Protein AF-A0A316FI35-F1 (afdb_monomer)

Nearest PDB structures (foldseek):
  5krk-assembly1_B  TM=3.138E-01  e=3.220E+00  Homo sapiens
  3v3e-assembly1_B  TM=2.421E-01  e=4.111E+00  Homo sapiens
  5e1c-assembly1_A  TM=2.389E-01  e=3.728E+00  Homo sapiens
  1s9q-assembly1_A  TM=2.370E-01  e=9.425E+00  Mus musculus

Foldseek 3Di:
DKKKKKWAQQPWQFQVQLCVQLVDDQKDWQPVDDQDDPRTGDAAWTWIDGPLPKLATWIWHDDPRMIMTMDDQLIALVRLQVSLSSSLSSCVVRVTWMQIPPDGTHGSVRSPVVRDSVNSHVRNQVSLVVQLVVCVVVVAWDWDDTSQAIATRHDVQSVLLVVDVVCSSVLLSVLSSCRNPVVVDQAQEWDWDWDADPVRFWIATETEDEAQHWYKAFAQLYKYFYDPDLPPPVDPPPTFIGGPVVLCVLQDSQWHCSHPGIITHDHHHDPSSVSSRVVSSVVGDPDRRVSTDGPVPPPPCPDQNLCNLDDPVLLVLCLCLLVLLLCLQCCLVPDHDPVLLVVLLVDLSSPDDFPAPSLSVSSVVCNVCVVVSNCCVVVVVDDSLVSLVSNLCSLVPRDDPVNSLRSLVSSLVSNVVSQQVVPDPDPPDDSDRDPSSVVSSVVSCVSNVHDD

pLDDT: mean 88.66, std 13.03, range [34.53, 98.75]

Mean predicted aligned error: 11.44 Å

Organism: NCBI:txid523701

Radius of gyration: 26.23 Å; Cα contacts (8 Å, |Δi|>4): 709; chains: 1; bounding box: 66×59×65 Å

Sequence (452 aa):
MSFTFAINDVNSLSFKRLIEVLGINDLQFVDSHKKPENDLWPDGFTYVFRNKQSARPLEVDYENKRVGVRVFTGSSVEDHQLAIDLTKAIAKLNNSSITPEDNEKLSLTEFSSEYGSEWAKESAYRSVESIISFQQKKNQACMINGVYSEMEVGDRLVKQLMSDKESMHQEFFERLKKLNYLSDDDVFESNNLVLQNEDGTRNVRMAVYPKNIATLIFDKNTLVTVADDLQNENQESDSPVVTVEQLSELVGEQAKWLSERVLLLPEISGDDWERLISKAESVSIKDIFEYGYDCGNDQFASKERLSDKLTEEDIEVLIYAPVVSFCMVAMADGKVDNKEVKAFQTELAKGIVTDSELMMYIITNVISRFDSLIIDIFEAKVDLREILQQINHVVNQKLSKEDGNKFKVAMLEIGKNVAEASGGFLGFFGSKISKEEERALSALVIALGIEL

Solvent-accessible surface area (backbone atoms only — not comparable to full-atom values): 24624 Å² total; per-residue (Å²): 109,64,52,42,39,36,31,48,72,40,86,73,55,47,46,62,63,42,37,65,67,61,72,56,90,53,75,44,62,50,84,96,44,60,63,67,53,96,51,32,56,56,81,40,65,28,37,39,36,37,73,97,64,34,21,22,47,32,41,38,36,31,54,98,34,28,37,36,44,31,40,51,54,62,26,27,45,60,31,38,44,48,48,50,48,50,50,51,36,55,26,63,77,52,77,25,47,38,31,43,78,91,52,68,83,28,50,68,67,56,42,56,74,68,56,44,72,67,46,19,43,53,53,24,43,53,25,42,53,49,51,53,51,48,23,69,75,63,75,43,64,45,83,44,72,32,70,76,32,72,32,40,46,26,70,66,26,50,57,58,38,60,74,43,71,88,51,24,62,58,53,53,38,52,27,40,34,47,58,43,46,51,90,79,48,94,53,45,70,39,63,72,46,76,48,66,47,97,86,62,57,33,33,31,40,35,30,59,46,46,53,68,38,24,29,37,43,72,50,68,76,27,32,32,32,52,36,82,59,90,82,56,83,85,52,92,62,88,53,29,30,33,46,46,66,56,48,39,62,72,62,34,90,64,34,40,56,50,21,47,44,30,39,38,38,56,62,42,51,72,72,63,34,56,52,46,50,59,53,41,53,76,63,36,56,88,60,64,65,79,69,26,43,46,66,92,64,48,88,79,57,58,82,74,47,74,63,76,71,44,51,74,69,51,49,67,46,43,43,45,46,66,56,49,27,40,48,52,27,51,38,44,86,74,61,73,52,77,62,59,54,48,51,47,53,50,46,58,71,71,53,71,90,58,92,19,69,63,49,54,58,32,48,64,59,28,68,82,40,42,72,59,57,54,47,34,47,76,70,60,75,43,56,72,68,59,50,53,50,49,34,48,48,48,36,69,72,65,43,54,76,66,59,29,44,37,36,48,49,44,35,48,49,50,23,49,54,47,39,57,71,64,33,57,102,55,100,82,72,66,91,51,61,49,76,50,33,53,48,27,50,52,50,50,44,63,73,64,62,62,85,129

Secondary structure (DSSP, 8-state):
--EEEEE------BHHHHHHHHT-S-EEE-TTS---BTTBPPSEEEEEEETTT-SSPEEEEEETTEEEEEE-TT--HHHHHHHHHHHHHHHHHHT--EEETTS--B-HHHHHHHSSHHHHHHHHHHHHHHHHHHHHHHT--EEEE-SS-EEEE-HHHHHHHTT-TTTHHHHHHHHHHHHHTGGGS--EE---EEEE-TTSSEEEEEEEEETTS-EEEE-SSEEEEEES-TT-TT------EEEHHHHHHHHGGGSEEEETTEEEEPP--HHHHHHHHHHHHHT--S-GGGGPEEGGG-TTS-SS-GGGGS-HHHHHHHTHHHHHHHHHHHGGGS---HHHHHHHHHHHHH----S-HHHHHHHHHHHHHHHHHHHHHHTTSS-HHHHHHHHHHHHHHHS-HHHHHHHHHHHHHHHHHHHHHHS-SSTTS-----HHHHHHHHHHHHHHT---

Structure (mmCIF, N/CA/C/O backbone):
data_AF-A0A316FI35-F1
#
_entry.id   AF-A0A316FI35-F1
#
loop_
_atom_site.group_PDB
_atom_site.id
_atom_site.type_symbol
_atom_site.label_atom_id
_atom_site.label_alt_id
_atom_site.label_comp_id
_atom_site.label_asym_id
_atom_site.label_entity_id
_atom_site.label_seq_id
_atom_site.pdbx_PDB_ins_code
_atom_site.Cartn_x
_atom_site.Cartn_y
_atom_site.Cartn_z
_atom_site.occupancy
_atom_site.B_iso_or_equiv
_atom_site.auth_seq_id
_atom_site.auth_comp_id
_atom_site.auth_asym_id
_atom_site.auth_atom_id
_atom_site.pdbx_PDB_model_num
ATOM 1 N N . MET A 1 1 ? 8.442 14.750 -12.642 1.00 76.19 1 MET A N 1
ATOM 2 C CA . MET A 1 1 ? 8.715 14.397 -14.050 1.00 76.19 1 MET A CA 1
ATOM 3 C C . MET A 1 1 ? 9.161 12.945 -14.106 1.00 76.19 1 MET A C 1
ATOM 5 O O . MET A 1 1 ? 9.927 12.536 -13.240 1.00 76.19 1 MET A O 1
ATOM 9 N N . SER A 1 2 ? 8.585 12.141 -14.997 1.00 94.69 2 SER A N 1
ATOM 10 C CA . SER A 1 2 ? 9.128 10.817 -15.333 1.00 94.69 2 SER A CA 1
ATOM 11 C C . SER A 1 2 ? 10.373 10.977 -16.206 1.00 94.69 2 SER A C 1
ATOM 13 O O . SER A 1 2 ? 10.603 12.072 -16.712 1.00 94.69 2 SER A O 1
ATOM 15 N N . PHE A 1 3 ? 11.134 9.905 -16.399 1.00 98.25 3 PHE A N 1
ATOM 16 C CA . PHE A 1 3 ? 12.266 9.874 -17.322 1.00 98.25 3 PHE A CA 1
ATOM 17 C C . PHE A 1 3 ? 12.176 8.627 -18.203 1.00 98.25 3 PHE A C 1
ATOM 19 O O . PHE A 1 3 ? 11.916 7.539 -17.685 1.00 98.25 3 PHE A O 1
ATOM 26 N N . THR A 1 4 ? 12.373 8.767 -19.516 1.00 98.56 4 THR A N 1
ATOM 27 C CA . THR A 1 4 ? 12.281 7.642 -20.464 1.00 98.56 4 THR A CA 1
ATOM 28 C C . THR A 1 4 ? 13.598 7.377 -21.196 1.00 98.56 4 THR A C 1
ATOM 30 O O . THR A 1 4 ? 14.203 8.283 -21.761 1.00 98.56 4 THR A O 1
ATOM 33 N N . PHE A 1 5 ? 13.997 6.107 -21.271 1.00 98.69 5 PHE A N 1
ATOM 34 C CA . PHE A 1 5 ? 15.045 5.622 -22.169 1.00 98.69 5 PHE A CA 1
ATOM 35 C C . PHE A 1 5 ? 14.412 4.934 -23.380 1.00 98.69 5 PHE A C 1
ATOM 37 O O . PHE A 1 5 ? 13.683 3.955 -23.226 1.00 98.69 5 PHE A O 1
ATOM 44 N N . ALA A 1 6 ? 14.683 5.422 -24.590 1.00 98.56 6 ALA A N 1
ATOM 45 C CA . ALA A 1 6 ? 14.201 4.802 -25.822 1.00 98.56 6 ALA A CA 1
ATOM 46 C C . ALA A 1 6 ? 15.282 3.929 -26.472 1.00 98.56 6 ALA A C 1
ATOM 48 O O . ALA A 1 6 ? 16.427 4.343 -26.620 1.00 98.56 6 ALA A O 1
ATOM 49 N N . ILE A 1 7 ? 14.909 2.734 -26.917 1.00 98.50 7 ILE A N 1
ATOM 50 C CA . ILE A 1 7 ? 15.792 1.762 -27.563 1.00 98.50 7 ILE A CA 1
ATOM 51 C C . ILE A 1 7 ? 15.153 1.395 -28.895 1.00 98.50 7 ILE A C 1
ATOM 53 O O . ILE A 1 7 ? 14.040 0.876 -28.936 1.00 98.50 7 ILE A O 1
ATOM 57 N N . ASN A 1 8 ? 15.841 1.694 -29.992 1.00 94.69 8 ASN A N 1
ATOM 58 C CA . ASN A 1 8 ? 15.336 1.432 -31.340 1.00 94.69 8 ASN A CA 1
ATOM 59 C C . ASN A 1 8 ? 15.859 0.092 -31.874 1.00 94.69 8 ASN A C 1
ATOM 61 O O . ASN A 1 8 ? 16.801 -0.481 -31.328 1.00 94.69 8 ASN A O 1
ATOM 65 N N . ASP A 1 9 ? 15.266 -0.392 -32.964 1.00 95.75 9 ASP A N 1
ATOM 66 C CA . ASP A 1 9 ? 15.702 -1.595 -33.686 1.00 95.75 9 ASP A CA 1
ATOM 67 C C . ASP A 1 9 ? 15.606 -2.910 -32.873 1.00 95.75 9 ASP A C 1
ATOM 69 O O . ASP A 1 9 ? 16.307 -3.886 -33.144 1.00 95.75 9 ASP A O 1
ATOM 73 N N . VAL A 1 10 ? 14.687 -2.974 -31.903 1.00 96.38 10 VAL A N 1
ATOM 74 C CA . VAL A 1 10 ? 14.408 -4.159 -31.073 1.00 96.38 10 VAL A CA 1
ATOM 75 C C . VAL A 1 10 ? 13.433 -5.092 -31.798 1.00 96.38 10 VAL A C 1
ATOM 77 O O . VAL A 1 10 ? 12.216 -5.006 -31.646 1.00 96.38 10 VAL A O 1
ATOM 80 N N . ASN A 1 11 ? 13.960 -5.992 -32.631 1.00 89.19 11 ASN A N 1
ATOM 81 C CA . ASN A 1 11 ? 13.132 -6.880 -33.463 1.00 89.19 11 ASN A CA 1
ATOM 82 C C . ASN A 1 11 ? 12.313 -7.906 -32.665 1.00 89.19 11 ASN A C 1
ATOM 84 O O . ASN A 1 11 ? 11.257 -8.322 -33.131 1.00 89.19 11 ASN A O 1
ATOM 88 N N . SER A 1 12 ? 12.817 -8.336 -31.508 1.00 90.38 12 SER A N 1
ATOM 89 C CA . SER A 1 12 ? 12.135 -9.256 -30.596 1.00 90.38 12 SER A CA 1
ATOM 90 C C . SER A 1 12 ? 12.754 -9.147 -29.209 1.00 90.38 12 SER A C 1
ATOM 92 O O . SER A 1 12 ? 13.982 -9.092 -29.103 1.00 90.38 12 SER A O 1
ATOM 94 N N . LEU A 1 13 ? 11.944 -9.208 -28.156 1.00 94.31 13 LEU A N 1
ATOM 95 C CA . LEU A 1 13 ? 12.428 -9.179 -26.779 1.00 94.31 13 LEU A CA 1
ATOM 96 C C . LEU A 1 13 ? 12.127 -10.511 -26.076 1.00 94.31 13 LEU A C 1
ATOM 98 O O . LEU A 1 13 ? 11.001 -10.760 -25.657 1.00 94.31 13 LEU A O 1
ATOM 102 N N . SER A 1 14 ? 13.147 -11.376 -25.981 1.00 96.06 14 SER A N 1
ATOM 103 C CA . SER A 1 14 ? 13.055 -12.651 -25.251 1.00 96.06 14 SER A CA 1
ATOM 104 C C . SER A 1 14 ? 13.180 -12.411 -23.751 1.00 96.06 14 SER A C 1
ATOM 106 O O . SER A 1 14 ? 14.186 -11.862 -23.293 1.00 96.06 14 SER A O 1
ATOM 108 N N . PHE A 1 15 ? 12.181 -12.848 -22.987 1.00 96.31 15 PHE A N 1
ATOM 109 C CA . PHE A 1 15 ? 12.137 -12.632 -21.543 1.00 96.31 15 PHE A CA 1
ATOM 110 C C . PHE A 1 15 ? 13.236 -13.409 -20.806 1.00 96.31 15 PHE A C 1
ATOM 112 O O . PHE A 1 15 ? 13.965 -12.837 -20.002 1.00 96.31 15 PHE A O 1
ATOM 119 N N . LYS A 1 16 ? 13.440 -14.690 -21.123 1.00 96.12 16 LYS A N 1
ATOM 120 C CA . LYS A 1 16 ? 14.473 -15.542 -20.516 1.00 96.12 16 LYS A CA 1
ATOM 121 C C . LYS A 1 16 ? 15.870 -14.997 -20.762 1.00 96.12 16 LYS A C 1
ATOM 123 O O . LYS A 1 16 ? 16.653 -14.914 -19.822 1.00 96.12 16 LYS A O 1
ATOM 128 N N . ARG A 1 17 ? 16.179 -14.594 -22.001 1.00 97.00 17 ARG A N 1
ATOM 129 C CA . ARG A 1 17 ? 17.488 -13.999 -22.326 1.00 97.00 17 ARG A CA 1
ATOM 130 C C . ARG A 1 17 ? 17.690 -12.671 -21.607 1.00 97.00 17 ARG A C 1
ATOM 132 O O . ARG A 1 17 ? 18.806 -12.369 -21.198 1.00 97.00 17 ARG A O 1
ATOM 139 N N . LEU A 1 18 ? 16.627 -11.883 -21.458 1.00 97.00 18 LEU A N 1
ATOM 140 C CA . LEU A 1 18 ? 16.672 -10.632 -20.713 1.00 97.00 18 LEU A CA 1
ATOM 141 C C . LEU A 1 18 ? 16.986 -10.874 -19.235 1.00 97.00 18 LEU A C 1
ATOM 143 O O . LEU A 1 18 ? 17.922 -10.276 -18.715 1.00 97.00 18 LEU A O 1
ATOM 147 N N . ILE A 1 19 ? 16.267 -11.795 -18.594 1.00 96.69 19 ILE A N 1
ATOM 148 C CA . ILE A 1 19 ? 16.498 -12.200 -17.203 1.00 96.69 19 ILE A CA 1
ATOM 149 C C . ILE A 1 19 ? 17.916 -12.751 -17.000 1.00 96.69 19 ILE A C 1
ATOM 151 O O . ILE A 1 19 ? 18.588 -12.370 -16.045 1.00 96.69 19 ILE A O 1
ATOM 155 N N . GLU A 1 20 ? 18.406 -13.586 -17.920 1.00 96.75 20 GLU A N 1
ATOM 156 C CA . GLU A 1 20 ? 19.774 -14.118 -17.882 1.00 96.75 20 GLU A CA 1
ATOM 157 C C . GLU A 1 20 ? 20.828 -13.001 -17.929 1.00 96.75 20 GLU A C 1
ATOM 159 O O . GLU A 1 20 ? 21.799 -13.034 -17.175 1.00 96.75 20 GLU A O 1
ATOM 164 N N . VAL A 1 21 ? 20.632 -11.988 -18.781 1.00 97.44 21 VAL A N 1
ATOM 165 C CA . VAL A 1 21 ? 21.550 -10.843 -18.885 1.00 97.44 21 VAL A CA 1
ATOM 166 C C . VAL A 1 21 ? 21.452 -9.913 -17.675 1.00 97.44 21 VAL A C 1
ATOM 168 O O . VAL A 1 21 ? 22.477 -9.368 -17.268 1.00 97.44 21 VAL A O 1
ATOM 171 N N . LEU A 1 22 ? 20.255 -9.724 -17.114 1.00 96.31 22 LEU A N 1
ATOM 172 C CA . LEU A 1 22 ? 20.042 -8.900 -15.922 1.00 96.31 22 LEU A CA 1
ATOM 173 C C . LEU A 1 22 ? 20.602 -9.545 -14.653 1.00 96.31 22 LEU A C 1
ATOM 175 O O . LEU A 1 22 ? 21.025 -8.835 -13.747 1.00 96.31 22 LEU A O 1
ATOM 179 N N . GLY A 1 23 ? 20.588 -10.877 -14.569 1.00 96.12 23 GLY A N 1
ATOM 180 C CA . GLY A 1 23 ? 21.019 -11.599 -13.373 1.00 96.12 23 GLY A CA 1
ATOM 181 C C . GLY A 1 23 ? 20.093 -11.406 -12.166 1.00 96.12 23 GLY A C 1
ATOM 182 O O . GLY A 1 23 ? 20.530 -11.599 -11.034 1.00 96.12 23 GLY A O 1
ATOM 183 N N . ILE A 1 24 ? 18.828 -11.034 -12.392 1.00 93.56 24 ILE A N 1
ATOM 184 C CA . ILE A 1 24 ? 17.800 -10.865 -11.351 1.00 93.56 24 ILE A CA 1
ATOM 185 C C . ILE A 1 24 ? 16.727 -11.943 -11.500 1.00 93.56 24 ILE A C 1
ATOM 187 O O . ILE A 1 24 ? 16.303 -12.247 -12.609 1.00 93.56 24 ILE A O 1
ATOM 191 N N . ASN A 1 25 ? 16.281 -12.533 -10.394 1.00 91.81 25 ASN A N 1
ATOM 192 C CA . ASN A 1 25 ? 15.296 -13.624 -10.380 1.00 91.81 25 ASN A CA 1
ATOM 193 C C . ASN A 1 25 ? 13.962 -13.241 -9.716 1.00 91.81 25 ASN A C 1
ATOM 195 O O . ASN A 1 25 ? 13.070 -14.077 -9.613 1.00 91.81 25 ASN A O 1
ATOM 199 N N . ASP A 1 26 ? 13.832 -11.994 -9.276 1.00 94.25 26 ASP A N 1
ATOM 200 C CA . ASP A 1 26 ? 12.710 -11.446 -8.511 1.00 94.25 26 ASP A CA 1
ATOM 201 C C . ASP A 1 26 ? 11.931 -10.365 -9.281 1.00 94.25 26 ASP A C 1
ATOM 203 O O . ASP A 1 26 ? 11.191 -9.579 -8.687 1.00 94.25 26 ASP A O 1
ATOM 207 N N . LEU A 1 27 ? 12.105 -10.322 -10.606 1.00 96.62 27 LEU A N 1
ATOM 208 C CA . LEU A 1 27 ? 11.361 -9.436 -11.493 1.00 96.62 27 LEU A CA 1
ATOM 209 C C . LEU A 1 27 ? 9.909 -9.917 -11.618 1.00 96.62 27 LEU A C 1
ATOM 211 O O . LEU A 1 27 ? 9.658 -11.070 -11.974 1.00 96.62 27 LEU A O 1
ATOM 215 N N . GLN A 1 28 ? 8.965 -9.025 -11.347 1.00 96.88 28 GLN A N 1
ATOM 216 C CA . GLN A 1 28 ? 7.529 -9.277 -11.383 1.00 96.88 28 GLN A CA 1
ATOM 217 C C . GLN A 1 28 ? 6.807 -8.259 -12.270 1.00 96.88 28 GLN A C 1
ATOM 219 O O . GLN A 1 28 ? 7.389 -7.262 -12.704 1.00 96.88 28 GLN A O 1
ATOM 224 N N . PHE A 1 29 ? 5.536 -8.545 -12.551 1.00 97.25 29 PHE A N 1
ATOM 225 C CA . PHE A 1 29 ? 4.663 -7.741 -13.399 1.00 97.25 29 PHE A CA 1
ATOM 226 C C . PHE A 1 29 ? 3.388 -7.397 -12.639 1.00 97.25 29 PHE A C 1
ATOM 228 O O . PHE A 1 29 ? 2.899 -8.223 -11.875 1.00 97.25 29 PHE A O 1
ATOM 235 N N . VAL A 1 30 ? 2.849 -6.198 -12.854 1.00 91.06 30 VAL A N 1
ATOM 236 C CA . VAL A 1 30 ? 1.561 -5.804 -12.263 1.00 91.06 30 VAL A CA 1
ATOM 237 C C . VAL A 1 30 ? 0.444 -6.643 -12.893 1.00 91.06 30 VAL A C 1
ATOM 239 O O . VAL A 1 30 ? 0.295 -6.643 -14.115 1.00 91.06 30 VAL A O 1
ATOM 242 N N . ASP A 1 31 ? -0.352 -7.334 -12.073 1.00 82.94 31 ASP A N 1
ATOM 243 C CA . ASP A 1 31 ? -1.301 -8.364 -12.530 1.00 82.94 31 ASP A CA 1
ATOM 244 C C . ASP A 1 31 ? -2.389 -7.860 -13.487 1.00 82.94 31 ASP A C 1
ATOM 246 O O . ASP A 1 31 ? -2.839 -8.598 -14.363 1.00 82.94 31 ASP A O 1
ATOM 250 N N . SER A 1 32 ? -2.779 -6.589 -13.374 1.00 80.38 32 SER A N 1
ATOM 251 C CA . SER A 1 32 ? -3.776 -5.957 -14.247 1.00 80.38 32 SER A CA 1
ATOM 252 C C . SER A 1 32 ? -3.269 -5.639 -15.661 1.00 80.38 32 SER A C 1
ATOM 254 O O . SER A 1 32 ? -4.026 -5.117 -16.481 1.00 80.38 32 SER A O 1
ATOM 256 N N . HIS A 1 33 ? -2.003 -5.941 -15.968 1.00 90.00 33 HIS A N 1
ATOM 257 C CA . HIS A 1 33 ? -1.355 -5.586 -17.227 1.00 90.00 33 HIS A CA 1
ATOM 258 C C . HIS A 1 33 ? -0.819 -6.802 -17.979 1.00 90.00 33 HIS A C 1
ATOM 260 O O . HIS A 1 33 ? -0.656 -7.900 -17.446 1.00 90.00 33 HIS A O 1
ATOM 266 N N . LYS A 1 34 ? -0.527 -6.594 -19.269 1.00 93.69 34 LYS A N 1
ATOM 267 C CA . LYS A 1 34 ? 0.110 -7.623 -20.089 1.00 93.69 34 LYS A CA 1
ATOM 268 C C . LYS A 1 34 ? 1.460 -8.010 -19.480 1.00 93.69 34 LYS A C 1
ATOM 270 O O . LYS A 1 34 ? 2.182 -7.171 -18.940 1.00 93.69 34 LYS A O 1
ATOM 275 N N . LYS A 1 35 ? 1.822 -9.279 -19.640 1.00 96.19 35 LYS A N 1
ATOM 276 C CA . LYS A 1 35 ? 3.108 -9.839 -19.219 1.00 96.19 35 LYS A CA 1
ATOM 277 C C . LYS A 1 35 ? 3.676 -10.755 -20.304 1.00 96.19 35 LYS A C 1
ATOM 279 O O . LYS A 1 35 ? 2.930 -11.148 -21.202 1.00 96.19 35 LYS A O 1
ATOM 284 N N . PRO A 1 36 ? 4.980 -11.076 -20.266 1.00 96.31 36 PRO A N 1
ATOM 285 C CA . PRO A 1 36 ? 5.581 -11.985 -21.227 1.00 96.31 36 PRO A CA 1
ATOM 286 C C . PRO A 1 36 ? 4.910 -13.357 -21.252 1.00 96.31 36 PRO A C 1
ATOM 288 O O . PRO A 1 36 ? 4.713 -13.990 -20.215 1.00 96.31 36 PRO A O 1
ATOM 291 N N . GLU A 1 37 ? 4.629 -13.843 -22.457 1.00 96.00 37 GLU A N 1
ATOM 292 C CA . GLU A 1 37 ? 4.047 -15.159 -22.710 1.00 96.00 37 GLU A CA 1
ATOM 293 C C . GLU A 1 37 ? 4.908 -15.910 -23.721 1.00 96.00 37 GLU A C 1
ATOM 295 O O . GLU A 1 37 ? 5.410 -15.331 -24.682 1.00 96.00 37 GLU A O 1
ATOM 300 N N . ASN A 1 38 ? 5.097 -17.216 -23.513 1.00 95.25 38 ASN A N 1
ATOM 301 C CA . ASN A 1 38 ? 5.911 -18.058 -24.400 1.00 95.25 38 ASN A CA 1
ATOM 302 C C . ASN A 1 38 ? 7.310 -17.476 -24.690 1.00 95.25 38 ASN A C 1
ATOM 304 O O . ASN A 1 38 ? 7.807 -17.576 -25.808 1.00 95.25 38 ASN A O 1
ATOM 308 N N . ASP A 1 39 ? 7.944 -16.892 -23.665 1.00 96.44 39 ASP A N 1
ATOM 309 C CA . ASP A 1 39 ? 9.254 -16.228 -23.739 1.00 96.44 39 ASP A CA 1
ATOM 310 C C . ASP A 1 39 ? 9.295 -14.912 -24.539 1.00 96.44 39 ASP A C 1
ATOM 312 O O . ASP A 1 39 ? 10.373 -14.370 -24.759 1.00 96.44 39 ASP A O 1
ATOM 316 N N . LEU A 1 40 ? 8.159 -14.353 -24.952 1.00 96.31 40 LEU A N 1
ATOM 317 C CA . LEU A 1 40 ? 8.108 -13.113 -25.725 1.00 96.31 40 LEU A CA 1
ATOM 318 C C . LEU A 1 40 ? 7.495 -11.979 -24.909 1.00 96.31 40 LEU A C 1
ATOM 320 O O . LEU A 1 40 ? 6.446 -12.148 -24.290 1.00 96.31 40 LEU A O 1
ATOM 324 N N . TRP A 1 41 ? 8.145 -10.815 -24.929 1.00 96.44 41 TRP A N 1
ATOM 325 C CA . TRP A 1 41 ? 7.565 -9.584 -24.395 1.00 96.44 41 TRP A CA 1
ATOM 326 C C . TRP A 1 41 ? 6.366 -9.146 -25.251 1.00 96.44 41 TRP A C 1
ATOM 328 O O . TRP A 1 41 ? 6.477 -9.173 -26.480 1.00 96.44 41 TRP A O 1
ATOM 338 N N . PRO A 1 42 ? 5.231 -8.759 -24.644 1.00 96.12 42 PRO A N 1
ATOM 339 C CA . PRO A 1 42 ? 4.030 -8.398 -25.389 1.00 96.12 42 PRO A CA 1
ATOM 340 C C . PRO A 1 42 ? 4.138 -6.999 -26.010 1.00 96.12 42 PRO A C 1
ATOM 342 O O . PRO A 1 42 ? 4.846 -6.140 -25.489 1.00 96.12 42 PRO A O 1
ATOM 345 N N . ASP A 1 43 ? 3.372 -6.755 -27.075 1.00 95.81 43 ASP A N 1
ATOM 346 C CA . ASP A 1 43 ? 3.211 -5.409 -27.636 1.00 95.81 43 ASP A CA 1
ATOM 347 C C . ASP A 1 43 ? 2.396 -4.498 -26.693 1.00 95.81 43 ASP A C 1
ATOM 349 O O . ASP A 1 43 ? 1.373 -4.912 -26.115 1.00 95.81 43 ASP A O 1
ATOM 353 N N . GLY A 1 44 ? 2.804 -3.231 -26.616 1.00 96.31 44 GLY A N 1
ATOM 354 C CA . GLY A 1 44 ? 2.221 -2.172 -25.794 1.00 96.31 44 GLY A CA 1
ATOM 355 C C . GLY A 1 44 ? 2.855 -2.066 -24.405 1.00 96.31 44 GLY A C 1
ATOM 356 O O . GLY A 1 44 ? 4.020 -2.410 -24.201 1.00 96.31 44 GLY A O 1
ATOM 357 N N . PHE A 1 45 ? 2.068 -1.587 -23.439 1.00 96.94 45 PHE A N 1
ATOM 358 C CA . PHE A 1 45 ? 2.539 -1.314 -22.082 1.00 96.94 45 PHE A CA 1
ATOM 359 C C . PHE A 1 45 ? 2.564 -2.554 -21.189 1.00 96.94 45 PHE A C 1
ATOM 361 O O . PHE A 1 45 ? 1.608 -3.331 -21.114 1.00 96.94 45 PHE A O 1
ATOM 368 N N . THR A 1 46 ? 3.648 -2.661 -20.433 1.00 98.12 46 THR A N 1
ATOM 369 C CA . THR A 1 46 ? 3.815 -3.579 -19.308 1.00 98.12 46 THR A CA 1
ATOM 370 C C . THR A 1 46 ? 4.373 -2.805 -18.120 1.00 98.12 46 THR A C 1
ATOM 372 O O . THR A 1 46 ? 5.090 -1.821 -18.307 1.00 98.12 46 THR A O 1
ATOM 375 N N . TYR A 1 47 ? 4.056 -3.248 -16.906 1.00 98.06 47 TYR A N 1
ATOM 376 C CA . TYR A 1 47 ? 4.542 -2.621 -15.679 1.00 98.06 47 TYR A CA 1
ATOM 377 C C . TYR A 1 47 ? 5.348 -3.629 -14.881 1.00 98.06 47 TYR A C 1
ATOM 379 O O . TYR A 1 47 ? 4.841 -4.700 -14.555 1.00 98.06 47 TYR A O 1
ATOM 387 N N . VAL A 1 48 ? 6.605 -3.291 -14.610 1.00 98.12 48 VAL A N 1
ATOM 388 C CA . VAL A 1 48 ? 7.628 -4.229 -14.145 1.00 98.12 48 VAL A CA 1
ATOM 389 C C . VAL A 1 48 ? 8.266 -3.704 -12.870 1.00 98.12 48 VAL A C 1
ATOM 391 O O . VAL A 1 48 ? 8.606 -2.528 -12.790 1.00 98.12 48 VAL A O 1
ATOM 394 N N . PHE A 1 49 ? 8.469 -4.561 -11.880 1.00 98.38 49 PHE A N 1
ATOM 395 C CA . PHE A 1 49 ? 9.058 -4.172 -10.599 1.00 98.38 49 PHE A CA 1
ATOM 396 C C . PHE A 1 49 ? 9.841 -5.331 -9.982 1.00 98.38 49 PHE A C 1
ATOM 398 O O . PHE A 1 49 ? 9.743 -6.470 -10.438 1.00 98.38 49 PHE A O 1
ATOM 405 N N . ARG A 1 50 ? 10.630 -5.055 -8.942 1.00 97.56 50 ARG A N 1
ATOM 406 C CA . ARG A 1 50 ? 11.277 -6.092 -8.126 1.00 97.56 50 ARG A CA 1
ATOM 407 C C . ARG A 1 50 ? 10.550 -6.237 -6.799 1.00 97.56 50 ARG A C 1
ATOM 409 O O . ARG A 1 50 ? 10.409 -5.260 -6.061 1.00 97.56 50 ARG A O 1
ATOM 416 N N . ASN A 1 51 ? 10.099 -7.451 -6.492 1.00 94.19 51 ASN A N 1
ATOM 417 C CA . ASN A 1 51 ? 9.316 -7.711 -5.286 1.00 94.19 51 ASN A CA 1
ATOM 418 C C . ASN A 1 51 ? 10.078 -7.293 -4.018 1.00 94.19 51 ASN A C 1
ATOM 420 O O . ASN A 1 51 ? 11.259 -7.612 -3.876 1.00 94.19 51 ASN A O 1
ATOM 424 N N . LYS A 1 52 ? 9.411 -6.573 -3.111 1.00 92.81 52 LYS A N 1
ATOM 425 C CA . LYS A 1 52 ? 9.963 -6.013 -1.858 1.00 92.81 52 LYS A CA 1
ATOM 426 C C . LYS A 1 52 ? 11.134 -5.031 -2.010 1.00 92.81 52 LYS A C 1
ATOM 428 O O . LYS A 1 52 ? 11.633 -4.527 -1.010 1.00 92.81 52 LYS A O 1
ATOM 433 N N . GLN A 1 53 ? 11.572 -4.731 -3.232 1.00 96.19 53 GLN A N 1
ATOM 434 C CA . GLN A 1 53 ? 12.654 -3.774 -3.493 1.00 96.19 53 GLN A CA 1
ATOM 435 C C . GLN A 1 53 ? 12.139 -2.496 -4.136 1.00 96.19 53 GLN A C 1
ATOM 437 O O . GLN A 1 53 ? 12.573 -1.408 -3.763 1.00 96.19 53 GLN A O 1
ATOM 442 N N . SER A 1 54 ? 11.213 -2.632 -5.082 1.00 97.94 54 SER A N 1
ATOM 443 C CA . SER A 1 54 ? 10.651 -1.507 -5.811 1.00 97.94 54 SER A CA 1
ATOM 444 C C . SER A 1 54 ? 9.633 -0.736 -4.986 1.00 97.94 54 SER A C 1
ATOM 446 O O . SER A 1 54 ? 8.765 -1.326 -4.336 1.00 97.94 54 SER A O 1
ATOM 448 N N . ALA A 1 55 ? 9.718 0.592 -5.054 1.00 97.69 55 ALA A N 1
ATOM 449 C CA . ALA A 1 55 ? 8.696 1.474 -4.499 1.00 97.69 55 ALA A CA 1
ATOM 450 C C . ALA A 1 55 ? 7.592 1.744 -5.531 1.00 97.69 55 ALA A C 1
ATOM 452 O O . ALA A 1 55 ? 6.424 1.878 -5.164 1.00 97.69 55 ALA A O 1
ATOM 453 N N . ARG A 1 56 ? 7.955 1.786 -6.820 1.00 97.88 56 ARG A N 1
ATOM 454 C CA . ARG A 1 56 ? 7.044 1.970 -7.956 1.00 97.88 56 ARG A CA 1
ATOM 455 C C . ARG A 1 56 ? 7.400 1.014 -9.101 1.00 97.88 56 ARG A C 1
ATOM 457 O O . ARG A 1 56 ? 8.571 0.681 -9.263 1.00 97.88 56 ARG A O 1
ATOM 464 N N . PRO A 1 57 ? 6.433 0.603 -9.937 1.00 98.19 57 PRO A N 1
ATOM 465 C CA . PRO A 1 57 ? 6.753 -0.132 -11.149 1.00 98.19 57 PRO A CA 1
ATOM 466 C C . PRO A 1 57 ? 7.383 0.784 -12.202 1.00 98.19 57 PRO A C 1
ATOM 468 O O . PRO A 1 57 ? 7.077 1.974 -12.286 1.00 98.19 57 PRO A O 1
ATOM 471 N N . LEU A 1 58 ? 8.228 0.208 -13.048 1.00 98.56 58 LEU A N 1
ATOM 472 C CA . LEU A 1 58 ? 8.664 0.794 -14.308 1.00 98.56 58 LEU A CA 1
ATOM 473 C C . LEU A 1 58 ? 7.629 0.512 -15.385 1.00 98.56 58 LEU A C 1
ATOM 475 O O . LEU A 1 58 ? 7.067 -0.578 -15.429 1.00 98.56 58 LEU A O 1
ATOM 479 N N . GLU A 1 59 ? 7.432 1.456 -16.293 1.00 98.56 59 GLU A N 1
ATOM 480 C CA . GLU A 1 59 ? 6.647 1.221 -17.500 1.00 98.56 59 GLU A CA 1
ATOM 481 C C . GLU A 1 59 ? 7.588 0.827 -18.637 1.00 98.56 59 GLU A C 1
ATOM 483 O O . GLU A 1 59 ? 8.569 1.518 -18.921 1.00 98.56 59 GLU A O 1
ATOM 488 N N . VAL A 1 60 ? 7.291 -0.296 -19.281 1.00 98.62 60 VAL A N 1
ATOM 489 C CA . VAL A 1 60 ? 7.989 -0.751 -20.479 1.00 98.62 60 VAL A CA 1
ATOM 490 C C . VAL A 1 60 ? 6.983 -0.796 -21.614 1.00 98.62 60 VAL A C 1
ATOM 492 O O . VAL A 1 60 ? 6.071 -1.626 -21.609 1.00 98.62 60 VAL A O 1
ATOM 495 N N . ASP A 1 61 ? 7.161 0.114 -22.562 1.00 98.12 61 ASP A N 1
ATOM 496 C CA . ASP A 1 61 ? 6.379 0.232 -23.788 1.00 98.12 61 ASP A CA 1
ATOM 497 C C . ASP A 1 61 ? 7.134 -0.446 -24.932 1.00 98.12 61 ASP A C 1
ATOM 499 O O . ASP A 1 61 ? 8.246 -0.025 -25.257 1.00 98.12 61 ASP A O 1
ATOM 503 N N . TYR A 1 62 ? 6.574 -1.506 -25.517 1.00 98.00 62 TYR A N 1
ATOM 504 C CA . TYR A 1 62 ? 7.165 -2.184 -26.669 1.00 98.00 62 TYR A CA 1
ATOM 505 C C . TYR A 1 62 ? 6.241 -2.110 -27.881 1.00 98.00 62 TYR A C 1
ATOM 507 O O . TYR A 1 62 ? 5.261 -2.842 -27.976 1.00 98.00 62 TYR A O 1
ATOM 515 N N . GLU A 1 63 ? 6.577 -1.256 -28.846 1.00 95.94 63 GLU A N 1
ATOM 516 C CA . GLU A 1 63 ? 5.802 -1.100 -30.076 1.00 95.94 63 GLU A CA 1
ATOM 517 C C . GLU A 1 63 ? 6.709 -0.791 -31.266 1.00 95.94 63 GLU A C 1
ATOM 519 O O . GLU A 1 63 ? 7.692 -0.060 -31.159 1.00 95.94 63 GLU A O 1
ATOM 524 N N . ASN A 1 64 ? 6.373 -1.317 -32.448 1.00 93.31 64 ASN A N 1
ATOM 525 C CA . ASN A 1 64 ? 7.057 -0.987 -33.707 1.00 93.31 64 ASN A CA 1
ATOM 526 C C . ASN A 1 64 ? 8.590 -1.147 -33.650 1.00 93.31 64 ASN A C 1
ATOM 528 O O . ASN A 1 64 ? 9.329 -0.354 -34.236 1.00 93.31 64 ASN A O 1
ATOM 532 N N . LYS A 1 65 ? 9.071 -2.187 -32.955 1.00 95.38 65 LYS A N 1
ATOM 533 C CA . LYS A 1 65 ? 10.505 -2.453 -32.721 1.00 95.38 65 LYS A CA 1
ATOM 534 C C . LYS A 1 65 ? 11.226 -1.366 -31.920 1.00 95.38 65 LYS A C 1
ATOM 536 O O . LYS A 1 65 ? 12.449 -1.239 -31.998 1.00 95.38 65 LYS A O 1
ATOM 541 N N . ARG A 1 66 ? 10.482 -0.582 -31.153 1.00 97.38 66 ARG A N 1
ATOM 542 C CA . ARG A 1 66 ? 11.000 0.396 -30.210 1.00 97.38 66 ARG A CA 1
ATOM 543 C C . ARG A 1 66 ? 10.576 -0.015 -28.811 1.00 97.38 66 ARG A C 1
ATOM 545 O O . ARG A 1 66 ? 9.418 -0.349 -28.595 1.00 97.38 66 ARG A O 1
ATOM 552 N N . VAL A 1 67 ? 11.521 0.022 -27.879 1.00 98.62 67 VAL A N 1
ATOM 553 C CA . VAL A 1 67 ? 11.242 -0.132 -26.452 1.00 98.62 67 VAL A CA 1
ATOM 554 C C . VAL A 1 67 ? 11.433 1.213 -25.763 1.00 98.62 67 VAL A C 1
ATOM 556 O O . VAL A 1 67 ? 12.472 1.846 -25.939 1.00 98.62 67 VAL A O 1
ATOM 559 N N . GLY A 1 68 ? 10.452 1.658 -24.988 1.00 98.56 68 GLY A N 1
ATOM 560 C CA . GLY A 1 68 ? 10.590 2.737 -24.017 1.00 98.56 68 GLY A CA 1
ATOM 561 C C . GLY A 1 68 ? 10.633 2.161 -22.608 1.00 98.56 68 GLY A C 1
ATOM 562 O O . GLY A 1 68 ? 9.687 1.497 -22.208 1.00 98.56 68 GLY A O 1
ATOM 563 N N . VAL A 1 69 ? 11.702 2.416 -21.854 1.00 98.75 69 VAL A N 1
ATOM 564 C CA . VAL A 1 69 ? 11.780 2.106 -20.418 1.00 98.75 69 VAL A CA 1
ATOM 565 C C . VAL A 1 69 ? 11.611 3.409 -19.651 1.00 98.75 69 VAL A C 1
ATOM 567 O O . VAL A 1 69 ? 12.479 4.281 -19.712 1.00 98.75 69 VAL A O 1
ATOM 570 N N . ARG A 1 70 ? 10.489 3.564 -18.952 1.00 98.75 70 ARG A N 1
ATOM 571 C CA . ARG A 1 70 ? 10.133 4.778 -18.220 1.00 98.75 70 ARG A CA 1
ATOM 572 C C . ARG A 1 70 ? 10.158 4.540 -16.714 1.00 98.75 70 ARG A C 1
ATOM 574 O O . ARG A 1 70 ? 9.521 3.621 -16.206 1.00 98.75 70 ARG A O 1
ATOM 581 N N . VAL A 1 71 ? 10.843 5.434 -16.004 1.00 98.50 71 VAL A N 1
ATOM 582 C CA . VAL A 1 71 ? 10.819 5.540 -14.541 1.00 98.50 71 VAL A CA 1
ATOM 583 C C . VAL A 1 71 ? 9.962 6.738 -14.126 1.00 98.50 71 VAL A C 1
ATOM 585 O O . VAL A 1 71 ? 10.096 7.840 -14.664 1.00 98.50 71 VAL A O 1
ATOM 588 N N . PHE A 1 72 ? 9.029 6.533 -13.195 1.00 98.12 72 PHE A N 1
ATOM 589 C CA . PHE A 1 72 ? 8.098 7.576 -12.756 1.00 98.12 72 PHE A CA 1
ATOM 590 C C . PHE A 1 72 ? 8.709 8.491 -11.686 1.00 98.12 72 PHE A C 1
ATOM 592 O O . PHE A 1 72 ? 9.669 8.145 -10.999 1.00 98.12 72 PHE A O 1
ATOM 599 N N . THR A 1 73 ? 8.120 9.673 -11.499 1.00 97.00 73 THR A N 1
ATOM 600 C CA . THR A 1 73 ? 8.485 10.573 -10.387 1.00 97.00 73 THR A CA 1
ATOM 601 C C . THR A 1 73 ? 8.235 9.897 -9.043 1.00 97.00 73 THR A C 1
ATOM 603 O O . THR A 1 73 ? 7.178 9.308 -8.864 1.00 97.00 73 THR A O 1
ATOM 606 N N . GLY A 1 74 ? 9.151 10.002 -8.082 1.00 96.69 74 GLY A N 1
ATOM 607 C CA . GLY A 1 74 ? 8.997 9.346 -6.781 1.00 96.69 74 GLY A CA 1
ATOM 608 C C . GLY A 1 74 ? 9.278 7.841 -6.807 1.00 96.69 74 GLY A C 1
ATOM 609 O O . GLY A 1 74 ? 8.922 7.157 -5.856 1.00 96.69 74 GLY A O 1
ATOM 610 N N . SER A 1 75 ? 9.891 7.320 -7.876 1.00 98.38 75 SER A N 1
ATOM 611 C CA . SER A 1 75 ? 10.450 5.958 -7.875 1.00 98.38 75 SER A CA 1
ATOM 612 C C . SER A 1 75 ? 11.761 5.935 -7.085 1.00 98.38 75 SER A C 1
ATOM 614 O O . SER A 1 75 ? 12.484 6.938 -7.074 1.00 98.38 75 SER A O 1
ATOM 616 N N . SER A 1 76 ? 12.078 4.812 -6.438 1.00 98.44 76 SER A N 1
ATOM 617 C CA . SER A 1 76 ? 13.254 4.716 -5.567 1.00 98.44 76 SER A CA 1
ATOM 618 C C . SER A 1 76 ? 14.573 4.703 -6.342 1.00 98.44 76 SER A C 1
ATOM 620 O O . SER A 1 76 ? 14.604 4.653 -7.577 1.00 98.44 76 SER A O 1
ATOM 622 N N . VAL A 1 77 ? 15.692 4.741 -5.613 1.00 98.44 77 VAL A N 1
ATOM 623 C CA . VAL A 1 77 ? 17.033 4.556 -6.193 1.00 98.44 77 VAL A CA 1
ATOM 624 C C . VAL A 1 77 ? 17.130 3.194 -6.888 1.00 98.44 77 VAL A C 1
ATOM 626 O O . VAL A 1 77 ? 17.663 3.103 -7.993 1.00 98.44 77 VAL A O 1
ATOM 629 N N . GLU A 1 78 ? 16.561 2.149 -6.280 1.00 98.44 78 GLU A N 1
ATOM 630 C CA . GLU A 1 78 ? 16.531 0.798 -6.848 1.00 98.44 78 GLU A CA 1
ATOM 631 C C . GLU A 1 78 ? 15.706 0.736 -8.138 1.00 98.44 78 GLU A C 1
ATOM 633 O O . GLU A 1 78 ? 16.114 0.065 -9.082 1.00 98.44 78 GLU A O 1
ATOM 638 N N . ASP A 1 79 ? 14.594 1.473 -8.217 1.00 98.62 79 ASP A N 1
ATOM 639 C CA . ASP A 1 79 ? 13.765 1.542 -9.426 1.00 98.62 79 ASP A CA 1
ATOM 640 C C . ASP A 1 79 ? 14.506 2.238 -10.578 1.00 98.62 79 ASP A C 1
ATOM 642 O O . ASP A 1 79 ? 14.497 1.766 -11.716 1.00 98.62 79 ASP A O 1
ATOM 646 N N . HIS A 1 80 ? 15.219 3.332 -10.289 1.00 98.69 80 HIS A N 1
ATOM 647 C CA . HIS A 1 80 ? 16.064 3.998 -11.286 1.00 98.69 80 HIS A CA 1
ATOM 648 C C . HIS A 1 80 ? 17.204 3.089 -11.754 1.00 98.69 80 HIS A C 1
ATOM 650 O O . HIS A 1 80 ? 17.494 3.027 -12.950 1.00 98.69 80 HIS A O 1
ATOM 656 N N . GLN A 1 81 ? 17.829 2.354 -10.831 1.00 98.56 81 GLN A N 1
ATOM 657 C CA . GLN A 1 81 ? 18.876 1.394 -11.166 1.00 98.56 81 GLN A CA 1
ATOM 658 C C . GLN A 1 81 ? 18.327 0.251 -12.031 1.00 98.56 81 GLN A C 1
ATOM 660 O O . GLN A 1 81 ? 18.923 -0.080 -13.055 1.00 98.56 81 GLN A O 1
ATOM 665 N N . LEU A 1 82 ? 17.144 -0.277 -11.701 1.00 98.62 82 LEU A N 1
ATOM 666 C CA . LEU A 1 82 ? 16.452 -1.271 -12.518 1.00 98.62 82 LEU A CA 1
ATOM 667 C C . LEU A 1 82 ? 16.172 -0.745 -13.932 1.00 98.62 82 LEU A C 1
ATOM 669 O O . LEU A 1 82 ? 16.379 -1.475 -14.897 1.00 98.62 82 LEU A O 1
ATOM 673 N N . ALA A 1 83 ? 15.754 0.516 -14.081 1.00 98.75 83 ALA A N 1
ATOM 674 C CA . ALA A 1 83 ? 15.502 1.115 -15.392 1.00 98.75 83 ALA A CA 1
ATOM 675 C C . ALA A 1 83 ? 16.779 1.191 -16.245 1.00 98.75 83 ALA A C 1
ATOM 677 O O . ALA A 1 83 ? 16.754 0.867 -17.436 1.00 98.75 83 ALA A O 1
ATOM 678 N N . ILE A 1 84 ? 17.906 1.567 -15.633 1.00 98.75 84 ILE A N 1
ATOM 679 C CA . ILE A 1 84 ? 19.226 1.591 -16.278 1.00 98.75 84 ILE A CA 1
ATOM 680 C C . ILE A 1 84 ? 19.643 0.179 -16.698 1.00 98.75 84 ILE A C 1
ATOM 682 O O . ILE A 1 84 ? 20.064 -0.024 -17.840 1.00 98.75 84 ILE A O 1
ATOM 686 N N . ASP A 1 85 ? 19.521 -0.797 -15.800 1.00 98.62 85 ASP A N 1
ATOM 687 C CA . ASP A 1 85 ? 19.963 -2.172 -16.040 1.00 98.62 85 ASP A CA 1
ATOM 688 C C . ASP A 1 85 ? 19.106 -2.858 -17.107 1.00 98.62 85 ASP A C 1
ATOM 690 O O . ASP A 1 85 ? 19.643 -3.483 -18.025 1.00 98.62 85 ASP A O 1
ATOM 694 N N . LEU A 1 86 ? 17.786 -2.651 -17.064 1.00 98.56 86 LEU A N 1
ATOM 695 C CA . LEU A 1 86 ? 16.847 -3.102 -18.088 1.00 98.56 86 LEU A CA 1
ATOM 696 C C . LEU A 1 86 ? 17.189 -2.499 -19.453 1.00 98.56 86 LEU A C 1
ATOM 698 O O . LEU A 1 86 ? 17.306 -3.225 -20.441 1.00 98.56 86 LEU A O 1
ATOM 702 N N . THR A 1 87 ? 17.452 -1.193 -19.498 1.00 98.75 87 THR A N 1
ATOM 703 C CA . THR A 1 87 ? 17.845 -0.492 -20.727 1.00 98.75 87 THR A CA 1
ATOM 704 C C . THR A 1 87 ? 19.145 -1.057 -21.306 1.00 98.75 87 THR A C 1
ATOM 706 O O . THR A 1 87 ? 19.208 -1.389 -22.494 1.00 98.75 87 THR A O 1
ATOM 709 N N . LYS A 1 88 ? 20.174 -1.240 -20.466 1.00 98.56 88 LYS A N 1
ATOM 710 C CA . LYS A 1 88 ? 21.465 -1.829 -20.861 1.00 98.56 88 LYS A CA 1
ATOM 711 C C . LYS A 1 88 ? 21.296 -3.250 -21.389 1.00 98.56 88 LYS A C 1
ATOM 713 O O . LYS A 1 88 ? 21.876 -3.588 -22.422 1.00 98.56 88 LYS A O 1
ATOM 718 N N . ALA A 1 89 ? 20.506 -4.077 -20.708 1.00 98.25 89 ALA A N 1
ATOM 719 C CA . ALA A 1 89 ? 20.286 -5.466 -21.087 1.00 98.25 89 ALA A CA 1
ATOM 720 C C . ALA A 1 89 ? 19.567 -5.583 -22.442 1.00 98.25 89 ALA A C 1
ATOM 722 O O . ALA A 1 89 ? 20.023 -6.328 -23.314 1.00 98.25 89 ALA A O 1
ATOM 723 N N . ILE A 1 90 ? 18.508 -4.797 -22.661 1.00 98.38 90 ILE A N 1
ATOM 724 C CA . ILE A 1 90 ? 17.759 -4.779 -23.927 1.00 98.38 90 ILE A CA 1
ATOM 725 C C . ILE A 1 90 ? 18.646 -4.288 -25.076 1.00 98.38 90 ILE A C 1
ATOM 727 O O . ILE A 1 90 ? 18.710 -4.940 -26.124 1.00 98.38 90 ILE A O 1
ATOM 731 N N . ALA A 1 91 ? 19.371 -3.183 -24.878 1.00 98.00 91 ALA A N 1
ATOM 732 C CA . ALA A 1 91 ? 20.279 -2.637 -25.883 1.00 98.00 91 ALA A CA 1
ATOM 733 C C . ALA A 1 91 ? 21.396 -3.629 -26.245 1.00 98.00 91 ALA A C 1
ATOM 735 O O . ALA A 1 91 ? 21.662 -3.863 -27.425 1.00 98.00 91 ALA A O 1
ATOM 736 N N . LYS A 1 92 ? 21.996 -4.288 -25.243 1.00 97.31 92 LYS A N 1
ATOM 737 C CA . LYS A 1 92 ? 23.031 -5.316 -25.435 1.00 97.31 92 LYS A CA 1
ATOM 738 C C . LYS A 1 92 ? 22.519 -6.516 -26.232 1.00 97.31 92 LYS A C 1
ATOM 740 O O . LYS A 1 92 ? 23.217 -6.987 -27.125 1.00 97.31 92 LYS A O 1
ATOM 745 N N . LEU A 1 93 ? 21.318 -7.012 -25.927 1.00 97.31 93 LEU A N 1
ATOM 746 C CA . LEU A 1 93 ? 20.731 -8.172 -26.608 1.00 97.31 93 LEU A CA 1
ATOM 747 C C . LEU A 1 93 ? 20.412 -7.913 -28.084 1.00 97.31 93 LEU A C 1
ATOM 749 O O . LEU A 1 93 ? 20.435 -8.856 -28.876 1.00 97.31 93 LEU A O 1
ATOM 753 N N . ASN A 1 94 ? 20.135 -6.659 -28.442 1.00 96.44 94 ASN A N 1
ATOM 754 C CA . ASN A 1 94 ? 19.729 -6.262 -29.791 1.00 96.44 94 ASN A CA 1
ATOM 755 C C . ASN A 1 94 ? 20.829 -5.527 -30.574 1.00 96.44 94 ASN A C 1
ATOM 757 O O . ASN A 1 94 ? 20.636 -5.230 -31.749 1.00 96.44 94 ASN A O 1
ATOM 761 N N . ASN A 1 95 ? 21.988 -5.266 -29.953 1.00 96.19 95 ASN A N 1
ATOM 762 C CA . ASN A 1 95 ? 23.033 -4.394 -30.499 1.00 96.19 95 ASN A CA 1
ATOM 763 C C . ASN A 1 95 ? 22.475 -3.017 -30.918 1.00 96.19 95 ASN A C 1
ATOM 765 O O . ASN A 1 95 ? 22.825 -2.466 -31.963 1.00 96.19 95 ASN A O 1
ATOM 769 N N . SER A 1 96 ? 21.572 -2.494 -30.091 1.00 96.38 96 SER A N 1
ATOM 770 C CA . SER A 1 96 ? 20.845 -1.250 -30.321 1.00 96.38 96 SER A CA 1
ATOM 771 C C . SER A 1 96 ? 21.495 -0.082 -29.588 1.00 96.38 96 SER A C 1
ATOM 773 O O . SER A 1 96 ? 22.120 -0.233 -28.540 1.00 96.38 96 SER A O 1
ATOM 775 N N . SER A 1 97 ? 21.298 1.114 -30.126 1.00 96.56 97 SER A N 1
ATOM 776 C CA . SER A 1 97 ? 21.576 2.380 -29.441 1.00 96.56 97 SER A CA 1
ATOM 777 C C . SER A 1 97 ? 20.461 2.767 -28.472 1.00 96.56 97 SER A C 1
ATOM 779 O O . SER A 1 97 ? 19.308 2.379 -28.683 1.00 96.56 97 SER A O 1
ATOM 781 N N . ILE A 1 98 ? 20.781 3.641 -27.524 1.00 98.56 98 ILE A N 1
ATOM 782 C CA . ILE A 1 98 ? 19.849 4.174 -26.529 1.00 98.56 98 ILE A CA 1
ATOM 783 C C . ILE A 1 98 ? 19.685 5.680 -26.764 1.00 98.56 98 ILE A C 1
ATOM 785 O O . ILE A 1 98 ? 20.657 6.371 -27.040 1.00 98.56 98 ILE A O 1
ATOM 789 N N . THR A 1 99 ? 18.469 6.203 -26.666 1.00 98.56 99 THR A N 1
ATOM 790 C CA . THR A 1 99 ? 18.166 7.639 -26.705 1.00 98.56 99 THR A CA 1
ATOM 791 C C . THR A 1 99 ? 17.483 8.010 -25.388 1.00 98.56 99 THR A C 1
ATOM 793 O O . THR A 1 99 ? 16.287 7.739 -25.237 1.00 98.56 99 THR A O 1
ATOM 796 N N . PRO A 1 100 ? 18.231 8.547 -24.409 1.00 98.06 100 PRO A N 1
ATOM 797 C CA . PRO A 1 100 ? 17.661 9.126 -23.196 1.00 98.06 100 PRO A CA 1
ATOM 798 C C . PRO A 1 100 ? 16.782 10.343 -23.510 1.00 98.06 100 PRO A C 1
ATOM 800 O O . PRO A 1 100 ? 16.896 10.945 -24.573 1.00 98.06 100 PRO A O 1
ATOM 803 N N . GLU A 1 101 ? 15.905 10.723 -22.584 1.00 97.19 101 GLU A N 1
ATOM 804 C CA . GLU A 1 101 ? 15.014 11.880 -22.753 1.00 97.19 101 GLU A CA 1
ATOM 805 C C . GLU A 1 101 ? 15.762 13.224 -22.820 1.00 97.19 101 GLU A C 1
ATOM 807 O O . GLU A 1 101 ? 15.307 14.151 -23.490 1.00 97.19 101 GLU A O 1
ATOM 812 N N . ASP A 1 102 ? 16.910 13.327 -22.150 1.00 96.69 102 ASP A N 1
ATOM 813 C CA . ASP A 1 102 ? 17.706 14.550 -22.001 1.00 96.69 102 ASP A CA 1
ATOM 814 C C . ASP A 1 102 ? 18.981 14.583 -22.858 1.00 96.69 102 ASP A C 1
ATOM 816 O O . ASP A 1 102 ? 19.753 15.539 -22.764 1.00 96.69 102 ASP A O 1
ATOM 820 N N . ASN A 1 103 ? 19.205 13.572 -23.702 1.00 96.12 103 ASN A N 1
ATOM 821 C CA . ASN A 1 103 ? 20.412 13.466 -24.514 1.00 96.12 103 ASN A CA 1
ATOM 822 C C . ASN A 1 103 ? 20.115 12.953 -25.933 1.00 96.12 103 ASN A C 1
ATOM 824 O O . ASN A 1 103 ? 19.027 12.468 -26.250 1.00 96.12 103 ASN A O 1
ATOM 828 N N . GLU A 1 104 ? 21.098 13.078 -26.820 1.00 96.56 104 GLU A N 1
ATOM 829 C CA . GLU A 1 104 ? 21.062 12.479 -28.146 1.00 96.56 104 GLU A CA 1
ATOM 830 C C . GLU A 1 104 ? 21.252 10.950 -28.084 1.00 96.56 104 GLU A C 1
ATOM 832 O O . GLU A 1 104 ? 21.275 10.308 -27.035 1.00 96.56 104 GLU A O 1
ATOM 837 N N . LYS A 1 105 ? 21.341 10.323 -29.257 1.00 97.75 105 LYS A N 1
ATOM 838 C CA . LYS A 1 105 ? 21.537 8.882 -29.406 1.00 97.75 105 LYS A CA 1
ATOM 839 C C . LYS A 1 105 ? 22.929 8.470 -28.905 1.00 97.75 105 LYS A 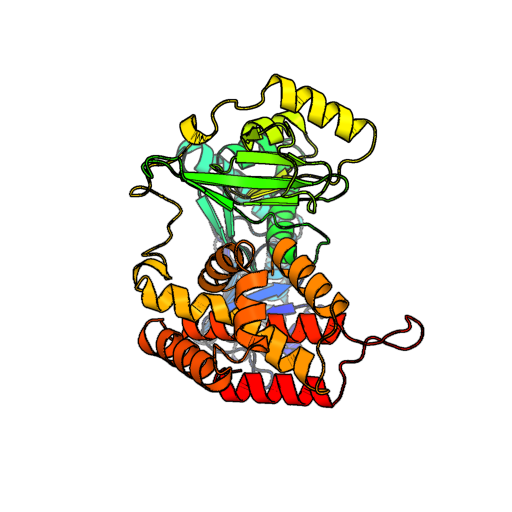C 1
ATOM 841 O O . LYS A 1 105 ? 23.929 8.867 -29.492 1.00 97.75 105 LYS A O 1
ATOM 846 N N . LEU A 1 106 ? 22.970 7.594 -27.906 1.00 98.12 106 LEU A N 1
ATOM 847 C CA . LEU A 1 106 ? 24.176 7.055 -27.280 1.00 98.12 106 LEU A CA 1
ATOM 848 C C . LEU A 1 106 ? 24.408 5.583 -27.652 1.00 98.12 106 LEU A C 1
ATOM 850 O O . LEU A 1 106 ? 23.473 4.789 -27.828 1.00 98.12 106 LEU A O 1
ATOM 854 N N . SER A 1 107 ? 25.677 5.189 -27.725 1.00 97.62 107 SER A N 1
ATOM 855 C CA . SER A 1 107 ? 26.090 3.785 -27.662 1.00 97.62 107 SER A CA 1
ATOM 856 C C . SER A 1 107 ? 25.931 3.223 -26.243 1.00 97.62 107 SER A C 1
ATOM 858 O O . SER A 1 107 ? 25.813 3.960 -25.265 1.00 97.62 107 SER A O 1
ATOM 860 N N . LEU A 1 108 ? 25.983 1.894 -26.100 1.00 97.44 108 LEU A N 1
ATOM 861 C CA . LEU A 1 108 ? 25.915 1.243 -24.786 1.00 97.44 108 LEU A CA 1
ATOM 862 C C . LEU A 1 108 ? 27.055 1.682 -23.845 1.00 97.44 108 LEU A C 1
ATOM 864 O O . LEU A 1 108 ? 26.855 1.774 -22.633 1.00 97.44 108 LEU A O 1
ATOM 868 N N . THR A 1 109 ? 28.247 1.945 -24.389 1.00 97.81 109 THR A N 1
ATOM 869 C CA . THR A 1 109 ? 29.409 2.394 -23.609 1.00 97.81 109 THR A CA 1
ATOM 870 C C . THR A 1 109 ? 29.223 3.822 -23.109 1.00 97.81 109 THR A C 1
ATOM 872 O O . THR A 1 109 ? 29.410 4.054 -21.919 1.00 97.81 109 THR A O 1
ATOM 875 N N . GLU A 1 110 ? 28.796 4.742 -23.978 1.00 98.25 110 GLU A N 1
ATOM 876 C CA . GLU A 1 110 ? 28.506 6.139 -23.610 1.00 98.25 110 GLU A CA 1
ATOM 877 C C . GLU A 1 110 ? 27.368 6.209 -22.584 1.00 98.25 110 GLU A C 1
ATOM 879 O O . GLU A 1 110 ? 27.517 6.819 -21.526 1.00 98.25 110 GLU A O 1
ATOM 884 N N . PHE A 1 111 ? 26.281 5.465 -22.817 1.00 98.44 111 PHE A N 1
ATOM 885 C CA . PHE A 1 111 ? 25.182 5.352 -21.860 1.00 98.44 111 PHE A CA 1
ATOM 886 C C . PHE A 1 111 ? 25.660 4.855 -20.491 1.00 98.44 111 PHE A C 1
ATOM 888 O O . PHE A 1 111 ? 25.252 5.372 -19.459 1.00 98.44 111 PHE A O 1
ATOM 895 N N . SER A 1 112 ? 26.554 3.864 -20.459 1.00 97.44 112 SER A N 1
ATOM 896 C CA . SER A 1 112 ? 27.072 3.323 -19.198 1.00 97.44 112 SER A CA 1
ATOM 897 C C . SER A 1 112 ? 27.999 4.284 -18.455 1.00 97.44 112 SER A C 1
ATOM 899 O O . SER A 1 112 ? 28.122 4.151 -17.239 1.00 97.44 112 SER A O 1
ATOM 901 N N . SER A 1 113 ? 28.652 5.217 -19.157 1.00 97.31 113 SER A N 1
ATOM 902 C CA . SER A 1 113 ? 29.458 6.265 -18.523 1.00 97.31 113 SER A CA 1
ATOM 903 C C . SER A 1 113 ? 28.627 7.426 -17.984 1.00 97.31 113 SER A C 1
ATOM 905 O O . SER A 1 113 ? 29.034 8.039 -17.003 1.00 97.31 113 SER A O 1
ATOM 907 N N . GLU A 1 114 ? 27.480 7.716 -18.599 1.00 97.69 114 GLU A N 1
ATOM 908 C CA . GLU A 1 114 ? 26.612 8.829 -18.196 1.00 97.69 114 GLU A CA 1
ATOM 909 C C . GLU A 1 114 ? 25.552 8.414 -17.166 1.00 97.69 114 GLU A C 1
ATOM 911 O O . GLU A 1 114 ? 25.308 9.133 -16.199 1.00 97.69 114 GLU A O 1
ATOM 916 N N . TYR A 1 115 ? 24.961 7.227 -17.327 1.00 98.31 115 TYR A N 1
ATOM 917 C CA . TYR A 1 115 ? 23.857 6.732 -16.504 1.00 98.31 115 TYR A CA 1
ATOM 918 C C . TYR A 1 115 ? 24.319 5.536 -15.656 1.00 98.31 115 TYR A C 1
ATOM 920 O O . TYR A 1 115 ? 24.444 4.385 -16.111 1.00 98.31 115 TYR A O 1
ATOM 928 N N . GLY A 1 116 ? 24.578 5.829 -14.382 1.00 96.94 116 GLY A N 1
ATOM 929 C CA . GLY A 1 116 ? 25.007 4.876 -13.358 1.00 96.94 116 GLY A CA 1
ATOM 930 C C . GLY A 1 116 ? 24.354 5.142 -12.001 1.00 96.94 116 GLY A C 1
ATOM 931 O O . GLY A 1 116 ? 23.347 5.842 -11.915 1.00 96.94 116 GLY A O 1
ATOM 932 N N . SER A 1 117 ? 24.947 4.605 -10.934 1.00 97.69 117 SER A N 1
ATOM 933 C CA . SER A 1 117 ? 24.403 4.690 -9.570 1.00 97.69 117 SER A CA 1
ATOM 934 C C . SER A 1 117 ? 24.242 6.126 -9.064 1.00 97.69 117 SER A C 1
ATOM 936 O O . SER A 1 117 ? 23.255 6.436 -8.402 1.00 97.69 117 SER A O 1
ATOM 938 N N . GLU A 1 118 ? 25.181 7.015 -9.402 1.00 98.25 118 GLU A N 1
ATOM 939 C CA . GLU A 1 118 ? 25.104 8.428 -9.011 1.00 98.25 118 GLU A CA 1
ATOM 940 C C . GLU A 1 118 ? 23.916 9.129 -9.675 1.00 98.25 118 GLU A C 1
ATOM 942 O O . GLU A 1 118 ? 23.142 9.793 -8.990 1.00 98.25 118 GLU A O 1
ATOM 947 N N . TRP A 1 119 ? 23.702 8.902 -10.978 1.00 98.06 119 TRP A N 1
ATOM 948 C CA . TRP A 1 119 ? 22.526 9.425 -11.677 1.00 98.06 119 TRP A CA 1
ATOM 949 C C . TRP A 1 119 ? 21.232 8.850 -11.095 1.00 98.06 119 TRP A C 1
ATOM 951 O O . TRP A 1 119 ? 20.288 9.598 -10.856 1.00 98.06 119 TRP A O 1
ATOM 961 N N . ALA A 1 120 ? 21.190 7.540 -10.816 1.00 98.44 120 ALA A N 1
ATOM 962 C CA . ALA A 1 120 ? 20.014 6.894 -10.236 1.00 98.44 120 ALA A CA 1
ATOM 963 C C . ALA A 1 120 ? 19.630 7.540 -8.898 1.00 98.44 120 ALA A C 1
ATOM 965 O O . ALA A 1 120 ? 18.467 7.880 -8.677 1.00 98.44 120 ALA A O 1
ATOM 966 N N . LYS A 1 121 ? 20.625 7.778 -8.036 1.00 98.25 121 LYS A N 1
ATOM 967 C CA . LYS A 1 121 ? 20.444 8.445 -6.747 1.00 98.25 121 LYS A CA 1
ATOM 968 C C . LYS A 1 121 ? 20.001 9.897 -6.910 1.00 98.25 121 LYS A C 1
ATOM 970 O O . LYS A 1 121 ? 19.005 10.298 -6.314 1.00 98.25 121 LYS A O 1
ATOM 975 N N . GLU A 1 122 ? 20.709 10.681 -7.720 1.00 97.88 122 GLU A N 1
ATOM 976 C CA . GLU A 1 122 ? 20.411 12.101 -7.929 1.00 97.88 122 GLU A CA 1
ATOM 977 C C . GLU A 1 122 ? 19.021 12.307 -8.548 1.00 97.88 122 GLU A C 1
ATOM 979 O O . GLU A 1 122 ? 18.254 13.150 -8.078 1.00 97.88 122 GLU A O 1
ATOM 984 N N . SER A 1 123 ? 18.664 11.507 -9.556 1.00 97.88 123 SER A N 1
ATOM 985 C CA . SER A 1 123 ? 17.347 11.539 -10.199 1.00 97.88 123 SER A CA 1
ATOM 986 C C . SER A 1 123 ? 16.234 11.177 -9.215 1.00 97.88 123 SER A C 1
ATOM 988 O O . SER A 1 123 ? 15.264 11.931 -9.077 1.00 97.88 123 SER A O 1
ATOM 990 N N . ALA A 1 124 ? 16.394 10.080 -8.465 1.00 98.31 124 ALA A N 1
ATOM 991 C CA . ALA A 1 124 ? 15.432 9.673 -7.445 1.00 98.31 124 ALA A CA 1
ATOM 992 C C . ALA A 1 124 ? 15.226 10.786 -6.406 1.00 98.31 124 ALA A C 1
ATOM 994 O O . ALA A 1 124 ? 14.087 11.160 -6.114 1.00 98.31 124 ALA A O 1
ATOM 995 N N . TYR A 1 125 ? 16.312 11.384 -5.912 1.00 98.19 125 TYR A N 1
ATOM 996 C CA . TYR A 1 125 ? 16.259 12.394 -4.856 1.00 98.19 125 TYR A CA 1
ATOM 997 C C . TYR A 1 125 ? 15.612 13.696 -5.342 1.00 98.19 125 TYR A C 1
ATOM 999 O O . TYR A 1 125 ? 14.684 14.204 -4.707 1.00 98.19 125 TYR A O 1
ATOM 1007 N N . ARG A 1 126 ? 16.004 14.184 -6.526 1.00 97.88 126 ARG A N 1
ATOM 1008 C CA . ARG A 1 126 ? 15.365 15.344 -7.171 1.00 97.88 126 ARG A CA 1
ATOM 1009 C C . ARG A 1 126 ? 13.874 15.127 -7.410 1.00 97.88 126 ARG A C 1
ATOM 1011 O O . ARG A 1 126 ? 13.089 16.079 -7.360 1.00 97.88 126 ARG A O 1
ATOM 1018 N N . SER A 1 127 ? 13.464 13.887 -7.679 1.00 97.50 127 SER A N 1
ATOM 1019 C CA . SER A 1 127 ? 12.055 13.556 -7.880 1.00 97.50 127 SER A CA 1
ATOM 1020 C C . SER A 1 127 ? 11.235 13.725 -6.592 1.00 97.50 127 SER A C 1
ATOM 1022 O O . SER A 1 127 ? 10.159 14.322 -6.647 1.00 97.50 127 SER A O 1
ATOM 1024 N N . VAL A 1 128 ? 11.770 13.313 -5.435 1.00 98.06 128 VAL A N 1
ATOM 1025 C CA . VAL A 1 128 ? 11.139 13.507 -4.115 1.00 98.06 128 VAL A CA 1
ATOM 1026 C C . VAL A 1 128 ? 11.101 14.989 -3.744 1.00 98.06 128 VAL A C 1
ATOM 1028 O O . VAL A 1 128 ? 10.054 15.501 -3.352 1.00 98.06 128 VAL A O 1
ATOM 1031 N N . GLU A 1 129 ? 12.196 15.721 -3.953 1.00 97.75 129 GLU A N 1
ATOM 1032 C CA . GLU A 1 129 ? 12.238 17.172 -3.719 1.00 97.75 129 GLU A CA 1
ATOM 1033 C C . GLU A 1 129 ? 11.202 17.923 -4.558 1.00 97.75 129 GLU A C 1
ATOM 1035 O O . GLU A 1 129 ? 10.577 18.874 -4.083 1.00 97.75 129 GLU A O 1
ATOM 1040 N N . SER A 1 130 ? 10.990 17.483 -5.801 1.00 97.31 130 SER A N 1
ATOM 1041 C CA . SER A 1 130 ? 9.975 18.047 -6.689 1.00 97.31 130 SER A CA 1
ATOM 1042 C C . SER A 1 130 ? 8.558 17.783 -6.179 1.00 97.31 130 SER A C 1
ATOM 1044 O O . SER A 1 130 ? 7.724 18.685 -6.247 1.00 97.31 130 SER A O 1
ATOM 1046 N N . ILE A 1 131 ? 8.291 16.584 -5.649 1.00 97.38 131 ILE A N 1
ATOM 1047 C CA . ILE A 1 131 ? 7.007 16.212 -5.034 1.00 97.38 131 ILE A CA 1
ATOM 1048 C C . ILE A 1 131 ? 6.736 17.087 -3.803 1.00 97.38 131 ILE A C 1
ATOM 1050 O O . ILE A 1 131 ? 5.700 17.747 -3.736 1.00 97.38 131 ILE A O 1
ATOM 1054 N N . ILE A 1 132 ? 7.694 17.172 -2.876 1.00 97.38 132 ILE A N 1
ATOM 1055 C CA . ILE A 1 132 ? 7.575 17.983 -1.654 1.00 97.38 132 ILE A CA 1
ATOM 1056 C C . ILE A 1 132 ? 7.401 19.464 -2.003 1.00 97.38 132 ILE A C 1
ATOM 1058 O O . ILE A 1 132 ? 6.503 20.133 -1.496 1.00 97.38 132 ILE A O 1
ATOM 1062 N N . SER A 1 133 ? 8.211 19.978 -2.931 1.00 96.50 133 SER A N 1
ATOM 1063 C CA . SER A 1 133 ? 8.105 21.365 -3.392 1.00 96.50 133 SER A CA 1
ATOM 1064 C C . SER A 1 133 ? 6.761 21.656 -4.058 1.00 96.50 133 SER A C 1
ATOM 1066 O O . SER A 1 133 ? 6.241 22.764 -3.927 1.00 96.50 133 SER A O 1
ATOM 1068 N N . PHE A 1 134 ? 6.209 20.701 -4.812 1.00 95.56 134 PHE A N 1
ATOM 1069 C CA . PHE A 1 134 ? 4.889 20.833 -5.423 1.00 95.56 134 PHE A CA 1
ATOM 1070 C C . PHE A 1 134 ? 3.803 20.919 -4.350 1.00 95.56 134 PHE A C 1
ATOM 1072 O O . PHE A 1 134 ? 3.017 21.869 -4.374 1.00 95.56 134 PHE A O 1
ATOM 1079 N N . GLN A 1 135 ? 3.821 19.991 -3.390 1.00 96.12 135 GLN A N 1
ATOM 1080 C CA . GLN A 1 135 ? 2.892 19.944 -2.263 1.00 96.12 135 GLN A CA 1
ATOM 1081 C C . GLN A 1 135 ? 2.917 21.271 -1.482 1.00 96.12 135 GLN A C 1
ATOM 1083 O O . GLN A 1 135 ? 1.883 21.927 -1.370 1.00 96.12 135 GLN A O 1
ATOM 1088 N N . GLN A 1 136 ? 4.100 21.752 -1.083 1.00 95.81 136 GLN A N 1
ATOM 1089 C CA . GLN A 1 136 ? 4.260 22.997 -0.316 1.00 95.81 136 GLN A CA 1
ATOM 1090 C C . GLN A 1 136 ? 3.823 24.252 -1.086 1.00 95.81 136 GLN A C 1
ATOM 1092 O O . GLN A 1 136 ? 3.245 25.172 -0.512 1.00 95.81 136 GLN A O 1
ATOM 1097 N N . LYS A 1 137 ? 4.096 24.325 -2.397 1.00 96.06 137 LYS A N 1
ATOM 1098 C CA . LYS A 1 137 ? 3.724 25.492 -3.222 1.00 96.06 137 LYS A CA 1
ATOM 1099 C C . LYS A 1 137 ? 2.234 25.550 -3.533 1.00 96.06 137 LYS A C 1
ATOM 1101 O O . LYS A 1 137 ? 1.707 26.639 -3.755 1.00 96.06 137 LYS A O 1
ATOM 1106 N N . LYS A 1 138 ? 1.585 24.393 -3.660 1.00 93.31 138 LYS A N 1
ATOM 1107 C CA . LYS A 1 138 ? 0.164 24.296 -4.010 1.00 93.31 138 LYS A CA 1
ATOM 1108 C C . LYS A 1 138 ? -0.737 24.162 -2.791 1.00 93.31 138 LYS A C 1
ATOM 1110 O O . LYS A 1 138 ? -1.931 24.396 -2.937 1.00 93.31 138 LYS A O 1
ATOM 1115 N N . ASN A 1 139 ? -0.173 23.823 -1.630 1.00 91.38 139 ASN A N 1
ATOM 1116 C CA . ASN A 1 139 ? -0.911 23.464 -0.422 1.00 91.38 139 ASN A CA 1
ATOM 1117 C C . ASN A 1 139 ? -1.998 22.418 -0.728 1.00 91.38 139 ASN A C 1
ATOM 1119 O O . ASN A 1 139 ? -3.142 22.519 -0.285 1.00 91.38 139 ASN A O 1
ATOM 1123 N N . GLN A 1 140 ? -1.647 21.467 -1.593 1.00 89.44 140 GLN A N 1
ATOM 1124 C CA . GLN A 1 140 ? -2.538 20.437 -2.100 1.00 89.44 140 GLN A CA 1
ATOM 1125 C C . GLN A 1 140 ? -1.789 19.114 -2.059 1.00 89.44 140 GLN A C 1
ATOM 1127 O O . GLN A 1 140 ? -0.651 19.029 -2.529 1.00 89.44 140 GLN A O 1
ATOM 1132 N N . ALA A 1 141 ? -2.437 18.093 -1.504 1.00 91.38 141 ALA A N 1
ATOM 1133 C CA . ALA A 1 141 ? -1.890 16.752 -1.511 1.00 91.38 141 ALA A CA 1
ATOM 1134 C C . ALA A 1 141 ? -1.757 16.222 -2.946 1.00 91.38 141 ALA A C 1
ATOM 1136 O O . ALA A 1 141 ? -2.548 16.565 -3.830 1.00 91.38 141 ALA A O 1
ATOM 1137 N N . CYS A 1 142 ? -0.748 15.389 -3.186 1.00 93.62 142 CYS A N 1
ATOM 1138 C CA . CYS A 1 142 ? -0.561 14.731 -4.475 1.00 93.62 142 CYS A CA 1
ATOM 1139 C C . CYS A 1 142 ? -0.486 13.215 -4.310 1.00 93.62 142 CYS A C 1
ATOM 1141 O O . CYS A 1 142 ? 0.074 12.724 -3.335 1.00 93.62 142 CYS A O 1
ATOM 1143 N N . MET A 1 143 ? -1.064 12.489 -5.265 1.00 95.12 143 MET A N 1
ATOM 1144 C CA . MET A 1 143 ? -1.093 11.029 -5.245 1.00 95.12 143 MET A CA 1
ATOM 1145 C C . MET A 1 143 ? 0.124 10.451 -5.960 1.00 95.12 143 MET A C 1
ATOM 1147 O O . MET A 1 143 ? 0.456 10.848 -7.081 1.00 95.12 143 MET A O 1
ATOM 1151 N N . ILE A 1 144 ? 0.775 9.501 -5.300 1.00 97.00 144 ILE A N 1
ATOM 1152 C CA . ILE A 1 144 ? 1.927 8.757 -5.793 1.00 97.00 144 ILE A CA 1
ATOM 1153 C C . ILE A 1 144 ? 1.574 7.271 -5.805 1.00 97.00 144 ILE A C 1
ATOM 1155 O O . ILE A 1 144 ? 1.440 6.652 -4.757 1.00 97.00 144 ILE A O 1
ATOM 1159 N N . ASN A 1 145 ? 1.443 6.698 -6.999 1.00 94.19 145 ASN A N 1
ATOM 1160 C CA . ASN A 1 145 ? 1.094 5.287 -7.153 1.00 94.19 145 ASN A CA 1
ATOM 1161 C C . ASN A 1 145 ? 2.335 4.420 -6.935 1.00 94.19 145 ASN A C 1
ATOM 1163 O O . ASN A 1 145 ? 3.307 4.537 -7.690 1.00 94.19 145 ASN A O 1
ATOM 1167 N N . GLY A 1 146 ? 2.294 3.575 -5.914 1.00 95.38 146 GLY A N 1
ATOM 1168 C CA . GLY A 1 146 ? 3.269 2.529 -5.654 1.00 95.38 146 GLY A CA 1
ATOM 1169 C C . GLY A 1 146 ? 3.060 1.309 -6.550 1.00 95.38 146 GLY A C 1
ATOM 1170 O O . GLY A 1 146 ? 2.522 1.412 -7.653 1.00 95.38 146 GLY A O 1
ATOM 1171 N N . VAL A 1 147 ? 3.528 0.151 -6.087 1.00 93.50 147 VAL A N 1
ATOM 1172 C CA . VAL A 1 147 ? 3.323 -1.141 -6.762 1.00 93.50 147 VAL A CA 1
ATOM 1173 C C . VAL A 1 147 ? 1.916 -1.670 -6.489 1.00 93.50 147 VAL A C 1
ATOM 1175 O O . VAL A 1 147 ? 1.220 -2.039 -7.431 1.00 93.50 147 VAL A O 1
ATOM 1178 N N . TYR A 1 148 ? 1.507 -1.666 -5.218 1.00 88.06 148 TYR A N 1
ATOM 1179 C CA . TYR A 1 148 ? 0.223 -2.213 -4.762 1.00 88.06 148 TYR A CA 1
ATOM 1180 C C . TYR A 1 148 ? -0.661 -1.176 -4.068 1.00 88.06 148 TYR A C 1
ATOM 1182 O O . TYR A 1 148 ? -1.867 -1.371 -3.973 1.00 88.06 148 TYR A O 1
ATOM 1190 N N . SER A 1 149 ? -0.075 -0.056 -3.641 1.00 88.88 149 SER A N 1
ATOM 1191 C CA . SER A 1 149 ? -0.760 0.961 -2.842 1.00 88.88 149 SER A CA 1
ATOM 1192 C C . SER A 1 149 ? -0.516 2.360 -3.393 1.00 88.88 149 SER A C 1
ATOM 1194 O O . SER A 1 149 ? 0.418 2.594 -4.161 1.00 88.88 149 SER A O 1
ATOM 1196 N N . GLU A 1 150 ? -1.329 3.324 -2.974 1.00 91.12 150 GLU A N 1
ATOM 1197 C CA . GLU A 1 150 ? -1.126 4.739 -3.280 1.00 91.12 150 GLU A CA 1
ATOM 1198 C C . GLU A 1 150 ? -0.687 5.507 -2.026 1.00 91.12 150 GLU A C 1
ATOM 1200 O O . GLU A 1 150 ? -1.186 5.285 -0.924 1.00 91.12 150 GLU A O 1
ATOM 1205 N N . MET A 1 151 ? 0.241 6.447 -2.195 1.00 96.31 151 MET A N 1
ATOM 1206 C CA . MET A 1 151 ? 0.654 7.385 -1.155 1.00 96.31 151 MET A CA 1
ATOM 1207 C C . MET A 1 151 ? 0.110 8.774 -1.480 1.00 96.31 151 MET A C 1
ATOM 1209 O O . MET A 1 151 ? 0.464 9.375 -2.495 1.00 96.31 151 MET A O 1
ATOM 1213 N N . GLU A 1 152 ? -0.717 9.311 -0.590 1.00 96.69 152 GLU A N 1
ATOM 1214 C CA . GLU A 1 152 ? -1.119 10.711 -0.611 1.00 96.69 152 GLU A CA 1
ATOM 1215 C C . GLU A 1 152 ? -0.037 11.523 0.105 1.00 96.69 152 GLU A C 1
ATOM 1217 O O . GLU A 1 152 ? 0.174 11.396 1.308 1.00 96.69 152 GLU A O 1
ATOM 1222 N N . VAL A 1 153 ? 0.685 12.357 -0.635 1.00 97.56 153 VAL A N 1
ATOM 1223 C CA . VAL A 1 153 ? 1.721 13.227 -0.080 1.00 97.56 153 VAL A CA 1
ATOM 1224 C C . VAL A 1 153 ? 1.092 14.561 0.284 1.00 97.56 153 VAL A C 1
ATOM 1226 O O . VAL A 1 153 ? 0.932 15.426 -0.579 1.00 97.56 153 VAL A O 1
ATOM 1229 N N . GLY A 1 154 ? 0.704 14.698 1.552 1.00 96.62 154 GLY A N 1
ATOM 1230 C CA . GLY A 1 154 ? 0.107 15.900 2.135 1.00 96.62 154 GLY A CA 1
ATOM 1231 C C . GLY A 1 154 ? 0.958 16.536 3.241 1.00 96.62 154 GLY A C 1
ATOM 1232 O O . GLY A 1 154 ? 2.135 16.209 3.412 1.00 96.62 154 GLY A O 1
ATOM 1233 N N . ASP A 1 155 ? 0.362 17.483 3.968 1.00 95.75 155 ASP A N 1
ATOM 1234 C CA . ASP A 1 155 ? 1.060 18.331 4.938 1.00 95.75 155 ASP A CA 1
ATOM 1235 C C . ASP A 1 155 ? 1.670 17.544 6.102 1.00 95.75 155 ASP A C 1
ATOM 1237 O O . ASP A 1 155 ? 2.785 17.856 6.524 1.00 95.75 155 ASP A O 1
ATOM 1241 N N . ARG A 1 156 ? 0.980 16.523 6.629 1.00 95.12 156 ARG A N 1
ATOM 1242 C CA . ARG A 1 156 ? 1.459 15.765 7.798 1.00 95.12 156 ARG A CA 1
ATOM 1243 C C . ARG A 1 156 ? 2.655 14.901 7.434 1.00 95.12 156 ARG A C 1
ATOM 1245 O O . ARG A 1 156 ? 3.679 14.958 8.119 1.00 95.12 156 ARG A O 1
ATOM 1252 N N . LEU A 1 157 ? 2.563 14.194 6.305 1.00 96.69 157 LEU A N 1
ATOM 1253 C CA . LEU A 1 157 ? 3.681 13.419 5.772 1.00 96.69 157 LEU A CA 1
ATOM 1254 C C . LEU A 1 157 ? 4.884 14.325 5.482 1.00 96.69 157 LEU A C 1
ATOM 1256 O O . LEU A 1 157 ? 5.989 14.040 5.937 1.00 96.69 157 LEU A O 1
ATOM 1260 N N . VAL A 1 158 ? 4.677 15.438 4.769 1.00 97.69 158 VAL A N 1
ATOM 1261 C CA . VAL A 1 158 ? 5.760 16.368 4.417 1.00 97.69 158 VAL A CA 1
ATOM 1262 C C . VAL A 1 158 ? 6.391 16.986 5.661 1.00 97.69 158 VAL A C 1
ATOM 1264 O O . VAL A 1 158 ? 7.615 17.021 5.758 1.00 97.69 158 VAL A O 1
ATOM 1267 N N . LYS A 1 159 ? 5.592 17.442 6.633 1.00 96.12 159 LYS A N 1
ATOM 1268 C CA . LYS A 1 159 ? 6.100 17.998 7.895 1.00 96.12 159 LYS A CA 1
ATOM 1269 C C . LYS A 1 159 ? 7.006 16.999 8.612 1.00 96.12 159 LYS A C 1
ATOM 1271 O O . LYS A 1 159 ? 8.059 17.400 9.102 1.00 96.12 159 LYS A O 1
ATOM 1276 N N . GLN A 1 160 ? 6.621 15.723 8.644 1.00 96.00 160 GLN A N 1
ATOM 1277 C CA . GLN A 1 160 ? 7.417 14.685 9.288 1.00 96.00 160 GLN A CA 1
ATOM 1278 C C . GLN A 1 160 ? 8.663 14.304 8.480 1.00 96.00 160 GLN A C 1
ATOM 1280 O O . GLN A 1 160 ? 9.735 14.196 9.052 1.00 96.00 160 GLN A O 1
ATOM 1285 N N . LEU A 1 161 ? 8.573 14.153 7.157 1.00 96.94 161 LEU A N 1
ATOM 1286 C CA . LEU A 1 161 ? 9.753 13.890 6.320 1.00 96.94 161 LEU A CA 1
ATOM 1287 C C . LEU A 1 161 ? 10.787 15.020 6.414 1.00 96.94 161 LEU A C 1
ATOM 1289 O O . LEU A 1 161 ? 11.988 14.780 6.381 1.00 96.94 161 LEU A O 1
ATOM 1293 N N . MET A 1 162 ? 10.323 16.262 6.550 1.00 96.69 162 MET A N 1
ATOM 1294 C CA . MET A 1 162 ? 11.178 17.444 6.632 1.00 96.69 162 MET A CA 1
ATOM 1295 C C . MET A 1 162 ? 11.775 17.684 8.026 1.00 96.69 162 MET A C 1
ATOM 1297 O O . MET A 1 162 ? 12.590 18.603 8.157 1.00 96.69 162 MET A O 1
ATOM 1301 N N . SER A 1 163 ? 11.393 16.910 9.054 1.00 95.31 163 SER A N 1
ATOM 1302 C CA . SER A 1 163 ? 12.000 17.031 10.387 1.00 95.31 163 SER A CA 1
ATOM 1303 C C . SER A 1 163 ? 13.460 16.581 10.388 1.00 95.31 163 SER A C 1
ATOM 1305 O O . SER A 1 163 ? 14.258 17.134 11.140 1.00 95.31 163 SER A O 1
ATOM 1307 N N . ASP A 1 164 ? 13.816 15.652 9.497 1.00 94.38 164 ASP A N 1
ATOM 1308 C CA . ASP A 1 164 ? 15.190 15.254 9.212 1.00 94.38 164 ASP A CA 1
ATOM 1309 C C . ASP A 1 164 ? 15.458 15.276 7.699 1.00 94.38 164 ASP A C 1
ATOM 1311 O O . ASP A 1 164 ? 15.156 14.343 6.954 1.00 94.38 164 ASP A O 1
ATOM 1315 N N . LYS A 1 165 ? 16.064 16.371 7.233 1.00 93.31 165 LYS A N 1
ATOM 1316 C CA . LYS A 1 165 ? 16.379 16.562 5.811 1.00 93.31 165 LYS A CA 1
ATOM 1317 C C . LYS A 1 165 ? 17.434 15.591 5.283 1.00 93.31 165 LYS A C 1
ATOM 1319 O O . LYS A 1 165 ? 17.499 15.420 4.069 1.00 93.31 165 LYS A O 1
ATOM 1324 N N . GLU A 1 166 ? 18.273 15.013 6.143 1.00 94.69 166 GLU A N 1
ATOM 1325 C CA . GLU A 1 166 ? 19.345 14.114 5.701 1.00 94.69 166 GLU A CA 1
ATOM 1326 C C . GLU A 1 166 ? 18.793 12.741 5.308 1.00 94.69 166 GLU A C 1
ATOM 1328 O O . GLU A 1 166 ? 19.249 12.157 4.322 1.00 94.69 166 GLU A O 1
ATOM 1333 N N . SER A 1 167 ? 17.780 12.253 6.031 1.00 96.00 167 SER A N 1
ATOM 1334 C CA . SER A 1 167 ? 17.122 10.968 5.760 1.00 96.00 167 SER A CA 1
ATOM 1335 C C . SER A 1 167 ? 15.839 11.080 4.928 1.00 96.00 167 SER A C 1
ATOM 1337 O O . SER A 1 167 ? 15.353 10.063 4.435 1.00 96.00 167 SER A O 1
ATOM 1339 N N . MET A 1 168 ? 15.323 12.295 4.703 1.00 97.62 168 MET A N 1
ATOM 1340 C CA . MET A 1 168 ? 14.059 12.588 4.010 1.00 97.62 168 MET A CA 1
ATOM 1341 C C . MET A 1 168 ? 13.802 11.736 2.757 1.00 97.62 168 MET A C 1
ATOM 1343 O O . MET A 1 168 ? 12.720 11.167 2.612 1.00 97.62 168 MET A O 1
ATOM 1347 N N . HIS A 1 169 ? 14.764 11.645 1.830 1.00 98.12 169 HIS A N 1
ATOM 1348 C CA . HIS A 1 169 ? 14.573 10.890 0.584 1.00 98.12 169 HIS A CA 1
ATOM 1349 C C . HIS A 1 169 ? 14.448 9.389 0.843 1.00 98.12 169 HIS A C 1
ATOM 1351 O O . HIS A 1 169 ? 13.591 8.736 0.256 1.00 98.12 169 HIS A O 1
ATOM 1357 N N . GLN A 1 170 ? 15.284 8.849 1.732 1.00 97.75 170 GLN A N 1
ATOM 1358 C CA . GLN A 1 170 ? 15.244 7.436 2.092 1.00 97.75 170 GLN A CA 1
ATOM 1359 C C . GLN A 1 170 ? 13.943 7.106 2.828 1.00 97.75 170 GLN A C 1
ATOM 1361 O O . GLN A 1 170 ? 13.252 6.170 2.439 1.00 97.75 170 GLN A O 1
ATOM 1366 N N . GLU A 1 171 ? 13.558 7.911 3.819 1.00 97.94 171 GLU A N 1
ATOM 1367 C CA . GLU A 1 171 ? 12.303 7.744 4.559 1.00 97.94 171 GLU A CA 1
ATOM 1368 C C . GLU A 1 171 ? 11.075 7.828 3.644 1.00 97.94 171 GLU A C 1
ATOM 1370 O O . GLU A 1 171 ? 10.136 7.057 3.822 1.00 97.94 171 GLU A O 1
ATOM 1375 N N . PHE A 1 172 ? 11.079 8.698 2.627 1.00 98.56 172 PHE A N 1
ATOM 1376 C CA . PHE A 1 172 ? 10.007 8.739 1.629 1.00 98.56 172 PHE A CA 1
ATOM 1377 C C . PHE A 1 172 ? 9.848 7.386 0.916 1.00 98.56 172 PHE A C 1
ATOM 1379 O O . PHE A 1 172 ? 8.741 6.851 0.835 1.00 98.56 172 PHE A O 1
ATOM 1386 N N . PHE A 1 173 ? 10.950 6.809 0.423 1.00 98.38 173 PHE A N 1
ATOM 1387 C CA . PHE A 1 173 ? 10.902 5.527 -0.282 1.00 98.38 173 PHE A CA 1
ATOM 1388 C C . PHE A 1 173 ? 10.554 4.367 0.646 1.00 98.38 173 PHE A C 1
ATOM 1390 O O . PHE A 1 173 ? 9.750 3.522 0.263 1.00 98.38 173 PHE A O 1
ATOM 1397 N N . GLU A 1 174 ? 11.107 4.332 1.857 1.00 97.44 174 GLU A N 1
ATOM 1398 C CA . GLU A 1 174 ? 10.806 3.283 2.834 1.00 97.44 174 GLU A CA 1
ATOM 1399 C C . GLU A 1 174 ? 9.333 3.303 3.250 1.00 97.44 174 GLU A C 1
ATOM 1401 O O . GLU A 1 174 ? 8.715 2.248 3.354 1.00 97.44 174 GLU A O 1
ATOM 1406 N N . ARG A 1 175 ? 8.716 4.482 3.388 1.00 97.69 175 ARG A N 1
ATOM 1407 C CA . ARG A 1 175 ? 7.273 4.594 3.654 1.00 97.69 175 ARG A CA 1
ATOM 1408 C C . ARG A 1 175 ? 6.428 4.110 2.482 1.00 97.69 175 ARG A C 1
ATOM 1410 O O . ARG A 1 175 ? 5.453 3.399 2.703 1.00 97.69 175 ARG A O 1
ATOM 1417 N N . LEU A 1 176 ? 6.809 4.437 1.244 1.00 97.88 176 LEU A N 1
ATOM 1418 C CA . LEU A 1 176 ? 6.092 3.959 0.055 1.00 97.88 176 LEU A CA 1
ATOM 1419 C C . LEU A 1 176 ? 6.211 2.441 -0.096 1.00 97.88 176 LEU A C 1
ATOM 1421 O O . LEU A 1 176 ? 5.224 1.772 -0.389 1.00 97.88 176 LEU A O 1
ATOM 1425 N N . LYS A 1 177 ? 7.402 1.887 0.152 1.00 97.19 177 LYS A N 1
ATOM 1426 C CA . LYS A 1 177 ? 7.607 0.437 0.194 1.00 97.19 177 LYS A CA 1
ATOM 1427 C C . LYS A 1 177 ? 6.766 -0.187 1.304 1.00 97.19 177 LYS A C 1
ATOM 1429 O O . LYS A 1 177 ? 6.044 -1.128 1.019 1.00 97.19 177 LYS A O 1
ATOM 1434 N N . LYS A 1 178 ? 6.776 0.367 2.519 1.00 95.50 178 LYS A N 1
ATOM 1435 C CA . LYS A 1 178 ? 5.950 -0.125 3.631 1.00 95.50 178 LYS A CA 1
ATOM 1436 C C . LYS A 1 178 ? 4.468 -0.177 3.249 1.00 95.50 178 LYS A C 1
ATOM 1438 O O . LYS A 1 178 ? 3.855 -1.218 3.417 1.00 95.50 178 LYS A O 1
ATOM 1443 N N . LEU A 1 179 ? 3.929 0.887 2.643 1.00 93.38 179 LEU A N 1
ATOM 1444 C CA . LEU A 1 179 ? 2.546 0.910 2.143 1.00 93.38 179 LEU A CA 1
ATOM 1445 C C . LEU A 1 179 ? 2.242 -0.199 1.132 1.00 93.38 179 LEU A C 1
ATOM 1447 O O . LEU A 1 179 ? 1.141 -0.736 1.146 1.00 93.38 179 LEU A O 1
ATOM 1451 N N . ASN A 1 180 ? 3.181 -0.527 0.240 1.00 91.19 180 ASN A N 1
ATOM 1452 C CA . ASN A 1 180 ? 2.977 -1.573 -0.766 1.00 91.19 180 ASN A CA 1
ATOM 1453 C C . ASN A 1 180 ? 2.874 -2.980 -0.156 1.00 91.19 180 ASN A C 1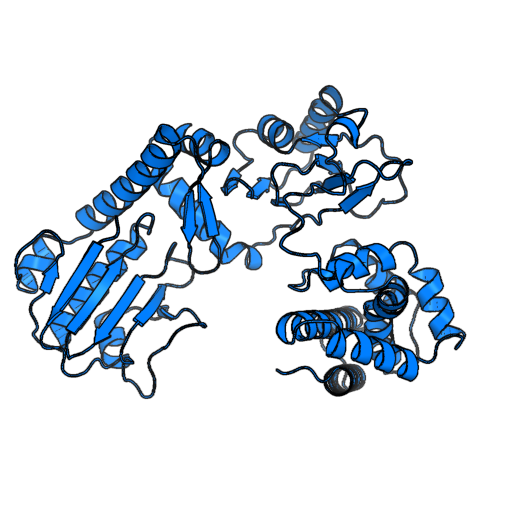
ATOM 1455 O O . ASN A 1 180 ? 2.331 -3.862 -0.807 1.00 91.19 180 ASN A O 1
ATOM 1459 N N . TYR A 1 181 ? 3.425 -3.206 1.038 1.00 87.38 181 TYR A N 1
ATOM 1460 C CA . TYR A 1 181 ? 3.568 -4.544 1.623 1.00 87.38 181 TYR A CA 1
ATOM 1461 C C . TYR A 1 181 ? 3.026 -4.612 3.058 1.00 87.38 181 TYR A C 1
ATOM 1463 O O . TYR A 1 181 ? 3.528 -5.398 3.854 1.00 87.38 181 TYR A O 1
ATOM 1471 N N . LEU A 1 182 ? 2.013 -3.803 3.394 1.00 84.25 182 LEU A N 1
ATOM 1472 C CA . LEU A 1 182 ? 1.414 -3.797 4.738 1.00 84.25 182 LEU A CA 1
ATOM 1473 C C . LEU A 1 182 ? 0.875 -5.173 5.142 1.00 84.25 182 LEU A C 1
ATOM 1475 O O . LEU A 1 182 ? 1.032 -5.567 6.291 1.00 84.25 182 LEU A O 1
ATOM 1479 N N . SER A 1 183 ? 0.334 -5.930 4.183 1.00 75.31 183 SER A N 1
ATOM 1480 C CA . SER A 1 183 ? -0.169 -7.294 4.389 1.00 75.31 183 SER A CA 1
ATOM 1481 C C . SER A 1 183 ? 0.894 -8.296 4.851 1.00 75.31 183 SER A C 1
ATOM 1483 O O . SER A 1 183 ? 0.548 -9.374 5.323 1.00 75.31 183 SER A O 1
ATOM 1485 N N . ASP A 1 184 ? 2.179 -7.983 4.662 1.00 76.56 184 ASP A N 1
ATOM 1486 C CA . ASP A 1 184 ? 3.290 -8.863 5.030 1.00 76.56 184 ASP A CA 1
ATOM 1487 C C . ASP A 1 184 ? 3.800 -8.602 6.456 1.00 76.56 184 ASP A C 1
ATOM 1489 O O . ASP A 1 184 ? 4.675 -9.331 6.932 1.00 76.56 184 ASP A O 1
ATOM 1493 N N . ASP A 1 185 ? 3.315 -7.549 7.114 1.00 77.50 185 ASP A N 1
ATOM 1494 C CA . ASP A 1 185 ? 3.747 -7.155 8.445 1.00 77.50 185 ASP A CA 1
ATOM 1495 C C . ASP A 1 185 ? 2.740 -7.593 9.515 1.00 77.50 185 ASP A C 1
ATOM 1497 O O . ASP A 1 185 ? 1.531 -7.528 9.314 1.00 77.50 185 ASP A O 1
ATOM 1501 N N . ASP A 1 186 ? 3.242 -7.957 10.698 1.00 80.12 186 ASP A N 1
ATOM 1502 C CA . ASP A 1 186 ? 2.420 -8.205 11.890 1.00 80.12 186 ASP A CA 1
ATOM 1503 C C . ASP A 1 186 ? 1.920 -6.868 12.477 1.00 80.12 186 ASP A C 1
ATOM 1505 O O . ASP A 1 186 ? 2.342 -6.430 13.551 1.00 80.12 186 ASP A O 1
ATOM 1509 N N . VAL A 1 187 ? 1.071 -6.163 11.729 1.00 84.56 187 VAL A N 1
ATOM 1510 C CA . VAL A 1 187 ? 0.501 -4.866 12.104 1.00 84.56 187 VAL A CA 1
ATOM 1511 C C . VAL A 1 187 ? -1.016 -4.978 12.110 1.00 84.56 187 VAL A C 1
ATOM 1513 O O . VAL A 1 187 ? -1.628 -5.463 11.165 1.00 84.56 187 VAL A O 1
ATOM 1516 N N . PHE A 1 188 ? -1.632 -4.519 13.193 1.00 81.88 188 PHE A N 1
ATOM 1517 C CA . PHE A 1 188 ? -3.079 -4.499 13.329 1.00 81.88 188 PHE A CA 1
ATOM 1518 C C . PHE A 1 188 ? -3.670 -3.344 12.526 1.00 81.88 188 PHE A C 1
ATOM 1520 O O . PHE A 1 188 ? -3.355 -2.178 12.762 1.00 81.88 188 PHE A O 1
ATOM 1527 N N . GLU A 1 189 ? -4.547 -3.652 11.582 1.00 84.38 189 GLU A N 1
ATOM 1528 C CA . GLU A 1 189 ? -5.353 -2.643 10.904 1.00 84.38 189 GLU A CA 1
ATOM 1529 C C . GLU A 1 189 ? -6.581 -2.340 11.758 1.00 84.38 189 GLU A C 1
ATOM 1531 O O . GLU A 1 189 ? -7.447 -3.195 11.944 1.00 84.38 189 GLU A O 1
ATOM 1536 N N . SER A 1 190 ? -6.659 -1.128 12.316 1.00 80.25 190 SER A N 1
ATOM 1537 C CA . SER A 1 190 ? -7.811 -0.786 13.142 1.00 80.25 190 SER A CA 1
ATOM 1538 C C . SER A 1 190 ? -9.059 -0.643 12.281 1.00 80.25 190 SER A C 1
ATOM 1540 O O . SER A 1 190 ? -9.125 0.210 11.394 1.00 80.25 190 SER A O 1
ATOM 1542 N N . ASN A 1 191 ? -10.103 -1.386 12.641 1.00 71.38 191 ASN A N 1
ATOM 1543 C CA . ASN A 1 191 ? -11.436 -1.154 12.105 1.00 71.38 191 ASN A CA 1
ATOM 1544 C C . ASN A 1 191 ? -11.933 0.238 12.512 1.00 71.38 191 ASN A C 1
ATOM 1546 O O . ASN A 1 191 ? -11.724 0.679 13.645 1.00 71.38 191 ASN A O 1
ATOM 1550 N N . ASN A 1 192 ? -12.606 0.915 11.584 1.00 76.31 192 ASN A N 1
ATOM 1551 C CA . ASN A 1 192 ? -13.279 2.179 11.850 1.00 76.31 192 ASN A CA 1
ATOM 1552 C C . ASN A 1 192 ? -14.731 1.897 12.255 1.00 76.31 192 ASN A C 1
ATOM 1554 O O . ASN A 1 192 ? -15.571 1.585 11.411 1.00 76.31 192 ASN A O 1
ATOM 1558 N N . LEU A 1 193 ? -15.037 2.037 13.541 1.00 77.75 193 LEU A N 1
ATOM 1559 C CA . LEU A 1 193 ? -16.400 2.039 14.062 1.00 77.75 193 LEU A CA 1
ATOM 1560 C C . LEU A 1 193 ? -17.058 3.380 13.738 1.00 77.75 193 LEU A C 1
ATOM 1562 O O . LEU A 1 193 ? -16.475 4.434 13.982 1.00 77.75 193 LEU A O 1
ATOM 1566 N N . VAL A 1 194 ? -18.275 3.366 13.197 1.00 79.56 194 VAL A N 1
ATOM 1567 C CA . VAL A 1 194 ? -19.059 4.594 13.014 1.00 79.56 194 VAL A CA 1
ATOM 1568 C C . VAL A 1 194 ? -20.080 4.684 14.136 1.00 79.56 194 VAL A C 1
ATOM 1570 O O . VAL A 1 194 ? -21.023 3.898 14.179 1.00 79.56 194 VAL A O 1
ATOM 1573 N N . LEU A 1 195 ? -19.890 5.644 15.036 1.00 79.81 195 LEU A N 1
ATOM 1574 C CA . LEU A 1 195 ? -20.848 5.957 16.089 1.00 79.81 195 LEU A CA 1
ATOM 1575 C C . LEU A 1 195 ? -21.760 7.084 15.628 1.00 79.81 195 LEU A C 1
ATOM 1577 O O . LEU A 1 195 ? -21.291 8.055 15.038 1.00 79.81 195 LEU A O 1
ATOM 1581 N N . GLN A 1 196 ? -23.047 6.973 15.932 1.00 82.94 196 GLN A N 1
ATOM 1582 C CA . GLN A 1 196 ? -24.044 7.996 15.645 1.00 82.94 196 GLN A CA 1
ATOM 1583 C C . GLN A 1 196 ? -24.557 8.590 16.958 1.00 82.94 196 GLN A C 1
ATOM 1585 O O . GLN A 1 196 ? -24.709 7.873 17.948 1.00 82.94 196 GLN A O 1
ATOM 1590 N N . ASN A 1 197 ? -24.796 9.900 16.986 1.00 85.44 197 ASN A N 1
ATOM 1591 C CA . ASN A 1 197 ? -25.378 10.549 18.157 1.00 85.44 197 ASN A CA 1
ATOM 1592 C C . ASN A 1 197 ? -26.881 10.241 18.287 1.00 85.44 197 ASN A C 1
ATOM 1594 O O . ASN A 1 197 ? -27.525 9.794 17.342 1.00 85.44 197 ASN A O 1
ATOM 1598 N N . GLU A 1 198 ? -27.460 10.512 19.460 1.00 84.94 198 GLU A N 1
ATOM 1599 C CA . GLU A 1 198 ? -28.848 10.132 19.782 1.00 84.94 198 GLU A CA 1
ATOM 1600 C C . GLU A 1 198 ? -29.901 10.683 18.806 1.00 84.94 198 GLU A C 1
ATOM 1602 O O . GLU A 1 198 ? -30.921 10.038 18.568 1.00 84.94 198 GLU A O 1
ATOM 1607 N N . ASP A 1 199 ? -29.675 11.874 18.245 1.00 85.62 199 ASP A N 1
ATOM 1608 C CA . ASP A 1 199 ? -30.604 12.510 17.304 1.00 85.62 199 ASP A CA 1
ATOM 1609 C C . ASP A 1 199 ? -30.357 12.128 15.834 1.00 85.62 199 ASP A C 1
ATOM 1611 O O . ASP A 1 199 ? -31.101 12.560 14.949 1.00 85.62 199 ASP A O 1
ATOM 1615 N N . GLY A 1 200 ? -29.330 11.318 15.565 1.00 81.81 200 GLY A N 1
ATOM 1616 C CA . GLY A 1 200 ? -28.990 10.836 14.234 1.00 81.81 200 GLY A CA 1
ATOM 1617 C C . GLY A 1 200 ? -28.386 11.883 13.298 1.00 81.81 200 GLY A C 1
ATOM 1618 O O . GLY A 1 200 ? -28.244 11.618 12.105 1.00 81.81 200 GLY A O 1
ATOM 1619 N N . THR A 1 201 ? -28.052 13.080 13.782 1.00 84.25 201 THR A N 1
ATOM 1620 C CA . THR A 1 201 ? -27.550 14.165 12.927 1.00 84.25 201 THR A CA 1
ATOM 1621 C C . THR A 1 201 ? -26.054 14.063 12.653 1.00 84.25 201 THR A C 1
ATOM 1623 O O . THR A 1 201 ? -25.605 14.480 11.580 1.00 84.25 201 THR A O 1
ATOM 1626 N N . ARG A 1 202 ? -25.288 13.460 13.569 1.00 83.62 202 ARG A N 1
ATOM 1627 C CA . ARG A 1 202 ? -23.826 13.392 13.512 1.00 83.62 202 ARG A CA 1
ATOM 1628 C C . ARG A 1 202 ? -23.297 11.977 13.644 1.00 83.62 202 ARG A C 1
ATOM 1630 O O . ARG A 1 202 ? -23.717 11.223 14.517 1.00 83.62 202 ARG A O 1
ATOM 1637 N N . ASN A 1 203 ? -22.283 11.693 12.836 1.00 83.94 203 ASN A N 1
ATOM 1638 C CA . ASN A 1 203 ? -21.505 10.467 12.892 1.00 83.94 203 ASN A CA 1
ATOM 1639 C C . ASN A 1 203 ? -20.054 10.762 13.267 1.00 83.94 203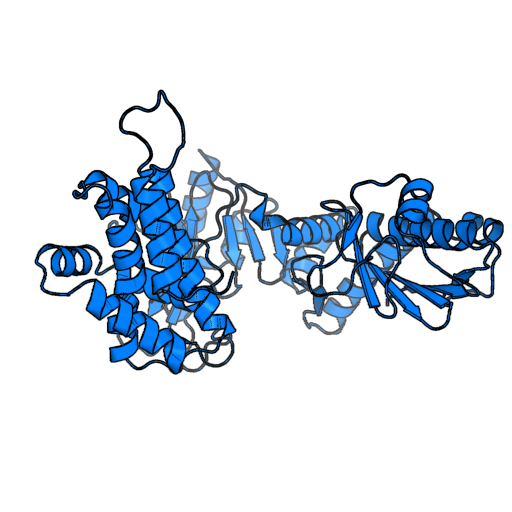 ASN A C 1
ATOM 1641 O O . ASN A 1 203 ? -19.497 11.777 12.861 1.00 83.94 203 ASN A O 1
ATOM 1645 N N . VAL A 1 204 ? -19.418 9.850 13.990 1.00 85.31 204 VAL A N 1
ATOM 1646 C CA . VAL A 1 204 ? -17.996 9.892 14.346 1.00 85.31 204 VAL A CA 1
ATOM 1647 C C . VAL A 1 204 ? -17.363 8.582 13.910 1.00 85.31 204 VAL A C 1
ATOM 1649 O O . VAL A 1 204 ? -17.928 7.519 14.146 1.00 85.31 204 VAL A O 1
ATOM 1652 N N . ARG A 1 205 ? -16.191 8.648 13.274 1.00 85.88 205 ARG A N 1
ATOM 1653 C CA . ARG A 1 205 ? -15.359 7.466 13.015 1.00 85.88 205 ARG A CA 1
ATOM 1654 C C . ARG A 1 205 ? -14.423 7.271 14.198 1.00 85.88 205 ARG A C 1
ATOM 1656 O O . ARG A 1 205 ? -13.747 8.217 14.594 1.00 85.88 205 ARG A O 1
ATOM 1663 N N . MET A 1 206 ? -14.398 6.068 14.750 1.00 87.12 206 MET A N 1
ATOM 1664 C CA . MET A 1 206 ? -13.534 5.679 15.852 1.00 87.12 206 MET A CA 1
ATOM 1665 C C . MET A 1 206 ? -12.665 4.489 15.467 1.00 87.12 206 MET A C 1
ATOM 1667 O O . MET A 1 206 ? -13.169 3.494 14.959 1.00 87.12 206 MET A O 1
ATOM 1671 N N . ALA A 1 207 ? -11.377 4.584 15.758 1.00 89.69 207 ALA A N 1
ATOM 1672 C CA . ALA A 1 207 ? -10.415 3.496 15.690 1.00 89.69 207 ALA A CA 1
ATOM 1673 C C . ALA A 1 207 ? -9.882 3.179 17.090 1.00 89.69 207 ALA A C 1
ATOM 1675 O O . ALA A 1 207 ? -10.004 3.983 18.018 1.00 89.69 207 ALA A O 1
ATOM 1676 N N . VAL A 1 208 ? -9.264 2.014 17.235 1.00 90.19 208 VAL A N 1
ATOM 1677 C CA . VAL A 1 208 ? -8.659 1.548 18.480 1.00 90.19 208 VAL A CA 1
ATOM 1678 C C . VAL A 1 208 ? -7.155 1.442 18.279 1.00 90.19 208 VAL A C 1
ATOM 1680 O O . VAL A 1 208 ? -6.694 0.828 17.320 1.00 90.19 208 VAL A O 1
ATOM 1683 N N . TYR A 1 209 ? -6.387 2.008 19.206 1.00 94.25 209 TYR A N 1
ATOM 1684 C CA . TYR A 1 209 ? -4.966 1.722 19.345 1.00 94.25 209 TYR A CA 1
ATOM 1685 C C . TYR A 1 209 ? -4.763 0.821 20.570 1.00 94.25 209 TYR A C 1
ATOM 1687 O O . TYR A 1 209 ? -4.870 1.313 21.697 1.00 94.25 209 TYR A O 1
ATOM 1695 N N . PRO A 1 210 ? -4.541 -0.490 20.369 1.00 91.50 210 PRO A N 1
ATOM 1696 C CA . PRO A 1 210 ? -4.327 -1.440 21.455 1.00 91.50 210 PRO A CA 1
ATOM 1697 C C . PRO A 1 210 ? -2.884 -1.481 21.982 1.00 91.50 210 PRO A C 1
ATOM 1699 O O . PRO A 1 210 ? -1.911 -1.275 21.253 1.00 91.50 210 PRO A O 1
ATOM 1702 N N . LYS A 1 211 ? -2.747 -1.831 23.265 1.00 92.25 211 LYS A N 1
ATOM 1703 C CA . LYS A 1 211 ? -1.461 -2.105 23.925 1.00 92.25 211 LYS A CA 1
ATOM 1704 C C . LYS A 1 211 ? -0.727 -3.286 23.282 1.00 92.25 211 LYS A C 1
ATOM 1706 O O . LYS A 1 211 ? -1.339 -4.295 22.945 1.00 92.25 211 LYS A O 1
ATOM 1711 N N . ASN A 1 212 ? 0.604 -3.213 23.222 1.00 91.88 212 ASN A N 1
ATOM 1712 C CA . ASN A 1 212 ? 1.499 -4.262 22.705 1.00 91.88 212 ASN A CA 1
ATOM 1713 C C . ASN A 1 212 ? 1.258 -4.657 21.238 1.00 91.88 212 ASN A C 1
ATOM 1715 O O . ASN A 1 212 ? 1.632 -5.756 20.834 1.00 91.88 212 ASN A O 1
ATOM 1719 N N . ILE A 1 213 ? 0.644 -3.790 20.433 1.00 90.00 213 ILE A N 1
ATOM 1720 C CA . ILE A 1 213 ? 0.358 -4.101 19.035 1.00 90.00 213 ILE A CA 1
ATOM 1721 C C . ILE A 1 213 ? 0.636 -2.863 18.176 1.00 90.00 213 ILE A C 1
ATOM 1723 O O . ILE A 1 213 ? 0.062 -1.793 18.387 1.00 90.00 213 ILE A O 1
ATOM 1727 N N . ALA A 1 214 ? 1.522 -2.998 17.188 1.00 94.06 214 ALA A N 1
ATOM 1728 C CA . ALA A 1 214 ? 1.695 -1.970 16.165 1.00 94.06 214 ALA A CA 1
ATOM 1729 C C . ALA A 1 214 ? 0.399 -1.835 15.361 1.00 94.06 214 ALA A C 1
ATOM 1731 O O . ALA A 1 214 ? -0.191 -2.842 14.980 1.00 94.06 214 ALA A O 1
ATOM 1732 N N . THR A 1 215 ? -0.048 -0.606 15.115 1.00 92.75 215 THR A N 1
ATOM 1733 C CA . THR A 1 215 ? -1.401 -0.357 14.601 1.00 92.75 215 THR A CA 1
ATOM 1734 C C . THR A 1 215 ? -1.402 0.630 13.444 1.00 92.75 215 THR A C 1
ATOM 1736 O O . THR A 1 215 ? -0.746 1.669 13.507 1.00 92.75 215 THR A O 1
ATOM 1739 N N . LEU A 1 216 ? -2.168 0.332 12.399 1.00 93.00 216 LEU A N 1
ATOM 1740 C CA . LEU A 1 216 ? -2.472 1.253 11.310 1.00 93.00 216 LEU A CA 1
ATOM 1741 C C . LEU A 1 216 ? -3.805 1.940 11.571 1.00 93.00 216 LEU A C 1
ATOM 1743 O O . LEU A 1 216 ? -4.830 1.290 11.773 1.00 93.00 216 LEU A O 1
ATOM 1747 N N . ILE A 1 217 ? -3.777 3.268 11.515 1.00 91.81 217 ILE A N 1
ATOM 1748 C CA . ILE A 1 217 ? -4.970 4.105 11.523 1.00 91.81 217 ILE A CA 1
ATOM 1749 C C . ILE A 1 217 ? -5.130 4.694 10.129 1.00 91.81 217 ILE A C 1
ATOM 1751 O O . ILE A 1 217 ? -4.287 5.466 9.656 1.00 91.81 217 ILE A O 1
ATOM 1755 N N . PHE A 1 218 ? -6.224 4.313 9.481 1.00 83.75 218 PHE A N 1
ATOM 1756 C CA . PHE A 1 218 ? -6.645 4.856 8.202 1.00 83.75 218 PHE A CA 1
ATOM 1757 C C . PHE A 1 218 ? -7.666 5.960 8.454 1.00 83.75 218 PHE A C 1
ATOM 1759 O O . PHE A 1 218 ? -8.633 5.738 9.179 1.00 83.75 218 PHE A O 1
ATOM 1766 N N . ASP A 1 219 ? -7.467 7.098 7.791 1.00 78.94 219 ASP A N 1
ATOM 1767 C CA . ASP A 1 219 ? -8.249 8.336 7.881 1.00 78.94 219 ASP A CA 1
ATOM 1768 C C . ASP A 1 219 ? -7.762 9.333 8.951 1.00 78.94 219 ASP A C 1
ATOM 1770 O O . ASP A 1 219 ? -7.346 9.011 10.057 1.00 78.94 219 ASP A O 1
ATOM 1774 N N . LYS A 1 220 ? -7.784 10.602 8.550 1.00 72.44 220 LYS A N 1
ATOM 1775 C CA . LYS A 1 220 ? -7.409 11.783 9.318 1.00 72.44 220 LYS A CA 1
ATOM 1776 C C . LYS A 1 220 ? -8.511 12.291 10.235 1.00 72.44 220 LYS A C 1
ATOM 1778 O O . LYS A 1 220 ? -8.215 12.982 11.195 1.00 72.44 220 LYS A O 1
ATOM 1783 N N . ASN A 1 221 ? -9.763 11.975 9.918 1.00 78.19 221 ASN A N 1
ATOM 1784 C CA . ASN A 1 221 ? -10.919 12.415 10.695 1.00 78.19 221 ASN A CA 1
ATOM 1785 C C . ASN A 1 221 ? -11.396 11.344 11.688 1.00 78.19 221 ASN A C 1
ATOM 1787 O O . ASN A 1 221 ? -12.462 11.484 12.285 1.00 78.19 221 ASN A O 1
ATOM 1791 N N . THR A 1 222 ? -10.614 10.281 11.865 1.00 86.25 222 THR A N 1
ATOM 1792 C CA . THR A 1 222 ? -10.880 9.237 12.846 1.00 86.25 222 THR A CA 1
ATOM 1793 C C . THR A 1 222 ? -10.457 9.701 14.239 1.00 86.25 222 THR A C 1
ATOM 1795 O O . THR A 1 222 ? -9.345 10.181 14.452 1.00 86.25 222 THR A O 1
ATOM 1798 N N . LEU A 1 223 ? -11.341 9.559 15.218 1.00 92.38 223 LEU A N 1
ATOM 1799 C CA . LEU A 1 223 ? -10.941 9.605 16.618 1.00 92.38 223 LEU A CA 1
ATOM 1800 C C . LEU A 1 223 ? -10.348 8.257 17.008 1.00 92.38 223 LEU A C 1
ATOM 1802 O O . LEU A 1 223 ? -10.787 7.218 16.532 1.00 92.38 223 LEU A O 1
ATOM 1806 N N . VAL A 1 224 ? -9.364 8.253 17.889 1.00 93.75 224 VAL A N 1
ATOM 1807 C CA . VAL A 1 224 ? -8.688 7.038 18.326 1.00 93.75 224 VAL A CA 1
ATOM 1808 C C . VAL A 1 224 ? -8.880 6.883 19.821 1.00 93.75 224 VAL A C 1
ATOM 1810 O O . VAL A 1 224 ? -8.559 7.792 20.585 1.00 93.75 224 VAL A O 1
ATOM 1813 N N . THR A 1 225 ? -9.397 5.731 20.234 1.00 93.25 225 THR A N 1
ATOM 1814 C CA . THR A 1 225 ? -9.375 5.322 21.638 1.00 93.25 225 THR A CA 1
ATOM 1815 C C . THR A 1 225 ? -8.101 4.532 21.926 1.00 93.25 225 THR A C 1
ATOM 1817 O O . THR A 1 225 ? -7.701 3.673 21.137 1.00 93.25 225 THR A O 1
ATOM 1820 N N . VAL A 1 226 ? -7.432 4.850 23.034 1.00 92.44 226 VAL A N 1
ATOM 1821 C CA . VAL A 1 226 ? -6.220 4.150 23.488 1.00 92.44 226 VAL A CA 1
ATOM 1822 C C . VAL A 1 226 ? -6.643 3.121 24.536 1.00 92.44 226 VAL A C 1
ATOM 1824 O O . VAL A 1 226 ? -7.075 3.494 25.628 1.00 92.44 226 VAL A O 1
ATOM 1827 N N . ALA A 1 227 ? -6.565 1.832 24.196 1.00 87.00 227 ALA A N 1
ATOM 1828 C CA . ALA A 1 227 ? -7.190 0.758 24.972 1.00 87.00 227 ALA A CA 1
ATOM 1829 C C . ALA A 1 227 ? -6.200 -0.350 25.364 1.00 87.00 227 ALA A C 1
ATOM 1831 O O . ALA A 1 227 ? -5.343 -0.753 24.580 1.00 87.00 227 ALA A O 1
ATOM 1832 N N . ASP A 1 228 ? -6.335 -0.873 26.585 1.00 82.69 228 ASP A N 1
ATOM 1833 C CA . ASP A 1 228 ? -5.485 -1.964 27.082 1.00 82.69 228 ASP A CA 1
ATOM 1834 C C . ASP A 1 228 ? -5.788 -3.316 26.424 1.00 82.69 228 ASP A C 1
ATOM 1836 O O . ASP A 1 228 ? -4.889 -4.146 26.295 1.00 82.69 228 ASP A O 1
ATOM 1840 N N . ASP A 1 229 ? -7.040 -3.548 26.025 1.00 72.75 229 ASP A N 1
ATOM 1841 C CA . ASP A 1 229 ? -7.492 -4.812 25.446 1.00 72.75 229 ASP A CA 1
ATOM 1842 C C . ASP A 1 229 ? -8.555 -4.559 24.368 1.00 72.75 229 ASP A C 1
ATOM 1844 O O . ASP A 1 229 ? -9.454 -3.740 24.550 1.00 72.75 229 ASP A O 1
ATOM 1848 N N . LEU A 1 230 ? -8.462 -5.300 23.262 1.00 65.06 230 LEU A N 1
ATOM 1849 C CA . LEU A 1 230 ? -9.461 -5.325 22.191 1.00 65.06 230 LEU A CA 1
ATOM 1850 C C . LEU A 1 230 ? -10.752 -6.053 22.617 1.00 65.06 230 LEU A C 1
ATOM 1852 O O . LEU A 1 230 ? -11.774 -5.902 21.961 1.00 65.06 230 LEU A O 1
ATOM 1856 N N . GLN A 1 231 ? -10.722 -6.862 23.686 1.00 56.19 231 GLN A N 1
ATOM 1857 C CA . GLN A 1 231 ? -11.803 -7.803 24.028 1.00 56.19 231 GLN A CA 1
ATOM 1858 C C . GLN A 1 231 ? -12.855 -7.282 25.022 1.00 56.19 231 GLN A C 1
ATOM 1860 O O . GLN A 1 231 ? -13.851 -7.965 25.263 1.00 56.19 231 GLN A O 1
ATOM 1865 N N . ASN A 1 232 ? -12.673 -6.101 25.619 1.00 51.31 232 ASN A N 1
ATOM 1866 C CA . ASN A 1 232 ? -13.583 -5.578 26.646 1.00 51.31 232 ASN A CA 1
ATOM 1867 C C . ASN A 1 232 ? -14.545 -4.509 26.100 1.00 51.31 232 ASN A C 1
ATOM 1869 O O . ASN A 1 232 ? -14.593 -3.394 26.605 1.00 51.31 232 ASN A O 1
ATOM 1873 N N . GLU A 1 233 ? -15.386 -4.872 25.128 1.00 46.94 233 GLU A N 1
ATOM 1874 C CA . GLU A 1 233 ? -16.472 -4.002 24.626 1.00 46.94 233 GLU A CA 1
ATOM 1875 C C . GLU A 1 233 ? -17.537 -3.672 25.696 1.00 46.94 233 GLU A C 1
ATOM 1877 O O . GLU A 1 233 ? -18.294 -2.717 25.557 1.00 46.94 233 GLU A O 1
ATOM 1882 N N . ASN A 1 234 ? -17.591 -4.444 26.790 1.00 41.94 234 ASN A N 1
ATOM 1883 C CA . ASN A 1 234 ? -18.543 -4.256 27.893 1.00 41.94 234 ASN A CA 1
ATOM 1884 C C . ASN A 1 234 ? -18.008 -3.413 29.057 1.00 41.94 234 ASN A C 1
ATOM 1886 O O . ASN A 1 234 ? -18.696 -3.276 30.073 1.00 41.94 234 ASN A O 1
ATOM 1890 N N . GLN A 1 235 ? -16.793 -2.874 28.960 1.00 44.38 235 GLN A N 1
ATOM 1891 C CA . GLN A 1 235 ? -16.410 -1.799 29.859 1.00 44.38 235 GLN A CA 1
ATOM 1892 C C . GLN A 1 235 ? -16.771 -0.482 29.182 1.00 44.38 235 GLN A C 1
ATOM 1894 O O . GLN A 1 235 ? -16.210 -0.134 28.149 1.00 44.38 235 GLN A O 1
ATOM 1899 N N . GLU A 1 236 ? -17.650 0.288 29.824 1.00 47.56 236 GLU A N 1
ATOM 1900 C CA . GLU A 1 236 ? -17.572 1.753 29.815 1.00 47.56 236 GLU A CA 1
ATOM 1901 C C . GLU A 1 236 ? -16.199 2.159 30.393 1.00 47.56 236 GLU A C 1
ATOM 1903 O O . GLU A 1 236 ? -16.115 2.745 31.471 1.00 47.56 236 GLU A O 1
ATOM 1908 N N . SER A 1 237 ? -15.088 1.729 29.785 1.00 52.38 237 SER A N 1
ATOM 1909 C CA . SER A 1 237 ? -13.780 2.164 30.232 1.00 52.38 237 SER A CA 1
ATOM 1910 C C . SER A 1 237 ? -13.671 3.626 29.839 1.00 52.38 237 SER A C 1
ATOM 1912 O O . SER A 1 237 ? -13.922 3.995 28.691 1.00 52.38 237 SER A O 1
ATOM 1914 N N . ASP A 1 238 ? -13.274 4.455 30.802 1.00 77.38 238 ASP A N 1
ATOM 1915 C CA . ASP A 1 238 ? -12.859 5.853 30.633 1.00 77.38 238 ASP A CA 1
ATOM 1916 C C . ASP A 1 238 ? -11.587 5.965 29.752 1.00 77.38 238 ASP A C 1
ATOM 1918 O O . ASP A 1 238 ? -10.709 6.796 29.990 1.00 77.38 238 ASP A O 1
ATOM 1922 N N . SER A 1 239 ? -11.435 5.092 28.750 1.00 89.25 239 SER A N 1
ATOM 1923 C CA . SER A 1 239 ? -10.308 5.083 27.835 1.00 89.25 239 SER A CA 1
ATOM 1924 C C . SER A 1 239 ? -10.250 6.423 27.113 1.00 89.25 239 SER A C 1
ATOM 1926 O O . SER A 1 239 ? -11.264 6.891 26.581 1.00 89.25 239 SER A O 1
ATOM 1928 N N . PRO A 1 240 ? -9.077 7.072 27.092 1.00 94.75 240 PRO A N 1
ATOM 1929 C CA . PRO A 1 240 ? -8.965 8.387 26.505 1.00 94.75 240 PRO A CA 1
ATOM 1930 C C . PRO A 1 240 ? -9.197 8.317 24.997 1.00 94.75 240 PRO A C 1
ATOM 1932 O O . PRO A 1 240 ? -8.630 7.470 24.302 1.00 94.75 240 PRO A O 1
ATOM 1935 N N . VAL A 1 241 ? -10.006 9.251 24.502 1.00 94.81 241 VAL A N 1
ATOM 1936 C CA . VAL A 1 241 ? -10.299 9.415 23.079 1.00 94.81 241 VAL A CA 1
ATOM 1937 C C . VAL A 1 241 ? -9.586 10.663 22.588 1.00 94.81 241 VAL A C 1
ATOM 1939 O O . VAL A 1 241 ? -9.751 11.745 23.146 1.00 94.81 241 VAL A O 1
ATOM 1942 N N . VAL A 1 242 ? -8.786 10.529 21.539 1.00 96.00 242 VAL A N 1
ATOM 1943 C CA . VAL A 1 242 ? -7.980 11.620 20.977 1.00 96.00 242 VAL A CA 1
ATOM 1944 C C . VAL A 1 242 ? -8.134 11.674 19.461 1.00 96.00 242 VAL A C 1
ATOM 1946 O O . VAL A 1 242 ? -8.562 10.712 18.835 1.00 96.00 242 VAL A O 1
ATOM 1949 N N . THR A 1 243 ? -7.783 12.793 18.836 1.00 94.88 243 THR A N 1
ATOM 1950 C CA . THR A 1 243 ? -7.627 12.846 17.368 1.00 94.88 243 THR A CA 1
ATOM 1951 C C . THR A 1 243 ? -6.373 12.089 16.916 1.00 94.88 243 THR A C 1
ATOM 1953 O O . THR A 1 243 ? -5.430 11.922 17.698 1.00 94.88 243 THR A O 1
ATOM 1956 N N . VAL A 1 244 ? -6.313 11.682 15.641 1.00 94.12 244 VAL A N 1
ATOM 1957 C CA . VAL A 1 244 ? -5.101 11.068 15.062 1.00 94.12 244 VAL A CA 1
ATOM 1958 C C . VAL A 1 244 ? -3.886 11.997 15.186 1.00 94.12 244 VAL A C 1
ATOM 1960 O O . VAL A 1 244 ? -2.783 11.543 15.489 1.00 94.12 244 VAL A O 1
ATOM 1963 N N . GLU A 1 245 ? -4.070 13.307 14.999 1.00 93.62 245 GLU A N 1
ATOM 1964 C CA . GLU A 1 245 ? -3.010 14.307 15.149 1.00 93.62 245 GLU A CA 1
ATOM 1965 C C . GLU A 1 245 ? -2.474 14.353 16.577 1.00 93.62 245 GLU A C 1
ATOM 1967 O O . GLU A 1 245 ? -1.263 14.259 16.777 1.00 93.62 245 GLU A O 1
ATOM 1972 N N . GLN A 1 246 ? -3.365 14.455 17.569 1.00 95.69 246 GLN A N 1
ATOM 1973 C CA . GLN A 1 246 ? -2.967 14.442 18.977 1.00 95.69 246 GLN A CA 1
ATOM 1974 C C . GLN A 1 246 ? -2.241 13.143 19.318 1.00 95.69 246 GLN A C 1
ATOM 1976 O O . GLN A 1 246 ? -1.194 13.185 19.957 1.00 95.69 246 GLN A O 1
ATOM 1981 N N . LEU A 1 247 ? -2.745 11.995 18.859 1.00 97.00 247 LEU A N 1
ATOM 1982 C CA . LEU A 1 247 ? -2.093 10.715 19.108 1.00 97.00 247 LEU A CA 1
ATOM 1983 C C . LEU A 1 247 ? -0.690 10.655 18.491 1.00 97.00 247 LEU A C 1
ATOM 1985 O O . LEU A 1 247 ? 0.258 10.247 19.162 1.00 97.00 247 LEU A O 1
ATOM 1989 N N . SER A 1 248 ? -0.533 11.123 17.249 1.00 96.62 248 SER A N 1
ATOM 1990 C CA . SER A 1 248 ? 0.775 11.226 16.594 1.00 96.62 248 SER A CA 1
ATOM 1991 C C . SER A 1 248 ? 1.741 12.113 17.386 1.00 96.62 248 SER A C 1
ATOM 1993 O O . SER A 1 248 ? 2.919 11.777 17.484 1.00 96.62 248 SER A O 1
ATOM 1995 N N . GLU A 1 249 ? 1.273 13.222 17.962 1.00 96.38 249 GLU A N 1
ATOM 1996 C CA . GLU A 1 249 ? 2.094 14.107 18.800 1.00 96.38 249 GLU A CA 1
ATOM 1997 C C . GLU A 1 249 ? 2.458 13.470 20.149 1.00 96.38 249 GLU A C 1
ATOM 1999 O O . GLU A 1 249 ? 3.588 13.619 20.618 1.00 96.38 249 GLU A O 1
ATOM 2004 N N . LEU A 1 250 ? 1.526 12.733 20.760 1.00 97.62 250 LEU A N 1
ATOM 2005 C CA . LEU A 1 250 ? 1.732 12.038 22.031 1.00 97.62 250 LEU A CA 1
ATOM 2006 C C . LEU A 1 250 ? 2.761 10.906 21.920 1.00 97.62 250 LEU A C 1
ATOM 2008 O O . LEU A 1 250 ? 3.596 10.753 22.818 1.00 97.62 250 LEU A O 1
ATOM 2012 N N . VAL A 1 251 ? 2.705 10.141 20.826 1.00 97.69 251 VAL A N 1
ATOM 2013 C CA . VAL A 1 251 ? 3.647 9.053 20.516 1.00 97.69 251 VAL A CA 1
ATOM 2014 C C . VAL A 1 251 ? 4.991 9.596 20.009 1.00 97.69 251 VAL A C 1
ATOM 2016 O O . VAL A 1 251 ? 6.043 9.013 20.278 1.00 97.69 251 VAL A O 1
ATOM 2019 N N . GLY A 1 252 ? 4.986 10.742 19.326 1.00 96.00 252 GLY A N 1
ATOM 2020 C CA . GLY A 1 252 ? 6.192 11.429 18.868 1.00 96.00 252 GLY A CA 1
ATOM 2021 C C . GLY A 1 252 ? 6.823 10.780 17.634 1.00 96.00 252 GLY A C 1
ATOM 2022 O O . GLY A 1 252 ? 6.130 10.327 16.728 1.00 96.00 252 GLY A O 1
ATOM 2023 N N . GLU A 1 253 ? 8.157 10.744 17.577 1.00 93.69 253 GLU A N 1
ATOM 2024 C CA . GLU A 1 253 ? 8.918 10.313 16.387 1.00 93.69 253 GLU A CA 1
ATOM 2025 C C . GLU A 1 253 ? 8.693 8.847 15.986 1.00 93.69 253 GLU A C 1
ATOM 2027 O O . GLU A 1 253 ? 8.961 8.472 14.844 1.00 93.69 253 GLU A O 1
ATOM 2032 N N . GLN A 1 254 ? 8.192 8.016 16.905 1.00 95.62 254 GLN A N 1
ATOM 2033 C CA . GLN A 1 254 ? 7.896 6.612 16.621 1.00 95.62 254 GLN A CA 1
ATOM 2034 C C . GLN A 1 254 ? 6.602 6.428 15.815 1.00 95.62 254 GLN A C 1
ATOM 2036 O O . GLN A 1 254 ? 6.465 5.424 15.118 1.00 95.62 254 GLN A O 1
ATOM 2041 N N . ALA A 1 255 ? 5.668 7.383 15.876 1.00 97.12 255 ALA A N 1
ATOM 2042 C CA . ALA A 1 255 ? 4.488 7.376 15.021 1.00 97.12 255 ALA A CA 1
ATOM 2043 C C . ALA A 1 255 ? 4.899 7.821 13.618 1.00 97.12 255 ALA A C 1
ATOM 2045 O O . ALA A 1 255 ? 5.465 8.900 13.456 1.00 97.12 255 ALA A O 1
ATOM 2046 N N . LYS A 1 256 ? 4.625 7.020 12.589 1.00 97.19 256 LYS A N 1
ATOM 2047 C CA . LYS A 1 256 ? 5.041 7.301 11.211 1.00 97.19 256 LYS A CA 1
ATOM 2048 C C . LYS A 1 256 ? 3.836 7.520 10.311 1.00 97.19 256 LYS A C 1
ATOM 2050 O O . LYS A 1 256 ? 3.075 6.596 10.051 1.00 97.19 256 LYS A O 1
ATOM 2055 N N . TRP A 1 257 ? 3.707 8.718 9.753 1.00 97.25 257 TRP A N 1
ATOM 2056 C CA . TRP A 1 257 ? 2.793 8.955 8.638 1.00 97.25 257 TRP A CA 1
ATOM 2057 C C . TRP A 1 257 ? 3.327 8.214 7.417 1.00 97.25 257 TRP A C 1
ATOM 2059 O O . TRP A 1 257 ? 4.350 8.604 6.859 1.00 97.25 257 TRP A O 1
ATOM 2069 N N . LEU A 1 258 ? 2.686 7.121 7.018 1.00 97.12 258 LEU A N 1
ATOM 2070 C CA . LEU A 1 258 ? 3.050 6.403 5.797 1.00 97.12 258 LEU A CA 1
ATOM 2071 C C . LEU A 1 258 ? 2.464 7.104 4.568 1.00 97.12 258 LEU A C 1
ATOM 2073 O O . LEU A 1 258 ? 3.091 7.160 3.520 1.00 97.12 258 LEU A O 1
ATOM 2077 N N . SER A 1 259 ? 1.285 7.693 4.727 1.00 96.69 259 SER A N 1
ATOM 2078 C CA . SER A 1 259 ? 0.559 8.509 3.755 1.00 96.69 259 SER A CA 1
ATOM 2079 C C . SER A 1 259 ? -0.144 9.628 4.526 1.00 96.69 259 SER A C 1
ATOM 2081 O O . SER A 1 259 ? -0.259 9.551 5.748 1.00 96.69 259 SER A O 1
ATOM 2083 N N . GLU A 1 260 ? -0.665 10.652 3.854 1.00 94.19 260 GLU A N 1
ATOM 2084 C CA . GLU A 1 260 ? -1.451 11.709 4.501 1.00 94.19 260 GLU A CA 1
ATOM 2085 C C . GLU A 1 260 ? -2.629 11.135 5.302 1.00 94.19 260 GLU A C 1
ATOM 2087 O O . GLU A 1 260 ? -3.010 11.699 6.318 1.00 94.19 260 GLU A O 1
ATOM 2092 N N . ARG A 1 261 ? -3.200 9.997 4.897 1.00 91.31 261 ARG A N 1
ATOM 2093 C CA . ARG A 1 261 ? -4.325 9.350 5.599 1.00 91.31 261 ARG A CA 1
ATOM 2094 C C . ARG A 1 261 ? -3.967 8.043 6.291 1.00 91.31 261 ARG A C 1
ATOM 2096 O O . ARG A 1 261 ? -4.877 7.327 6.679 1.00 91.31 261 ARG A O 1
ATOM 2103 N N . VAL A 1 262 ? -2.685 7.705 6.406 1.00 94.06 262 VAL A N 1
ATOM 2104 C CA . VAL A 1 262 ? -2.263 6.429 6.996 1.00 94.06 262 VAL A CA 1
ATOM 2105 C C . VAL A 1 262 ? -1.190 6.699 8.034 1.00 94.06 262 VAL A C 1
ATOM 2107 O O . VAL A 1 262 ? -0.057 7.045 7.684 1.00 94.06 262 VAL A O 1
ATOM 2110 N N . LEU A 1 263 ? -1.554 6.545 9.305 1.00 96.50 263 LEU A N 1
ATOM 2111 C CA . LEU A 1 263 ? -0.635 6.626 10.433 1.00 96.50 263 LEU A CA 1
ATOM 2112 C C . LEU A 1 263 ? -0.278 5.215 10.896 1.00 96.50 263 LEU A C 1
ATOM 2114 O O . LEU A 1 263 ? -1.155 4.445 11.272 1.00 96.50 263 LEU A O 1
ATOM 2118 N N . LEU A 1 264 ? 1.013 4.899 10.906 1.00 96.94 264 LEU A N 1
ATOM 2119 C CA . LEU A 1 264 ? 1.553 3.716 11.561 1.00 96.94 264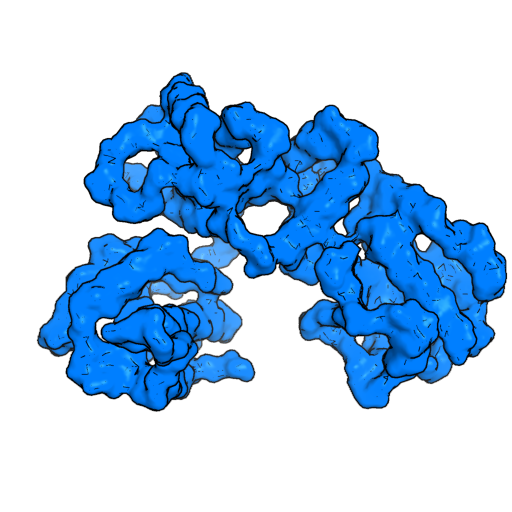 LEU A CA 1
ATOM 2120 C C . LEU A 1 264 ? 1.984 4.084 12.979 1.00 96.94 264 LEU A C 1
ATOM 2122 O O . LEU A 1 264 ?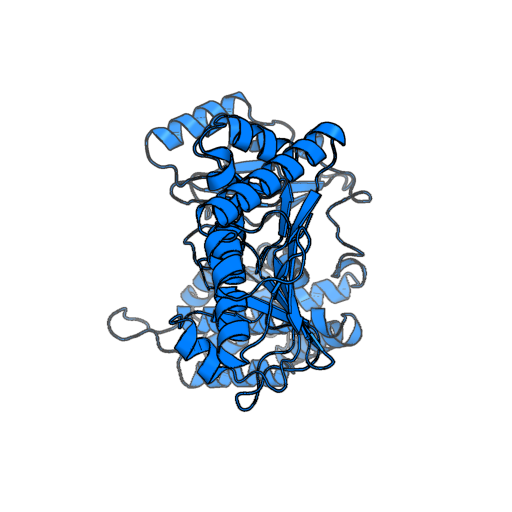 2.911 4.872 13.179 1.00 96.94 264 LEU A O 1
ATOM 2126 N N . LEU A 1 265 ? 1.320 3.486 13.955 1.00 96.94 265 LEU A N 1
ATOM 2127 C CA . LEU A 1 265 ? 1.662 3.561 15.363 1.00 96.94 265 LEU A CA 1
ATOM 2128 C C . LEU A 1 265 ? 2.536 2.356 15.742 1.00 96.94 265 LEU A C 1
ATOM 2130 O O . LEU A 1 265 ? 2.269 1.239 15.290 1.00 96.94 265 LEU A O 1
ATOM 2134 N N . PRO A 1 266 ? 3.585 2.558 16.552 1.00 97.19 266 PRO A N 1
ATOM 2135 C CA . PRO A 1 266 ? 4.480 1.485 16.967 1.00 97.19 266 PRO A CA 1
ATOM 2136 C C . PRO A 1 266 ? 3.790 0.529 17.944 1.00 97.19 266 PRO A C 1
ATOM 2138 O O . PRO A 1 266 ? 2.734 0.820 18.497 1.00 97.19 266 PRO A O 1
ATOM 2141 N N . GLU A 1 267 ? 4.419 -0.603 18.221 1.00 95.88 267 GLU A N 1
ATOM 2142 C CA . GLU A 1 267 ? 4.080 -1.389 19.402 1.00 95.88 267 GLU A CA 1
ATOM 2143 C C . GLU A 1 267 ? 4.570 -0.644 20.656 1.00 95.88 267 GLU A C 1
ATOM 2145 O O . GLU A 1 267 ? 5.764 -0.373 20.786 1.00 95.88 267 GLU A O 1
ATOM 2150 N N . ILE A 1 268 ? 3.665 -0.312 21.582 1.00 96.31 268 ILE A N 1
ATOM 2151 C CA . ILE A 1 268 ? 4.014 0.304 22.872 1.00 96.31 268 ILE A CA 1
ATOM 2152 C C . ILE A 1 268 ? 3.514 -0.589 24.005 1.00 96.31 268 ILE A C 1
ATOM 2154 O O . ILE A 1 268 ? 2.376 -1.058 23.998 1.00 96.31 268 ILE A O 1
ATOM 2158 N N . SER A 1 269 ? 4.380 -0.814 24.990 1.00 94.56 269 SER A N 1
ATOM 2159 C CA . SER A 1 269 ? 4.151 -1.724 26.109 1.00 94.56 269 SER A CA 1
ATOM 2160 C C . SER A 1 269 ? 4.671 -1.144 27.428 1.00 94.56 269 SER A C 1
ATOM 2162 O O . SER A 1 269 ? 5.367 -0.126 27.457 1.00 94.56 269 SER A O 1
ATOM 2164 N N . GLY A 1 270 ? 4.319 -1.793 28.543 1.00 94.62 270 GLY A N 1
ATOM 2165 C CA . GLY A 1 270 ? 4.865 -1.484 29.870 1.00 94.62 270 GLY A CA 1
ATOM 2166 C C . GLY A 1 270 ? 4.699 -0.019 30.296 1.00 94.62 270 GLY A C 1
ATOM 2167 O O . GLY A 1 270 ? 3.657 0.587 30.067 1.00 94.62 270 GLY A O 1
ATOM 2168 N N . ASP A 1 271 ? 5.737 0.549 30.915 1.00 97.12 271 ASP A N 1
ATOM 2169 C CA . ASP A 1 271 ? 5.719 1.916 31.458 1.00 97.12 271 ASP A CA 1
ATOM 2170 C C . ASP A 1 271 ? 5.487 2.998 30.392 1.00 97.12 271 ASP A C 1
ATOM 2172 O O . ASP A 1 271 ? 4.932 4.054 30.699 1.00 97.12 271 ASP A O 1
ATOM 2176 N N . ASP A 1 272 ? 5.919 2.769 29.149 1.00 96.94 272 ASP A N 1
ATOM 2177 C CA . ASP A 1 272 ? 5.718 3.732 28.063 1.00 96.94 272 ASP A CA 1
ATOM 2178 C C . ASP A 1 272 ? 4.245 3.795 27.645 1.00 96.94 272 ASP A C 1
ATOM 2180 O O . ASP A 1 272 ? 3.744 4.876 27.330 1.00 96.94 27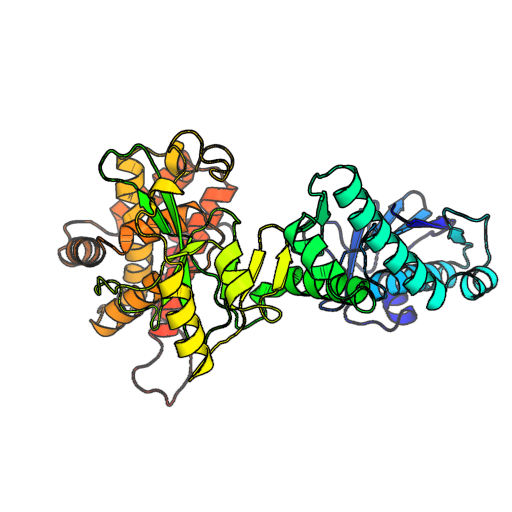2 ASP A O 1
ATOM 2184 N N . TRP A 1 273 ? 3.529 2.671 27.741 1.00 96.62 273 TRP A N 1
ATOM 2185 C CA . TRP A 1 273 ? 2.084 2.622 27.534 1.00 96.62 273 TRP A CA 1
ATOM 2186 C C . TRP A 1 273 ? 1.326 3.396 28.613 1.00 96.62 273 TRP A C 1
ATOM 2188 O O . TRP A 1 273 ? 0.504 4.253 28.300 1.00 96.62 273 TRP A O 1
ATOM 2198 N N . GLU A 1 274 ? 1.663 3.176 29.886 1.00 96.06 274 GLU A N 1
ATOM 2199 C CA . GLU A 1 274 ? 1.031 3.893 31.005 1.00 96.06 274 GLU A CA 1
ATOM 2200 C C . GLU A 1 274 ? 1.259 5.411 30.903 1.00 96.06 274 GLU A C 1
ATOM 2202 O O . GLU A 1 274 ? 0.374 6.225 31.179 1.00 96.06 274 GLU A O 1
ATOM 2207 N N . ARG A 1 275 ? 2.450 5.819 30.443 1.00 97.06 275 ARG A N 1
ATOM 2208 C CA . ARG A 1 275 ? 2.748 7.230 30.158 1.00 97.06 275 ARG A CA 1
ATOM 2209 C C . ARG A 1 275 ? 1.934 7.769 28.989 1.00 97.06 275 ARG A C 1
ATOM 2211 O O . ARG A 1 275 ? 1.547 8.936 29.038 1.00 97.06 275 ARG A O 1
ATOM 2218 N N . LEU A 1 276 ? 1.718 6.973 27.942 1.00 97.44 276 LEU A N 1
ATOM 2219 C CA . LEU A 1 276 ? 0.875 7.360 26.814 1.00 97.44 276 LEU A CA 1
ATOM 2220 C C . LEU A 1 276 ? -0.569 7.573 27.274 1.00 97.44 276 LEU A C 1
ATOM 2222 O O . LEU A 1 276 ? -1.101 8.650 27.018 1.00 97.44 276 LEU A O 1
ATOM 2226 N N . ILE A 1 277 ? -1.153 6.616 28.006 1.00 96.06 277 ILE A N 1
ATOM 2227 C CA . ILE A 1 277 ? -2.511 6.728 28.563 1.00 96.06 277 ILE A CA 1
ATOM 2228 C C . ILE A 1 277 ? -2.630 7.987 29.419 1.00 96.06 277 ILE A C 1
ATOM 2230 O O . ILE A 1 277 ? -3.472 8.834 29.138 1.00 96.06 277 ILE A O 1
ATOM 2234 N N . SER A 1 278 ? -1.736 8.179 30.393 1.00 95.75 278 SER A N 1
ATOM 2235 C CA . SER A 1 278 ? -1.806 9.333 31.298 1.00 95.75 278 SER A CA 1
ATOM 2236 C C . SER A 1 278 ? -1.738 10.676 30.556 1.00 95.75 278 SER A C 1
ATOM 2238 O O . SER A 1 278 ? -2.416 11.641 30.920 1.00 95.75 278 SER A O 1
ATOM 2240 N N . LYS A 1 279 ? -0.941 10.764 29.482 1.00 97.44 279 LYS A N 1
ATOM 2241 C CA . LYS A 1 279 ? -0.927 11.964 28.635 1.00 97.44 279 LYS A CA 1
ATOM 2242 C C . LYS A 1 279 ? -2.198 12.084 27.795 1.00 97.44 279 LYS A C 1
ATOM 2244 O O . LYS A 1 279 ? -2.716 13.193 27.681 1.00 97.44 279 LYS A O 1
ATOM 2249 N N . ALA A 1 280 ? -2.693 10.988 27.227 1.00 97.06 280 ALA A N 1
ATOM 2250 C CA . ALA A 1 280 ? -3.913 10.969 26.427 1.00 97.06 280 ALA A CA 1
ATOM 2251 C C . ALA A 1 280 ? -5.139 11.387 27.255 1.00 97.06 280 ALA A C 1
ATOM 2253 O O . ALA A 1 280 ? -5.910 12.223 26.799 1.00 97.06 280 ALA A O 1
ATOM 2254 N N . GLU A 1 281 ? -5.260 10.934 28.505 1.00 96.00 281 GLU A N 1
ATOM 2255 C CA . GLU A 1 281 ? -6.294 11.370 29.459 1.00 96.00 281 GLU A CA 1
ATOM 2256 C C . GLU A 1 281 ? -6.318 12.892 29.634 1.00 96.00 281 GLU A C 1
ATOM 2258 O O . GLU A 1 281 ? -7.384 13.508 29.663 1.00 96.00 281 GLU A O 1
ATOM 2263 N N . SER A 1 282 ? -5.142 13.526 29.697 1.00 96.31 282 SER A N 1
ATOM 2264 C CA . SER A 1 282 ? -5.037 14.977 29.893 1.00 96.31 282 SER A CA 1
ATOM 2265 C C . SER A 1 282 ? -5.554 15.809 28.711 1.00 96.31 282 SER A C 1
ATOM 2267 O O . SER A 1 282 ? -5.874 16.986 28.889 1.00 96.31 282 SER A O 1
ATOM 2269 N N . VAL A 1 283 ? -5.647 15.206 27.522 1.00 96.69 283 VAL A N 1
ATOM 2270 C CA . VAL A 1 283 ? -6.125 15.839 26.281 1.00 96.69 283 VAL A CA 1
ATOM 2271 C C . VAL A 1 283 ? -7.351 15.134 25.692 1.00 96.69 283 VAL A C 1
ATOM 2273 O O . VAL A 1 283 ? -7.726 15.424 24.556 1.00 96.69 283 VAL A O 1
ATOM 2276 N N . SER A 1 284 ? -7.966 14.228 26.459 1.00 96.06 284 SER A N 1
ATOM 2277 C CA . SER A 1 284 ? -9.078 13.397 26.008 1.00 96.06 284 SER A CA 1
ATOM 2278 C C . SER A 1 284 ? -10.295 14.246 25.637 1.00 96.06 284 SER A C 1
ATOM 2280 O O . SER A 1 284 ? -10.668 15.196 26.339 1.00 96.06 284 SER A O 1
ATOM 2282 N N . ILE A 1 285 ? -10.917 13.891 24.520 1.00 94.50 285 ILE A N 1
ATOM 2283 C CA . ILE A 1 285 ? -12.131 14.504 23.999 1.00 94.50 285 ILE A CA 1
ATOM 2284 C C . ILE A 1 285 ? -13.308 14.030 24.848 1.00 94.50 285 ILE A C 1
ATOM 2286 O O . ILE A 1 285 ? -13.571 12.837 24.962 1.00 94.50 285 ILE A O 1
ATOM 2290 N N . LYS A 1 286 ? -14.029 14.982 25.445 1.00 92.25 286 LYS A N 1
ATOM 2291 C CA . LYS A 1 286 ? -15.174 14.686 26.321 1.00 92.25 286 LYS A CA 1
ATOM 2292 C C . LYS A 1 286 ? -16.467 14.445 25.556 1.00 92.25 286 LYS A C 1
ATOM 2294 O O . LYS A 1 286 ? -17.274 13.628 25.979 1.00 92.25 286 LYS A O 1
ATOM 2299 N N . ASP A 1 287 ? -16.663 15.181 24.468 1.00 91.94 287 ASP A N 1
ATOM 2300 C CA . ASP A 1 287 ? -17.798 15.015 23.566 1.00 91.94 287 ASP A CA 1
ATOM 2301 C C . ASP A 1 287 ? -17.268 14.684 22.172 1.00 91.94 287 ASP A C 1
ATOM 2303 O O . ASP A 1 287 ? -16.816 15.550 21.421 1.00 91.94 287 ASP A O 1
ATOM 2307 N N . ILE A 1 288 ? -17.285 13.395 21.844 1.00 90.88 288 ILE A N 1
ATOM 2308 C CA . ILE A 1 288 ? -16.775 12.889 20.570 1.00 90.88 288 ILE A CA 1
ATOM 2309 C C . ILE A 1 288 ? -17.572 13.426 19.374 1.00 90.88 288 ILE A C 1
ATOM 2311 O O . ILE A 1 288 ? -17.017 13.578 18.287 1.00 90.88 288 ILE A O 1
ATOM 2315 N N . PHE A 1 289 ? -18.849 13.778 19.560 1.00 90.44 289 PHE A N 1
ATOM 2316 C CA . PHE A 1 289 ? -19.715 14.247 18.480 1.00 90.44 289 PHE A CA 1
ATOM 2317 C C . PHE A 1 289 ? -19.472 15.713 18.112 1.00 90.44 289 PHE A C 1
ATOM 2319 O O . PHE A 1 289 ? -19.904 16.145 17.039 1.00 90.44 289 PHE A O 1
ATOM 2326 N N . GLU A 1 290 ? -18.710 16.472 18.909 1.00 87.06 290 GLU A N 1
ATOM 2327 C CA . GLU A 1 290 ? -18.173 17.773 18.482 1.00 87.06 290 GLU A CA 1
ATOM 2328 C C . GLU A 1 290 ? -17.259 17.635 17.254 1.00 87.06 290 GLU A C 1
ATOM 2330 O O . GLU A 1 290 ? -17.243 18.527 16.403 1.00 87.06 290 GLU A O 1
ATOM 2335 N N . TYR A 1 291 ? -16.578 16.491 17.130 1.00 83.56 291 TYR A N 1
ATOM 2336 C CA . TYR A 1 291 ? -15.701 16.123 16.013 1.00 83.56 291 TYR A CA 1
ATOM 2337 C C . TYR A 1 291 ? -16.416 15.296 14.936 1.00 83.56 291 TYR A C 1
ATOM 2339 O O . TYR A 1 291 ? -15.805 14.904 13.941 1.00 83.56 291 TYR A O 1
ATOM 2347 N N . GLY A 1 292 ? -17.710 15.030 15.126 1.00 78.62 292 GLY A N 1
ATOM 2348 C CA . GLY A 1 292 ? -18.521 14.293 14.171 1.00 78.62 292 GLY A CA 1
ATOM 2349 C C . GLY A 1 292 ? -18.804 15.079 12.893 1.00 78.62 292 GLY A C 1
ATOM 2350 O O . GLY A 1 292 ? -18.790 16.311 12.866 1.00 78.62 292 GLY A O 1
ATOM 2351 N N . TYR A 1 293 ? -19.095 14.352 11.823 1.00 77.62 293 TYR A N 1
ATOM 2352 C CA . TYR A 1 293 ? -19.540 14.889 10.544 1.00 77.62 293 TYR A CA 1
ATOM 2353 C C . TYR A 1 293 ? -21.050 14.713 10.381 1.00 77.62 293 TYR A C 1
ATOM 2355 O O . TYR A 1 293 ? -21.644 13.768 10.907 1.00 77.62 293 TYR A O 1
ATOM 2363 N N . ASP A 1 294 ? -21.675 15.619 9.626 1.00 75.56 294 ASP A N 1
ATOM 2364 C CA . ASP A 1 294 ? -23.089 15.492 9.277 1.00 75.56 294 ASP A CA 1
ATOM 2365 C C . ASP A 1 294 ? -23.296 14.223 8.440 1.00 75.56 294 ASP A C 1
ATOM 2367 O O . ASP A 1 294 ? -22.571 13.987 7.468 1.00 75.56 294 ASP A O 1
ATOM 2371 N N . CYS A 1 295 ? -24.321 13.433 8.765 1.00 63.12 295 CYS A N 1
ATOM 2372 C CA . CYS A 1 295 ? -24.571 12.141 8.113 1.00 63.12 295 CYS A CA 1
ATOM 2373 C C . CYS A 1 295 ? -24.697 12.234 6.579 1.00 63.12 295 CYS A C 1
ATOM 2375 O O . CYS A 1 295 ? -24.319 11.306 5.872 1.00 63.12 295 CYS A O 1
ATOM 2377 N N . GLY A 1 296 ? -25.192 13.363 6.056 1.00 59.38 296 GLY A N 1
ATOM 2378 C CA . GLY A 1 296 ? -25.336 13.609 4.615 1.00 59.38 296 GLY A CA 1
ATOM 2379 C C . GLY A 1 296 ? -24.087 14.153 3.909 1.00 59.38 296 GLY A C 1
ATOM 2380 O O . GLY A 1 296 ? -24.133 14.383 2.705 1.00 59.38 296 GLY A O 1
ATOM 2381 N N . ASN A 1 297 ? -22.998 14.397 4.640 1.00 60.16 297 ASN A N 1
ATOM 2382 C CA . ASN A 1 297 ? -21.780 15.056 4.156 1.00 60.16 297 ASN A CA 1
ATOM 2383 C C . ASN A 1 297 ? -20.518 14.229 4.446 1.00 60.16 297 ASN A C 1
ATOM 2385 O O . ASN A 1 297 ? -19.413 14.776 4.499 1.00 60.16 297 ASN A O 1
ATOM 2389 N N . ASP A 1 298 ? -20.670 12.918 4.642 1.00 63.06 298 ASP A N 1
ATOM 2390 C CA . ASP A 1 298 ? -19.540 12.017 4.829 1.00 63.06 298 ASP A CA 1
ATOM 2391 C C . ASP A 1 298 ? -18.658 12.010 3.574 1.00 63.06 298 ASP A C 1
ATOM 2393 O O . ASP A 1 298 ? -18.956 11.367 2.571 1.00 63.06 298 ASP A O 1
ATOM 2397 N N . GLN A 1 299 ? -17.544 12.736 3.630 1.00 49.22 299 GLN A N 1
ATOM 2398 C CA . GLN A 1 299 ? -16.577 12.832 2.532 1.00 49.22 299 GLN A CA 1
ATOM 2399 C C . GLN A 1 299 ? -15.838 11.502 2.291 1.00 49.22 299 GLN A C 1
ATOM 2401 O O . GLN A 1 299 ? -15.137 11.364 1.288 1.00 49.22 299 GLN A O 1
ATOM 2406 N N . PHE A 1 300 ? -16.006 10.537 3.204 1.00 50.59 300 PHE A N 1
ATOM 2407 C CA . PHE A 1 300 ? -15.494 9.170 3.142 1.00 50.59 300 PHE A CA 1
ATOM 2408 C C . PHE A 1 300 ? -16.600 8.139 2.920 1.00 50.59 300 PHE A C 1
ATOM 2410 O O . PHE A 1 300 ? -16.311 6.946 2.854 1.00 50.59 300 PHE A O 1
ATOM 2417 N N . ALA A 1 301 ? -17.854 8.569 2.749 1.00 50.53 301 ALA A N 1
ATOM 2418 C CA . ALA A 1 301 ? -18.796 7.796 1.963 1.00 50.53 301 ALA A CA 1
ATOM 2419 C C . ALA A 1 301 ? -18.319 7.916 0.510 1.00 50.53 301 ALA A C 1
ATOM 2421 O O . ALA A 1 301 ? -18.756 8.777 -0.256 1.00 50.53 301 ALA A O 1
ATOM 2422 N N . SER A 1 302 ? -17.321 7.108 0.148 1.00 37.22 302 SER A N 1
ATOM 2423 C CA . SER A 1 302 ? -16.990 6.842 -1.245 1.00 37.22 302 SER A CA 1
ATOM 2424 C C . SER A 1 302 ? -18.304 6.565 -1.983 1.00 37.22 302 SER A C 1
ATOM 2426 O O . SER A 1 302 ? -19.126 5.795 -1.501 1.00 37.22 302 SER A O 1
ATOM 2428 N N . LYS A 1 303 ? -18.527 7.281 -3.097 1.00 41.97 303 LYS A N 1
ATOM 2429 C CA . LYS A 1 303 ? -19.544 7.016 -4.134 1.00 41.97 303 LYS A CA 1
ATOM 2430 C C . LYS A 1 303 ? -20.669 6.067 -3.687 1.00 41.97 303 LYS A C 1
ATOM 2432 O O . LYS A 1 303 ? -20.519 4.876 -3.904 1.00 41.97 303 LYS A O 1
ATOM 2437 N N . GLU A 1 304 ? -21.788 6.603 -3.190 1.00 40.47 304 GLU A N 1
ATOM 2438 C CA . GLU A 1 304 ? -23.054 5.858 -3.033 1.00 40.47 304 GLU A CA 1
ATOM 2439 C C . GLU A 1 304 ? -22.828 4.522 -2.299 1.00 40.47 304 GLU A C 1
ATOM 2441 O O . GLU A 1 304 ? -22.622 3.496 -2.956 1.00 40.47 304 GLU A O 1
ATOM 2446 N N . ARG A 1 305 ? -22.807 4.536 -0.951 1.00 55.62 305 ARG A N 1
ATOM 2447 C CA . ARG A 1 305 ? -22.450 3.344 -0.159 1.00 55.62 305 ARG A CA 1
ATOM 2448 C C . ARG A 1 305 ? -23.240 2.160 -0.710 1.00 55.62 305 ARG A C 1
ATOM 2450 O O . ARG A 1 305 ? -24.419 2.305 -1.025 1.00 55.62 305 ARG A O 1
ATOM 2457 N N . LEU A 1 306 ? -22.630 0.983 -0.836 1.00 57.81 306 LEU A N 1
ATOM 2458 C CA . LEU A 1 306 ? -23.356 -0.202 -1.318 1.00 57.81 306 LEU A CA 1
ATOM 2459 C C . LEU A 1 306 ? -24.643 -0.447 -0.505 1.00 57.81 306 LEU A C 1
ATOM 2461 O O . LEU A 1 306 ? -25.639 -0.885 -1.074 1.00 57.81 306 LEU A O 1
ATOM 2465 N N . SER A 1 307 ? -24.653 -0.065 0.780 1.00 56.69 307 SER A N 1
ATOM 2466 C CA . SER A 1 307 ? -25.839 -0.026 1.647 1.00 56.69 307 SER A CA 1
ATOM 2467 C C . SER A 1 307 ? -26.948 0.913 1.168 1.00 56.69 307 SER A C 1
ATOM 2469 O O . SER A 1 307 ? -28.112 0.599 1.352 1.00 56.69 307 SER A O 1
ATOM 2471 N N . ASP A 1 308 ? -26.630 2.033 0.523 1.00 61.38 308 ASP A N 1
ATOM 2472 C CA . ASP A 1 308 ? -27.609 3.028 0.064 1.00 61.38 308 ASP A CA 1
ATOM 2473 C C . ASP A 1 308 ? -28.454 2.500 -1.113 1.00 61.38 308 ASP A C 1
ATOM 2475 O O . ASP A 1 308 ? -29.531 3.020 -1.407 1.00 61.38 308 ASP A O 1
ATOM 2479 N N . LYS A 1 309 ? -27.980 1.441 -1.788 1.00 73.88 309 LYS A N 1
ATOM 2480 C CA . LYS A 1 309 ? -28.720 0.699 -2.829 1.00 73.88 309 LYS A CA 1
ATOM 2481 C C . LYS A 1 309 ? -29.585 -0.423 -2.264 1.00 73.88 309 LYS A C 1
ATOM 2483 O O . LYS A 1 309 ? -30.365 -1.023 -3.009 1.00 73.88 309 LYS A O 1
ATOM 2488 N N . LEU A 1 310 ? -29.413 -0.724 -0.984 1.00 86.12 310 LEU A N 1
ATOM 2489 C CA . LEU A 1 310 ? -30.072 -1.805 -0.279 1.00 86.12 310 LEU A CA 1
ATOM 2490 C C . LEU A 1 310 ? -31.169 -1.216 0.605 1.00 86.12 310 LEU A C 1
ATOM 2492 O O . LEU A 1 310 ? -31.022 -0.164 1.221 1.00 86.12 310 LEU A O 1
ATOM 2496 N N . THR A 1 311 ? -32.311 -1.884 0.626 1.00 91.50 311 THR A N 1
ATOM 2497 C CA . THR A 1 311 ? -33.387 -1.565 1.564 1.00 91.50 311 THR A CA 1
ATOM 2498 C C . THR A 1 311 ? -33.046 -2.095 2.958 1.00 91.50 311 THR A C 1
ATOM 2500 O O . THR A 1 311 ? -32.186 -2.962 3.102 1.00 91.50 311 THR A O 1
ATOM 2503 N N . GLU A 1 312 ? -33.743 -1.626 3.995 1.00 86.62 312 GLU A N 1
ATOM 2504 C CA . GLU A 1 312 ? -33.609 -2.197 5.347 1.00 86.62 312 GLU A CA 1
ATOM 2505 C C . GLU A 1 312 ? -33.880 -3.712 5.348 1.00 86.62 312 GLU A C 1
ATOM 2507 O O . GLU A 1 312 ? -33.158 -4.466 5.991 1.00 86.62 312 GLU A O 1
ATOM 2512 N N . GLU A 1 313 ? -34.851 -4.175 4.551 1.00 92.75 313 GLU A N 1
ATOM 2513 C CA . GLU A 1 313 ? -35.142 -5.604 4.372 1.00 92.75 313 GLU A CA 1
ATOM 2514 C C . GLU A 1 313 ? -33.960 -6.364 3.749 1.00 92.75 313 GLU A C 1
ATOM 2516 O O . GLU A 1 313 ? -33.640 -7.470 4.185 1.00 92.75 313 GLU A O 1
ATOM 2521 N N . ASP A 1 314 ? -33.277 -5.770 2.764 1.00 94.81 314 ASP A N 1
ATOM 2522 C CA . ASP A 1 314 ? -32.080 -6.367 2.163 1.00 94.81 314 ASP A CA 1
ATOM 2523 C C . ASP A 1 314 ? -30.957 -6.502 3.210 1.00 94.81 314 ASP A C 1
ATOM 2525 O O . ASP A 1 314 ? -30.291 -7.537 3.275 1.00 94.81 314 ASP A O 1
ATOM 2529 N N . ILE A 1 315 ? -30.760 -5.487 4.058 1.00 93.00 315 ILE A N 1
ATOM 2530 C CA . ILE A 1 315 ? -29.758 -5.521 5.134 1.00 93.00 315 ILE A CA 1
ATOM 2531 C C . ILE A 1 315 ? -30.100 -6.591 6.178 1.00 93.00 315 ILE A C 1
ATOM 2533 O O . ILE A 1 315 ? -29.222 -7.374 6.539 1.00 93.00 315 ILE A O 1
ATOM 2537 N N . GLU A 1 316 ? -31.361 -6.695 6.605 1.00 93.75 316 GLU A N 1
ATOM 2538 C CA . GLU A 1 316 ? -31.818 -7.725 7.555 1.00 93.75 316 GLU A CA 1
ATOM 2539 C C . GLU A 1 316 ? -31.625 -9.158 7.037 1.00 93.75 316 GLU A C 1
ATOM 2541 O O . GLU A 1 316 ? -31.436 -10.089 7.819 1.00 93.75 316 GLU A O 1
ATOM 2546 N N . VAL A 1 317 ? -31.621 -9.361 5.719 1.00 96.25 317 VAL A N 1
ATOM 2547 C CA . VAL A 1 317 ? -31.240 -10.648 5.121 1.00 96.25 317 VAL A CA 1
ATOM 2548 C C . VAL A 1 317 ? -29.725 -10.845 5.180 1.00 96.25 317 VAL A C 1
ATOM 2550 O O . VAL A 1 317 ? -29.242 -11.916 5.553 1.00 96.25 317 VAL A O 1
ATOM 2553 N N . LEU A 1 318 ? -28.954 -9.820 4.810 1.00 96.19 318 LEU A N 1
ATOM 2554 C CA . LEU A 1 318 ? -27.500 -9.916 4.698 1.00 96.19 318 LEU A CA 1
ATOM 2555 C C . LEU A 1 318 ? -26.790 -10.078 6.046 1.00 96.19 318 LEU A C 1
ATOM 2557 O O . LEU A 1 318 ? -25.732 -10.701 6.068 1.00 96.19 318 LEU A O 1
ATOM 2561 N N . ILE A 1 319 ? -27.361 -9.622 7.168 1.00 95.50 319 ILE A N 1
ATOM 2562 C CA . ILE A 1 319 ? -26.788 -9.877 8.507 1.00 95.50 319 ILE A CA 1
ATOM 2563 C C . ILE A 1 319 ? -26.669 -11.367 8.841 1.00 95.50 319 ILE A C 1
ATOM 2565 O O . ILE A 1 319 ? -25.818 -11.760 9.632 1.00 95.50 319 ILE A O 1
ATOM 2569 N N . TYR A 1 320 ? -27.443 -12.236 8.195 1.00 96.75 320 TYR A N 1
ATOM 2570 C CA . TYR A 1 320 ? -27.270 -13.674 8.371 1.00 96.75 320 TYR A CA 1
ATOM 2571 C C . TYR A 1 320 ? -26.045 -14.226 7.634 1.00 96.75 320 TYR A C 1
ATOM 2573 O O . TYR A 1 320 ? -25.632 -15.340 7.935 1.00 96.75 320 TYR A O 1
ATOM 2581 N N . ALA A 1 321 ? -25.431 -13.492 6.702 1.00 96.38 321 ALA A N 1
ATOM 2582 C CA . ALA A 1 321 ? -24.365 -14.019 5.850 1.00 96.38 321 ALA A CA 1
ATOM 2583 C C . ALA A 1 321 ? -23.145 -14.554 6.631 1.00 96.38 321 ALA A C 1
ATOM 2585 O O . ALA A 1 321 ? -22.809 -15.725 6.427 1.00 96.38 321 ALA A O 1
ATOM 2586 N N . PRO A 1 322 ? -22.521 -13.807 7.568 1.00 94.62 322 PRO A N 1
ATOM 2587 C CA . PRO A 1 322 ? -21.417 -14.343 8.369 1.00 94.62 322 PRO A CA 1
ATOM 2588 C C . PRO A 1 322 ? -21.819 -15.587 9.168 1.00 94.62 322 PRO A C 1
ATOM 2590 O O . PRO A 1 322 ? -21.079 -16.569 9.225 1.00 94.62 322 PRO A O 1
ATOM 2593 N N . VAL A 1 323 ? -23.020 -15.562 9.754 1.00 94.50 323 VAL A N 1
ATOM 2594 C CA . VAL A 1 323 ? -23.526 -16.631 10.622 1.00 94.50 323 VAL A CA 1
ATOM 2595 C C . VAL A 1 323 ? -23.843 -17.891 9.817 1.00 94.50 323 VAL A C 1
ATOM 2597 O O . VAL A 1 323 ? -23.505 -18.989 10.240 1.00 94.50 323 VAL A O 1
ATOM 2600 N N . VAL A 1 324 ? -24.421 -17.750 8.624 1.00 94.62 324 VAL A N 1
ATOM 2601 C CA . VAL A 1 324 ? -24.702 -18.860 7.705 1.00 94.62 324 VAL A CA 1
ATOM 2602 C C . VAL A 1 324 ? -23.404 -19.512 7.238 1.00 94.62 324 VAL A C 1
ATOM 2604 O O . VAL A 1 324 ? -23.317 -20.738 7.266 1.00 94.62 324 VAL A O 1
ATOM 2607 N N . SER A 1 325 ? -22.387 -18.727 6.866 1.00 93.69 325 SER A N 1
ATOM 2608 C CA . SER A 1 325 ? -21.066 -19.262 6.511 1.00 93.69 325 SER A CA 1
ATOM 2609 C C . SER A 1 325 ? -20.446 -20.062 7.654 1.00 93.69 325 SER A C 1
ATOM 2611 O O . SER A 1 325 ? -20.003 -21.191 7.439 1.00 93.69 325 SER A O 1
ATOM 2613 N N . PHE A 1 326 ? -20.471 -19.512 8.873 1.00 92.88 326 PHE A N 1
ATOM 2614 C CA . PHE A 1 326 ? -20.033 -20.214 10.078 1.00 92.88 326 PHE A CA 1
ATOM 2615 C C . PHE A 1 326 ? -20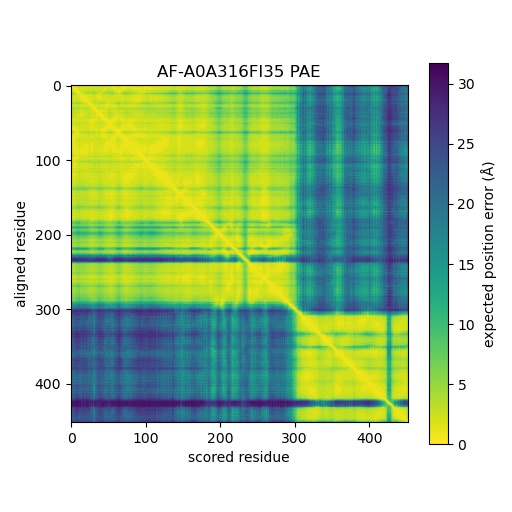.813 -21.515 10.281 1.00 92.88 326 PHE A C 1
ATOM 2617 O O . PHE A 1 326 ? -20.215 -22.582 10.372 1.00 92.88 326 PHE A O 1
ATOM 2624 N N . CYS A 1 327 ? -22.144 -21.452 10.289 1.00 91.88 327 CYS A N 1
ATOM 2625 C CA . CYS A 1 327 ? -23.006 -22.602 10.524 1.00 91.88 327 CYS A CA 1
ATOM 2626 C C . CYS A 1 327 ? -22.817 -23.700 9.475 1.00 91.88 327 CYS A C 1
ATOM 2628 O O . CYS A 1 327 ? -22.759 -24.870 9.833 1.00 91.88 327 CYS A O 1
ATOM 2630 N N . MET A 1 328 ? -22.694 -23.356 8.192 1.00 91.12 328 MET A N 1
ATOM 2631 C CA . MET A 1 328 ? -22.507 -24.349 7.131 1.00 91.12 328 MET A CA 1
ATOM 2632 C C . MET A 1 328 ? -21.213 -25.146 7.295 1.00 91.12 328 MET A C 1
ATOM 2634 O O . MET A 1 328 ? -21.197 -26.336 6.982 1.00 91.12 328 MET A O 1
ATOM 2638 N N . VAL A 1 329 ? -20.148 -24.503 7.775 1.00 90.75 329 VAL A N 1
ATOM 2639 C CA . VAL A 1 329 ? -18.849 -25.146 7.983 1.00 90.75 329 VAL A CA 1
ATOM 2640 C C . VAL A 1 329 ? -18.796 -25.858 9.332 1.00 90.75 329 VAL A C 1
ATOM 2642 O O . VAL A 1 329 ? -18.498 -27.047 9.372 1.00 90.75 329 VAL A O 1
ATOM 2645 N N . ALA A 1 330 ? -19.157 -25.176 10.419 1.00 88.44 330 ALA A N 1
ATOM 2646 C CA . ALA A 1 330 ? -19.102 -25.728 11.771 1.00 88.44 330 ALA A CA 1
ATOM 2647 C C . ALA A 1 330 ? -20.107 -26.876 11.985 1.00 88.44 330 ALA A C 1
ATOM 2649 O O . ALA A 1 330 ? -19.840 -27.800 12.737 1.00 88.44 330 ALA A O 1
ATOM 2650 N N . MET A 1 331 ? -21.257 -26.888 11.294 1.00 87.62 331 MET A N 1
ATOM 2651 C CA . MET A 1 331 ? -22.208 -28.011 11.368 1.00 87.62 331 MET A CA 1
ATOM 2652 C C . MET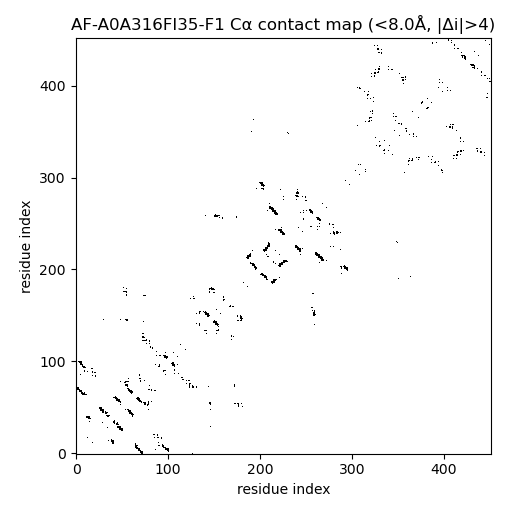 A 1 331 ? -21.838 -29.193 10.458 1.00 87.62 331 MET A C 1
ATOM 2654 O O . MET A 1 331 ? -22.626 -30.139 10.364 1.00 87.62 331 MET A O 1
ATOM 2658 N N . ALA A 1 332 ? -20.698 -29.176 9.755 1.00 86.75 332 ALA A N 1
ATOM 2659 C CA . ALA A 1 332 ? -20.365 -30.211 8.771 1.00 86.75 332 ALA A CA 1
ATOM 2660 C C . ALA A 1 332 ? -20.295 -31.627 9.376 1.00 86.75 332 ALA A C 1
ATOM 2662 O O . ALA A 1 332 ? -20.611 -32.606 8.695 1.00 86.75 332 ALA A O 1
ATOM 2663 N N . ASP A 1 333 ? -19.936 -31.740 10.656 1.00 81.62 333 ASP A N 1
ATOM 2664 C CA . ASP A 1 333 ? -19.887 -32.997 11.411 1.00 81.62 333 ASP A CA 1
ATOM 2665 C C . ASP A 1 333 ? -21.187 -33.305 12.196 1.00 81.62 333 ASP A C 1
ATOM 2667 O O . ASP A 1 333 ? -21.324 -34.362 12.824 1.00 81.62 333 ASP A O 1
ATOM 2671 N N . GLY A 1 334 ? -22.173 -32.406 12.116 1.00 78.44 334 GLY A N 1
ATOM 2672 C CA . GLY A 1 334 ? -23.485 -32.515 12.742 1.00 78.44 334 GLY A CA 1
ATOM 2673 C C . GLY A 1 334 ? -23.610 -31.894 14.135 1.00 78.44 334 GLY A C 1
ATOM 2674 O O . GLY A 1 334 ? -24.692 -32.025 14.721 1.00 78.44 334 GLY A O 1
ATOM 2675 N N . LYS A 1 335 ? -22.576 -31.239 14.689 1.00 80.50 335 LYS A N 1
ATOM 2676 C CA . LYS A 1 335 ? -22.681 -30.506 15.962 1.00 80.50 335 LYS A CA 1
ATOM 2677 C C . LYS A 1 335 ? -21.778 -29.281 16.000 1.00 80.50 335 LYS A C 1
ATOM 2679 O O . LYS A 1 335 ? -20.578 -29.406 15.876 1.00 80.50 335 LYS A O 1
ATOM 2684 N N . VAL A 1 336 ? -22.361 -28.142 16.355 1.00 83.25 336 VAL A N 1
ATOM 2685 C CA . VAL A 1 336 ? -21.592 -26.952 16.733 1.00 83.25 336 VAL A CA 1
ATOM 2686 C C . VAL A 1 336 ? -21.436 -26.934 18.246 1.00 83.25 336 VAL A C 1
ATOM 2688 O O . VAL A 1 336 ? -22.428 -27.076 18.971 1.00 83.25 336 VAL A O 1
ATOM 2691 N N . ASP A 1 337 ? -20.213 -26.765 18.737 1.00 81.62 337 ASP A N 1
ATOM 2692 C CA . ASP A 1 337 ? -19.955 -26.604 20.164 1.00 81.62 337 ASP A CA 1
ATOM 2693 C C . ASP A 1 337 ? -19.848 -25.124 20.590 1.00 81.62 337 ASP A C 1
ATOM 2695 O O . ASP A 1 337 ? -19.600 -24.211 19.802 1.00 81.62 337 ASP A O 1
ATOM 2699 N N . ASN A 1 338 ? -20.052 -24.853 21.884 1.00 81.69 338 ASN A N 1
ATOM 2700 C CA . ASN A 1 338 ? -20.003 -23.485 22.417 1.00 81.69 338 ASN A CA 1
ATOM 2701 C C . ASN A 1 338 ? -18.614 -22.828 22.301 1.00 81.69 338 ASN A C 1
ATOM 2703 O O . ASN A 1 338 ? -18.506 -21.615 22.481 1.00 81.69 338 ASN A O 1
ATOM 2707 N N . LYS A 1 339 ? -17.539 -23.598 22.094 1.00 75.75 339 LYS A N 1
ATOM 2708 C CA . LYS A 1 339 ? -16.194 -23.047 21.896 1.00 75.75 339 LYS A CA 1
ATOM 2709 C C . LYS A 1 339 ? -16.031 -22.546 20.470 1.00 75.75 339 LYS A C 1
ATOM 2711 O O . LYS A 1 339 ? -15.465 -21.475 20.312 1.00 75.75 339 LYS A O 1
ATOM 2716 N N . GLU A 1 340 ? -16.555 -23.258 19.477 1.00 81.31 340 GLU A N 1
ATOM 2717 C CA . GLU A 1 340 ? -16.565 -22.823 18.074 1.00 81.31 340 GLU A CA 1
AT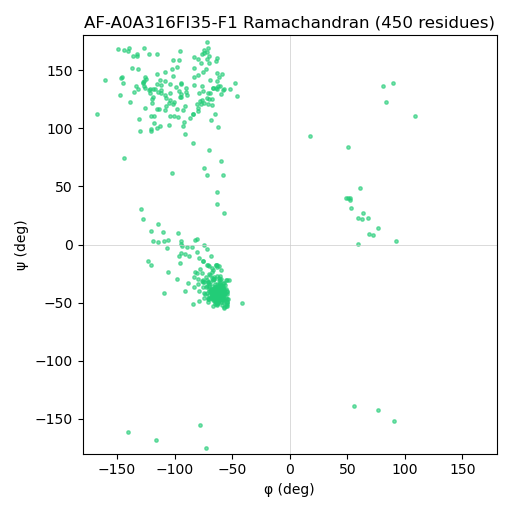OM 2718 C C . GLU A 1 340 ? -17.358 -21.529 17.905 1.00 81.31 340 GLU A C 1
ATOM 2720 O O . GLU A 1 340 ? -16.882 -20.591 17.273 1.00 81.31 340 GLU A O 1
ATOM 2725 N N . VAL A 1 341 ? -18.519 -21.432 18.562 1.00 86.31 341 VAL A N 1
ATOM 2726 C CA . VAL A 1 341 ? -19.322 -20.200 18.593 1.00 86.31 341 VAL A CA 1
ATOM 2727 C C . VAL A 1 341 ? -18.516 -19.035 19.173 1.00 86.31 341 VAL A C 1
ATOM 2729 O O . VAL A 1 341 ? -18.459 -17.965 18.574 1.00 86.31 341 VAL A O 1
ATOM 2732 N N . LYS A 1 342 ? -17.839 -19.246 20.309 1.00 80.75 342 LYS A N 1
ATOM 2733 C CA . LYS A 1 342 ? -17.001 -18.211 20.936 1.00 80.75 342 LYS A CA 1
ATOM 2734 C C . LYS A 1 342 ? -15.775 -17.849 20.104 1.00 80.75 342 LYS A C 1
ATOM 2736 O O . LYS A 1 342 ? -15.401 -16.681 20.062 1.00 80.75 342 LYS A O 1
ATOM 2741 N N . ALA A 1 343 ? -15.138 -18.829 19.466 1.00 78.38 343 ALA A N 1
ATOM 2742 C CA . ALA A 1 343 ? -14.010 -18.593 18.573 1.00 78.38 343 ALA A CA 1
ATOM 2743 C C . ALA A 1 343 ? -14.453 -17.734 17.388 1.00 78.38 343 ALA A C 1
ATOM 2745 O O . ALA A 1 343 ? -13.802 -16.744 17.078 1.00 78.38 343 ALA A O 1
ATOM 2746 N N . PHE A 1 344 ? -15.615 -18.036 16.808 1.00 85.69 344 PHE A N 1
ATOM 2747 C CA . PHE A 1 344 ? -16.167 -17.235 15.729 1.00 85.69 344 PHE A CA 1
ATOM 2748 C C . PHE A 1 344 ? -16.539 -15.815 16.177 1.00 85.69 344 PHE A C 1
ATOM 2750 O O . PHE A 1 344 ? -16.143 -14.861 15.517 1.00 85.69 344 PHE A O 1
ATOM 2757 N N . GLN A 1 345 ? -17.196 -15.643 17.331 1.00 81.81 345 GLN A N 1
ATOM 2758 C CA . GLN A 1 345 ? -17.425 -14.315 17.926 1.00 81.81 345 GLN A CA 1
ATOM 2759 C C . GLN A 1 345 ? -16.119 -13.533 18.109 1.00 81.81 345 GLN A C 1
ATOM 2761 O O . GLN A 1 345 ? -16.058 -12.346 17.804 1.00 81.81 345 GLN A O 1
ATOM 2766 N N . THR A 1 346 ? -15.066 -14.209 18.575 1.00 73.75 346 THR A N 1
ATOM 2767 C CA . THR A 1 346 ? -13.741 -13.606 18.760 1.00 73.75 346 THR A CA 1
ATOM 2768 C C . THR A 1 346 ? -13.147 -13.143 17.429 1.00 73.75 346 THR A C 1
ATOM 2770 O O . THR A 1 346 ? -12.591 -12.053 17.363 1.00 73.75 346 THR A O 1
ATOM 2773 N N . GLU A 1 347 ? -13.276 -13.936 16.365 1.00 74.81 347 GLU A N 1
ATOM 2774 C CA . GLU A 1 347 ? -12.808 -13.556 15.026 1.00 74.81 347 GLU A CA 1
ATOM 2775 C C . GLU A 1 347 ? -13.628 -12.411 14.419 1.00 74.81 347 GLU A C 1
ATOM 2777 O O . GLU A 1 347 ? -13.054 -11.506 13.819 1.00 74.81 347 GLU A O 1
ATOM 2782 N N . LEU A 1 348 ? -14.950 -12.382 14.633 1.00 78.19 348 LEU A N 1
ATOM 2783 C CA . LEU A 1 348 ? -15.779 -11.236 14.245 1.00 78.19 348 LEU A CA 1
ATOM 2784 C C . LEU A 1 348 ? -15.316 -9.950 14.949 1.00 78.19 348 LEU A C 1
ATOM 2786 O O . LEU A 1 348 ? -15.170 -8.922 14.293 1.00 78.19 348 LEU A O 1
ATOM 2790 N N . ALA A 1 349 ? -15.046 -10.018 16.258 1.00 66.88 349 ALA A N 1
ATOM 2791 C CA . ALA A 1 349 ? -14.631 -8.871 17.070 1.00 66.88 349 ALA A CA 1
ATOM 2792 C C . ALA A 1 349 ? -13.213 -8.369 16.744 1.00 66.88 349 ALA A C 1
ATOM 2794 O O . ALA A 1 349 ? -12.958 -7.168 16.765 1.00 66.88 349 ALA A O 1
ATOM 2795 N N . LYS A 1 350 ? -12.285 -9.267 16.381 1.00 62.28 350 LYS A N 1
ATOM 2796 C CA . LYS A 1 350 ? -10.953 -8.881 15.874 1.00 62.28 350 LYS A CA 1
ATOM 2797 C C . LYS A 1 350 ? -11.021 -8.114 14.550 1.00 62.28 350 LYS A C 1
ATOM 2799 O O . LYS A 1 350 ? -10.060 -7.436 14.193 1.00 62.28 350 LYS A O 1
ATOM 2804 N N . GLY A 1 351 ? -12.153 -8.203 13.854 1.00 62.09 351 GLY A N 1
ATOM 2805 C CA . GLY A 1 351 ? -12.327 -7.714 12.501 1.00 62.09 351 GLY A CA 1
ATOM 2806 C C . GLY A 1 351 ? -11.838 -8.736 11.496 1.00 62.09 351 GLY A C 1
ATOM 2807 O O . GLY A 1 351 ? -10.678 -9.140 11.496 1.00 62.09 351 GLY A O 1
ATOM 2808 N N . ILE A 1 352 ? -12.734 -9.136 10.603 1.00 65.38 352 ILE A N 1
ATOM 2809 C CA . ILE A 1 352 ? -12.346 -9.910 9.433 1.00 65.38 352 ILE A CA 1
ATOM 2810 C C . ILE A 1 352 ? -11.785 -8.924 8.421 1.00 65.38 352 ILE A C 1
ATOM 2812 O O . ILE A 1 352 ? -12.517 -8.075 7.911 1.00 65.38 352 ILE A O 1
ATOM 2816 N N . VAL A 1 353 ? -10.493 -9.055 8.129 1.00 65.00 353 VAL A N 1
ATOM 2817 C CA . VAL A 1 353 ? -9.866 -8.345 7.015 1.00 65.00 353 VAL A CA 1
ATOM 2818 C C . VAL A 1 353 ? -10.503 -8.870 5.733 1.00 65.00 353 VAL A C 1
ATOM 2820 O O . VAL A 1 353 ? -10.360 -10.044 5.399 1.00 65.00 353 VAL A O 1
ATOM 2823 N N . THR A 1 354 ? -11.266 -8.021 5.051 1.00 75.19 354 THR A N 1
ATOM 2824 C CA . THR A 1 354 ? -11.928 -8.372 3.798 1.00 75.19 354 THR A CA 1
ATOM 2825 C C . THR A 1 354 ? -12.018 -7.170 2.870 1.00 75.19 354 THR A C 1
ATOM 2827 O O . THR A 1 354 ? -12.303 -6.054 3.300 1.00 75.19 354 THR A O 1
ATOM 2830 N N . ASP A 1 355 ? -11.866 -7.420 1.571 1.00 70.81 355 ASP A N 1
ATOM 2831 C CA . ASP A 1 355 ? -12.005 -6.406 0.519 1.00 70.81 355 ASP A CA 1
ATOM 2832 C C . ASP A 1 355 ? -13.466 -5.961 0.296 1.00 70.81 355 ASP A C 1
ATOM 2834 O O . ASP A 1 355 ? -13.750 -5.098 -0.539 1.00 70.81 355 ASP A O 1
ATOM 2838 N N . SER A 1 356 ? -14.430 -6.573 0.994 1.00 82.12 356 SER A N 1
ATOM 2839 C CA . SER A 1 356 ? -15.848 -6.233 0.881 1.00 82.12 356 SER A CA 1
ATOM 2840 C C . SER A 1 356 ? -16.272 -5.188 1.917 1.00 82.12 356 SER A C 1
ATOM 2842 O O . SER A 1 356 ? -16.583 -5.520 3.061 1.00 82.12 356 SER A O 1
ATOM 2844 N N . GLU A 1 357 ? -16.412 -3.929 1.483 1.00 80.56 357 GLU A N 1
ATOM 2845 C CA . GLU A 1 357 ? -16.968 -2.844 2.315 1.00 80.56 357 GLU A CA 1
ATOM 2846 C C . GLU A 1 357 ? -18.349 -3.202 2.893 1.00 80.56 357 GLU A C 1
ATOM 2848 O O . GLU A 1 357 ? -18.639 -2.931 4.060 1.00 80.56 357 GLU A O 1
ATOM 2853 N N . LEU A 1 358 ? -19.197 -3.859 2.091 1.00 88.38 358 LEU A N 1
ATOM 2854 C CA . LEU A 1 358 ? -20.513 -4.310 2.537 1.00 88.38 358 LEU A CA 1
ATOM 2855 C C . LEU A 1 358 ? -20.405 -5.400 3.610 1.00 88.38 358 LEU A C 1
ATOM 2857 O O . LEU A 1 358 ? -21.163 -5.356 4.573 1.00 88.38 358 LEU A O 1
ATOM 2861 N N . MET A 1 359 ? -19.477 -6.356 3.485 1.00 91.56 359 MET A N 1
ATOM 2862 C CA . MET A 1 359 ? -19.290 -7.374 4.523 1.00 91.56 359 MET A CA 1
ATOM 2863 C C . MET A 1 359 ? -18.820 -6.747 5.835 1.00 91.56 359 MET A C 1
ATOM 2865 O O . MET A 1 359 ? -19.353 -7.098 6.883 1.00 91.56 359 MET A O 1
ATOM 2869 N N . MET A 1 360 ? -17.895 -5.783 5.789 1.00 80.44 360 MET A N 1
ATOM 2870 C CA . MET A 1 360 ? -17.466 -5.053 6.988 1.00 80.44 360 MET A CA 1
ATOM 2871 C C . MET A 1 360 ? -18.648 -4.368 7.683 1.00 80.44 360 MET A C 1
ATOM 2873 O O . MET A 1 360 ? -18.844 -4.549 8.884 1.00 80.44 360 MET A O 1
ATOM 2877 N N . TYR A 1 361 ? -19.490 -3.658 6.921 1.00 83.62 361 TYR A N 1
ATOM 2878 C CA . TYR A 1 361 ? -20.712 -3.044 7.451 1.00 83.62 361 TYR A CA 1
ATOM 2879 C C . TYR A 1 361 ? -21.660 -4.079 8.075 1.00 83.62 361 TYR A C 1
ATOM 2881 O O . TYR A 1 361 ? -22.208 -3.871 9.161 1.00 83.62 361 TYR A O 1
ATOM 2889 N N . ILE A 1 362 ? -21.847 -5.215 7.403 1.00 91.19 362 ILE A N 1
ATOM 2890 C CA . ILE A 1 362 ? -22.689 -6.304 7.892 1.00 91.19 362 ILE A CA 1
ATOM 2891 C C . ILE A 1 362 ? -22.139 -6.893 9.196 1.00 91.19 362 ILE A C 1
ATOM 2893 O O . ILE A 1 362 ? -22.903 -7.052 10.145 1.00 91.19 362 ILE A O 1
ATOM 2897 N N . ILE A 1 363 ? -20.835 -7.156 9.292 1.00 86.62 363 ILE A N 1
ATOM 2898 C CA . ILE A 1 363 ? -20.199 -7.719 10.493 1.00 86.62 363 ILE A CA 1
ATOM 2899 C C . ILE A 1 363 ? -20.451 -6.841 11.723 1.00 86.62 363 ILE A C 1
ATOM 2901 O O . ILE A 1 363 ? -20.815 -7.373 12.772 1.00 86.62 363 ILE A O 1
ATOM 2905 N N . THR A 1 364 ? -20.361 -5.513 11.599 1.00 78.31 364 THR A N 1
ATOM 2906 C CA . THR A 1 364 ? -20.660 -4.592 12.712 1.00 78.31 364 THR A CA 1
ATOM 2907 C C . THR A 1 364 ? -22.089 -4.773 13.243 1.00 78.31 364 THR A C 1
ATOM 2909 O O . THR A 1 364 ? -22.319 -4.744 14.452 1.00 78.31 364 THR A O 1
ATOM 2912 N N . ASN A 1 365 ? -23.054 -5.026 12.355 1.00 81.19 365 ASN A N 1
ATOM 2913 C CA . ASN A 1 365 ? -24.443 -5.292 12.737 1.00 81.19 365 ASN A CA 1
ATOM 2914 C C . ASN A 1 365 ? -24.634 -6.704 13.315 1.00 81.19 365 ASN A C 1
ATOM 2916 O O . ASN A 1 365 ? -25.484 -6.906 14.183 1.00 81.19 365 ASN A O 1
ATOM 2920 N N . VAL A 1 366 ? -23.836 -7.677 12.868 1.00 88.69 366 VAL A N 1
ATOM 2921 C CA . VAL A 1 366 ? -23.867 -9.047 13.393 1.00 88.69 366 VAL A CA 1
ATOM 2922 C C . VAL A 1 366 ? -23.370 -9.105 14.828 1.00 88.69 366 VAL A C 1
ATOM 2924 O O . VAL A 1 366 ? -24.018 -9.762 15.635 1.00 88.69 366 VAL A O 1
ATOM 2927 N N . ILE A 1 367 ? -22.277 -8.417 15.172 1.00 79.38 367 ILE A N 1
ATOM 2928 C CA . ILE A 1 367 ? -21.667 -8.484 16.515 1.00 79.38 367 ILE A CA 1
ATOM 2929 C C . ILE A 1 367 ? -22.700 -8.175 17.611 1.00 79.38 367 ILE A C 1
ATOM 2931 O O . ILE A 1 367 ? -22.859 -8.956 18.547 1.00 79.38 367 ILE A O 1
ATOM 2935 N N . SER A 1 368 ? -23.491 -7.110 17.446 1.00 77.69 368 SER A N 1
ATOM 2936 C CA . SER A 1 368 ? -24.506 -6.705 18.435 1.00 77.69 368 SER A CA 1
ATOM 2937 C C . SER A 1 368 ? -25.722 -7.640 18.526 1.00 77.69 368 SER A C 1
ATOM 2939 O O . SER A 1 368 ? -26.455 -7.610 19.516 1.00 77.69 368 SER A O 1
ATOM 2941 N N . ARG A 1 369 ? -25.955 -8.483 17.511 1.00 86.38 369 ARG A N 1
ATOM 2942 C CA . ARG A 1 369 ? -27.136 -9.364 17.392 1.00 86.38 369 ARG A CA 1
ATOM 2943 C C . ARG A 1 369 ? -26.788 -10.847 17.357 1.00 86.38 369 ARG A C 1
ATOM 2945 O O . ARG A 1 369 ? -27.685 -11.679 17.211 1.00 86.38 369 ARG A O 1
ATOM 2952 N N . PHE A 1 370 ? -25.516 -11.189 17.500 1.00 87.19 370 PHE A N 1
ATOM 2953 C CA . PHE A 1 370 ? -24.990 -12.504 17.168 1.00 87.19 370 PHE A CA 1
ATOM 2954 C C . PHE A 1 370 ? -25.742 -13.646 17.862 1.00 87.19 370 PHE A C 1
ATOM 2956 O O . PHE A 1 370 ? -26.189 -14.581 17.197 1.00 87.19 370 PHE A O 1
ATOM 2963 N N . ASP A 1 371 ? -25.941 -13.543 19.181 1.00 86.19 371 ASP A N 1
ATOM 2964 C CA . ASP A 1 371 ? -26.613 -14.585 19.966 1.00 86.19 371 ASP A CA 1
ATOM 2965 C C . ASP A 1 371 ? -28.036 -14.844 19.452 1.00 86.19 371 ASP A C 1
ATOM 2967 O O . ASP A 1 371 ? -28.451 -15.994 19.325 1.00 86.19 371 ASP A O 1
ATOM 2971 N N . SER A 1 372 ? -28.769 -13.785 19.089 1.00 90.56 372 SER A N 1
ATOM 2972 C CA . SER A 1 372 ? -30.121 -13.915 18.535 1.00 90.56 372 SER A CA 1
ATOM 2973 C C . SER A 1 372 ? -30.129 -14.586 17.159 1.00 90.56 372 SER A C 1
ATOM 2975 O O . SER A 1 372 ? -30.923 -15.497 16.937 1.00 90.56 372 SER A O 1
ATOM 2977 N N . LEU A 1 373 ? -29.193 -14.220 16.276 1.00 93.69 373 LEU A N 1
ATOM 2978 C CA . LEU A 1 373 ? -29.087 -14.783 14.924 1.00 93.69 373 LEU A CA 1
ATOM 2979 C C . LEU A 1 373 ? -28.748 -16.281 14.962 1.00 93.69 373 LEU A C 1
ATOM 2981 O O . LEU A 1 373 ? -29.339 -17.080 14.235 1.00 93.69 373 LEU A O 1
ATOM 2985 N N . ILE A 1 374 ? -27.823 -16.677 15.842 1.00 90.12 374 ILE A N 1
ATOM 2986 C CA . ILE A 1 374 ? -27.459 -18.083 16.066 1.00 90.12 374 ILE A CA 1
ATOM 2987 C C . ILE A 1 374 ? -28.645 -18.879 16.624 1.00 90.12 374 ILE A C 1
ATOM 2989 O O . ILE A 1 374 ? -28.918 -19.985 16.152 1.00 90.12 374 ILE A O 1
ATOM 2993 N N . ILE A 1 375 ? -29.358 -18.332 17.617 1.00 89.81 375 ILE A N 1
ATOM 2994 C CA . ILE A 1 375 ? -30.541 -18.978 18.201 1.00 89.81 375 ILE A CA 1
ATOM 2995 C C . ILE A 1 375 ? -31.611 -19.194 17.130 1.00 89.81 375 ILE A C 1
ATOM 2997 O O . ILE A 1 375 ? -32.183 -20.280 17.060 1.00 89.81 375 ILE A O 1
ATOM 3001 N N . ASP A 1 376 ? -31.857 -18.209 16.269 1.00 92.81 376 ASP A N 1
ATOM 3002 C CA . ASP A 1 376 ? -32.876 -18.314 15.225 1.00 92.81 376 ASP A CA 1
ATOM 3003 C C . ASP A 1 376 ? -32.566 -19.422 14.205 1.00 92.81 376 ASP A C 1
ATOM 3005 O O . ASP A 1 376 ? -33.480 -20.127 13.761 1.00 92.81 376 ASP A O 1
ATOM 3009 N N . ILE A 1 377 ? -31.284 -19.651 13.903 1.00 89.88 377 ILE A N 1
ATOM 3010 C CA . ILE A 1 377 ? -30.834 -20.777 13.074 1.00 89.88 377 ILE A CA 1
ATOM 3011 C C . ILE A 1 377 ? -30.988 -22.112 13.820 1.00 89.88 377 ILE A C 1
ATOM 3013 O O . ILE A 1 377 ? -31.556 -23.059 13.275 1.00 89.88 377 ILE A O 1
ATOM 3017 N N . PHE A 1 378 ? -30.512 -22.221 15.066 1.00 87.56 378 PHE A N 1
ATOM 3018 C CA . PHE A 1 378 ? -30.554 -23.489 15.811 1.00 87.56 378 PHE A CA 1
ATOM 3019 C C . PHE A 1 378 ? -31.966 -23.919 16.218 1.00 87.56 378 PHE A C 1
ATOM 3021 O O . PHE A 1 378 ? -32.257 -25.115 16.255 1.00 87.56 378 PHE A O 1
ATOM 3028 N N . GLU A 1 379 ? -32.858 -22.969 16.492 1.00 91.62 379 GLU A N 1
ATOM 3029 C CA . GLU A 1 379 ? -34.274 -23.234 16.764 1.00 91.62 379 GLU A CA 1
ATOM 3030 C C . GLU A 1 379 ? -35.095 -23.433 15.478 1.00 91.62 379 GLU A C 1
ATOM 3032 O O . GLU A 1 379 ? -36.314 -23.593 15.552 1.00 91.62 379 GLU A O 1
ATOM 3037 N N . ALA A 1 380 ? -34.441 -23.448 14.307 1.00 87.56 380 ALA A N 1
ATOM 3038 C CA . ALA A 1 380 ? -35.057 -23.596 12.989 1.00 87.56 380 ALA A CA 1
ATOM 3039 C C . ALA A 1 380 ? -36.190 -22.585 12.728 1.00 87.56 380 ALA A C 1
ATOM 3041 O O . ALA A 1 380 ? -37.149 -22.880 12.011 1.00 87.56 380 ALA A O 1
ATOM 3042 N N . LYS A 1 381 ? -36.086 -21.383 13.311 1.00 90.75 381 LYS A N 1
ATOM 3043 C CA . LYS A 1 381 ? -36.958 -20.249 12.972 1.00 90.75 381 LYS A CA 1
ATOM 3044 C C . LYS A 1 381 ? -36.601 -19.678 11.604 1.00 90.75 381 LYS A C 1
ATOM 3046 O O . LYS A 1 381 ? -37.471 -19.134 10.931 1.00 90.75 381 LYS A O 1
ATOM 3051 N N . VAL A 1 382 ? -35.337 -19.830 11.210 1.00 89.38 382 VAL A N 1
ATOM 3052 C CA . VAL A 1 382 ? -34.814 -19.485 9.889 1.00 89.38 382 VAL A CA 1
ATOM 3053 C C . VAL A 1 382 ? -34.264 -20.748 9.231 1.00 89.38 382 VAL A C 1
ATOM 3055 O O . VAL A 1 382 ? -33.438 -21.456 9.806 1.00 89.38 382 VAL A O 1
ATOM 3058 N N . ASP A 1 383 ? -34.718 -21.038 8.012 1.00 92.00 383 ASP A N 1
ATOM 3059 C CA . ASP A 1 383 ? -34.174 -22.128 7.203 1.00 92.00 383 ASP A CA 1
ATOM 3060 C C . ASP A 1 383 ? -32.874 -21.671 6.518 1.00 92.00 383 ASP A C 1
ATOM 3062 O O . ASP A 1 383 ? -32.865 -20.711 5.744 1.00 92.00 383 ASP A O 1
ATOM 3066 N N . LEU A 1 384 ? -31.763 -22.369 6.793 1.00 90.44 384 LEU A N 1
ATOM 3067 C CA . LEU A 1 384 ? -30.429 -22.036 6.267 1.00 90.44 384 LEU A CA 1
ATOM 3068 C C . LEU A 1 384 ? -30.380 -21.975 4.735 1.00 90.44 384 LEU A C 1
ATOM 3070 O O . LEU A 1 384 ? -29.645 -21.173 4.158 1.00 90.44 384 LEU A O 1
ATOM 3074 N N . ARG A 1 385 ? -31.144 -22.831 4.055 1.00 90.25 385 ARG A N 1
ATOM 3075 C CA . ARG A 1 385 ? -31.176 -22.854 2.595 1.00 90.25 385 ARG A CA 1
ATOM 3076 C C . ARG A 1 385 ? -31.968 -21.668 2.066 1.00 90.25 385 ARG A C 1
ATOM 3078 O O . ARG A 1 385 ? -31.550 -21.073 1.074 1.00 90.25 385 ARG A O 1
ATOM 3085 N N . GLU A 1 386 ? -33.090 -21.345 2.697 1.00 93.75 386 GLU A N 1
ATOM 3086 C CA . GLU A 1 386 ? -33.910 -20.196 2.320 1.00 93.75 386 GLU A CA 1
ATOM 3087 C C . GLU A 1 386 ? -33.139 -18.884 2.495 1.00 93.75 386 GLU A C 1
ATOM 3089 O O . GLU A 1 386 ? -33.039 -18.107 1.545 1.00 93.75 386 GLU A O 1
ATOM 3094 N N . ILE A 1 387 ? -32.499 -18.671 3.648 1.00 95.06 387 ILE A N 1
ATOM 3095 C CA . ILE A 1 387 ? -31.735 -17.441 3.892 1.00 95.06 387 ILE A CA 1
ATOM 3096 C C . ILE A 1 387 ? -30.534 -17.317 2.946 1.00 95.06 387 ILE A C 1
ATOM 3098 O O . ILE A 1 387 ? -30.289 -16.246 2.400 1.00 95.06 387 ILE A O 1
ATOM 3102 N N . LEU A 1 388 ? -29.835 -18.417 2.634 1.00 94.56 388 LEU A N 1
ATOM 3103 C CA . LEU A 1 388 ? -28.737 -18.406 1.661 1.00 94.56 388 LEU A CA 1
ATOM 3104 C C . LEU A 1 388 ? -29.222 -18.077 0.238 1.00 94.56 388 LEU A C 1
ATOM 3106 O O . LEU A 1 388 ? -28.511 -17.431 -0.537 1.00 94.56 388 LEU A O 1
ATOM 3110 N N . GLN A 1 389 ? -30.435 -18.502 -0.125 1.00 94.50 389 GLN A N 1
ATOM 3111 C CA . GLN A 1 389 ? -31.065 -18.111 -1.388 1.00 94.50 389 GLN A CA 1
ATOM 3112 C C . GLN A 1 389 ? -31.422 -16.624 -1.401 1.00 94.50 389 GLN A C 1
ATOM 3114 O O . GLN A 1 389 ? -31.195 -15.965 -2.417 1.00 94.50 389 GLN A O 1
ATOM 3119 N N . GLN A 1 390 ? -31.936 -16.092 -0.291 1.00 96.25 390 GLN A N 1
ATOM 3120 C CA . GLN A 1 390 ? -32.245 -14.670 -0.151 1.00 96.25 390 GLN A CA 1
ATOM 3121 C C . GLN A 1 390 ? -30.970 -13.815 -0.221 1.00 96.25 390 GLN A C 1
ATOM 3123 O O . GLN A 1 390 ? -30.919 -12.887 -1.024 1.00 96.25 390 GLN A O 1
ATOM 3128 N N . ILE A 1 391 ? -29.904 -14.189 0.497 1.00 96.81 391 ILE A N 1
ATOM 3129 C CA . ILE A 1 391 ? -28.585 -13.535 0.423 1.00 96.81 391 ILE A CA 1
ATOM 3130 C C . ILE A 1 391 ? -28.093 -13.501 -1.027 1.00 96.81 391 ILE A C 1
ATOM 3132 O O . ILE A 1 391 ? -27.766 -12.440 -1.554 1.00 96.81 391 ILE A O 1
ATOM 3136 N N . ASN A 1 392 ? -28.107 -14.644 -1.721 1.00 95.44 392 ASN A N 1
ATOM 3137 C CA . ASN A 1 392 ? -27.719 -14.701 -3.129 1.00 95.44 392 ASN A CA 1
ATOM 3138 C C . ASN A 1 392 ? -28.598 -13.828 -4.027 1.00 95.44 392 ASN A C 1
ATOM 3140 O O . ASN A 1 392 ? -28.101 -13.247 -4.991 1.00 95.44 392 ASN A O 1
ATOM 3144 N N . HIS A 1 393 ? -29.901 -13.759 -3.762 1.00 95.12 393 HIS A N 1
ATOM 3145 C CA . HIS A 1 393 ? -30.806 -12.915 -4.528 1.00 95.12 393 HIS A CA 1
ATOM 3146 C C . HIS A 1 393 ? -30.433 -11.439 -4.376 1.00 95.12 393 HIS A C 1
ATOM 3148 O O . HIS A 1 393 ? -30.228 -10.770 -5.388 1.00 95.12 393 HIS A O 1
ATOM 3154 N N . VAL A 1 394 ? -30.270 -10.967 -3.137 1.00 96.19 394 VAL A N 1
ATOM 3155 C CA . VAL A 1 394 ? -29.858 -9.590 -2.832 1.00 96.19 394 VAL A CA 1
ATOM 3156 C C . VAL A 1 394 ? -28.522 -9.283 -3.507 1.00 96.19 394 VAL A C 1
ATOM 3158 O O . VAL A 1 394 ? -28.437 -8.372 -4.330 1.00 96.19 394 VAL A O 1
ATOM 3161 N N . VAL A 1 395 ? -27.503 -10.107 -3.256 1.00 94.81 395 VAL A N 1
ATOM 3162 C CA . VAL A 1 395 ? -26.146 -9.909 -3.777 1.00 94.81 395 VAL A CA 1
ATOM 3163 C C . VAL A 1 395 ? -26.121 -9.869 -5.308 1.00 94.81 395 VAL A C 1
ATOM 3165 O O . VAL A 1 395 ? -25.509 -8.979 -5.888 1.00 94.81 395 VAL A O 1
ATOM 3168 N N . ASN A 1 396 ? -26.803 -10.795 -5.988 1.00 93.38 396 ASN A N 1
ATOM 3169 C CA . ASN A 1 396 ? -26.737 -10.885 -7.451 1.00 93.38 396 ASN A CA 1
ATOM 3170 C C . ASN A 1 396 ? -27.635 -9.876 -8.183 1.00 93.38 396 ASN A C 1
ATOM 3172 O O . ASN A 1 396 ? -27.390 -9.601 -9.355 1.00 93.38 396 ASN A O 1
ATOM 3176 N N . GLN A 1 397 ? -28.708 -9.386 -7.553 1.00 94.06 397 GLN A N 1
ATOM 3177 C CA . GLN A 1 397 ? -29.659 -8.472 -8.201 1.00 94.06 397 GLN A CA 1
ATOM 3178 C C . GLN A 1 397 ? -29.398 -7.004 -7.877 1.00 94.06 397 GLN A C 1
ATOM 3180 O O . GLN A 1 397 ? -29.748 -6.136 -8.677 1.00 94.06 397 GLN A O 1
ATOM 3185 N N . LYS A 1 398 ? -28.845 -6.718 -6.696 1.00 93.25 398 LYS A N 1
ATOM 3186 C CA . LYS A 1 398 ? -28.725 -5.352 -6.174 1.00 93.25 398 LYS A CA 1
ATOM 3187 C C . LYS A 1 398 ? -27.304 -4.812 -6.231 1.00 93.25 398 LYS A C 1
ATOM 3189 O O . LYS A 1 398 ? -27.132 -3.596 -6.271 1.00 93.25 398 LYS A O 1
ATOM 3194 N N . LEU A 1 399 ? -26.300 -5.688 -6.251 1.00 89.62 399 LEU A N 1
ATOM 3195 C CA . LEU A 1 399 ? -24.896 -5.286 -6.267 1.00 89.62 399 LEU A CA 1
ATOM 3196 C C . LEU A 1 399 ? -24.308 -5.386 -7.673 1.00 89.62 399 LEU A C 1
ATOM 3198 O O . LEU A 1 399 ? -24.815 -6.098 -8.545 1.00 89.62 399 LEU A O 1
ATOM 3202 N N . SER A 1 400 ? -23.212 -4.660 -7.898 1.00 87.50 400 SER A N 1
ATOM 3203 C CA . SER A 1 400 ? -22.407 -4.866 -9.097 1.00 87.50 400 SER A CA 1
ATOM 3204 C C . SER A 1 400 ? -21.803 -6.275 -9.078 1.00 87.50 400 SER A C 1
ATOM 3206 O O . SER A 1 400 ? -21.654 -6.890 -8.021 1.00 87.50 400 SER A O 1
ATOM 3208 N N . LYS A 1 401 ? -21.427 -6.799 -10.250 1.00 87.94 401 LYS A N 1
ATOM 3209 C CA . LYS A 1 401 ? -20.792 -8.122 -10.339 1.00 87.94 401 LYS A CA 1
ATOM 3210 C C . LYS A 1 401 ? -19.523 -8.205 -9.479 1.00 87.94 401 LYS A C 1
ATOM 3212 O O . LYS A 1 401 ? -19.294 -9.223 -8.836 1.00 87.94 401 LYS A O 1
ATOM 3217 N N . GLU A 1 402 ? -18.721 -7.144 -9.479 1.00 83.94 402 GLU A N 1
ATOM 3218 C CA . GLU A 1 402 ? -17.478 -7.067 -8.710 1.00 83.94 402 GLU A CA 1
ATOM 3219 C C . GLU A 1 402 ? -17.758 -7.066 -7.202 1.00 83.94 402 GLU A C 1
ATOM 3221 O O . GLU A 1 402 ? -17.251 -7.930 -6.488 1.00 83.94 402 GLU A O 1
ATOM 3226 N N . ASP A 1 403 ? -18.623 -6.165 -6.731 1.00 85.56 403 ASP A N 1
ATOM 3227 C CA . ASP A 1 403 ? -18.938 -6.034 -5.301 1.00 85.56 403 ASP A CA 1
ATOM 3228 C C . ASP A 1 403 ? -19.638 -7.280 -4.761 1.00 85.56 403 ASP A C 1
ATOM 3230 O O . ASP A 1 403 ? -19.348 -7.746 -3.658 1.00 85.56 403 ASP A O 1
ATOM 3234 N N . GLY A 1 404 ? -20.528 -7.864 -5.567 1.00 93.31 404 GLY A N 1
ATOM 3235 C CA . GLY A 1 404 ? -21.192 -9.107 -5.221 1.00 93.31 404 GLY A CA 1
ATOM 3236 C C . GLY A 1 404 ? -20.219 -10.281 -5.122 1.00 93.31 404 GLY A C 1
ATOM 3237 O O . GLY A 1 404 ? -20.371 -11.115 -4.230 1.00 93.31 404 GLY A O 1
ATOM 3238 N N . ASN A 1 405 ? -19.191 -10.341 -5.979 1.00 90.56 405 ASN A N 1
ATOM 3239 C CA . ASN A 1 405 ? -18.153 -11.365 -5.863 1.00 90.56 405 ASN A CA 1
ATOM 3240 C C . ASN A 1 405 ? -17.292 -11.143 -4.613 1.00 90.56 405 ASN A C 1
ATOM 3242 O O . ASN A 1 405 ? -17.107 -12.090 -3.856 1.00 90.56 405 ASN A O 1
ATOM 3246 N N . LYS A 1 406 ? -16.854 -9.903 -4.335 1.00 86.06 406 LYS A N 1
ATOM 3247 C CA . LYS A 1 406 ? -16.106 -9.565 -3.106 1.00 86.06 406 LYS A CA 1
ATOM 3248 C C . LYS A 1 406 ? -16.870 -9.980 -1.849 1.00 86.06 406 LYS A C 1
ATOM 3250 O O . LYS A 1 406 ? -16.307 -10.632 -0.980 1.00 86.06 406 LYS A O 1
ATOM 3255 N N . PHE A 1 407 ? -18.170 -9.678 -1.775 1.00 93.88 407 PHE A N 1
ATOM 3256 C CA . PHE A 1 407 ? -19.010 -10.064 -0.635 1.00 93.88 407 PHE A CA 1
ATOM 3257 C C . PHE A 1 407 ? -19.085 -11.587 -0.442 1.00 93.88 407 PHE A C 1
ATOM 3259 O O . PHE A 1 407 ? -18.969 -12.084 0.676 1.00 93.88 407 PHE A O 1
ATOM 3266 N N . LYS A 1 408 ? -19.242 -12.353 -1.527 1.00 95.25 408 LYS A N 1
ATOM 3267 C CA . LYS A 1 408 ? -19.281 -13.824 -1.458 1.00 95.25 408 LYS A CA 1
ATOM 3268 C C . LYS A 1 408 ? -17.923 -14.437 -1.121 1.00 95.25 408 LYS A C 1
ATOM 3270 O O . LYS A 1 408 ? -17.877 -15.440 -0.416 1.00 95.25 408 LYS A O 1
ATOM 3275 N N . VAL A 1 409 ? -16.832 -13.856 -1.617 1.00 90.88 409 VAL A N 1
ATOM 3276 C CA . VAL A 1 409 ? -15.472 -14.267 -1.245 1.00 90.88 409 VAL A CA 1
ATOM 3277 C C . VAL A 1 409 ? -15.257 -14.032 0.249 1.00 90.88 409 VAL A C 1
ATOM 3279 O O . VAL A 1 409 ? -14.850 -14.961 0.936 1.00 90.88 409 VAL A O 1
ATOM 3282 N N . ALA A 1 410 ? -15.682 -12.884 0.781 1.00 90.31 410 ALA A N 1
ATOM 3283 C CA . ALA A 1 410 ? -15.652 -12.611 2.217 1.00 90.31 410 ALA A CA 1
ATOM 3284 C C . ALA A 1 410 ? -16.449 -13.649 3.031 1.00 90.31 410 ALA A C 1
ATOM 3286 O O . ALA A 1 410 ? -15.984 -14.159 4.049 1.00 90.31 410 ALA A O 1
ATOM 3287 N N . MET A 1 411 ? -17.644 -14.032 2.555 1.00 94.19 411 MET A N 1
ATOM 3288 C CA . MET A 1 411 ? -18.427 -15.117 3.162 1.00 94.19 411 MET A CA 1
ATOM 3289 C C . MET A 1 411 ? -17.669 -16.450 3.181 1.00 94.19 411 MET A C 1
ATOM 3291 O O . MET A 1 411 ? -17.797 -17.209 4.144 1.00 94.19 411 MET A O 1
ATOM 3295 N N . LEU A 1 412 ? -16.921 -16.768 2.123 1.00 92.50 412 LEU A N 1
ATOM 3296 C CA . LEU A 1 412 ? -16.121 -17.987 2.043 1.00 92.50 412 LEU A CA 1
ATOM 3297 C C . LEU A 1 412 ? -14.916 -17.936 2.987 1.00 92.50 412 LEU A C 1
ATOM 3299 O O . LEU A 1 412 ? -14.640 -18.926 3.662 1.00 92.50 412 LEU A O 1
ATOM 3303 N N . GLU A 1 413 ? -14.223 -16.801 3.046 1.00 88.19 413 GLU A N 1
ATOM 3304 C CA . GLU A 1 413 ? -13.087 -16.565 3.944 1.00 88.19 413 GLU A CA 1
ATOM 3305 C C . GLU A 1 413 ? -13.490 -16.744 5.403 1.00 88.19 413 GLU A C 1
ATOM 3307 O O . GLU A 1 413 ? -12.795 -17.434 6.142 1.00 88.19 413 GLU A O 1
ATOM 3312 N N . ILE A 1 414 ? -14.669 -16.249 5.790 1.00 88.88 414 ILE A N 1
ATOM 3313 C CA . ILE A 1 414 ? -15.254 -16.508 7.111 1.00 88.88 414 ILE A CA 1
ATOM 3314 C C . ILE A 1 414 ? -15.346 -18.008 7.388 1.00 88.88 414 ILE A C 1
ATOM 3316 O O . ILE A 1 414 ? -14.848 -18.486 8.406 1.00 88.88 414 ILE A O 1
ATOM 3320 N N . GLY A 1 415 ? -15.961 -18.763 6.475 1.00 89.06 415 GLY A N 1
ATOM 3321 C CA . GLY A 1 415 ? -16.083 -20.210 6.627 1.00 89.06 415 GLY A CA 1
ATOM 3322 C C . GLY A 1 415 ? -14.716 -20.894 6.719 1.00 89.06 415 GLY A C 1
ATOM 3323 O O . GLY A 1 415 ? -14.527 -21.802 7.524 1.00 89.06 415 GLY A O 1
ATOM 3324 N N . LYS A 1 416 ? -13.747 -20.450 5.915 1.00 87.50 416 LYS A N 1
ATOM 3325 C CA . LYS A 1 416 ? -12.389 -20.999 5.903 1.00 87.50 416 LYS A CA 1
ATOM 3326 C C . LYS A 1 416 ? -11.670 -20.738 7.228 1.00 87.50 416 LYS A C 1
ATOM 3328 O O . LYS A 1 416 ? -11.121 -21.675 7.795 1.00 87.50 416 LYS A O 1
ATOM 3333 N N . ASN A 1 417 ? -11.731 -19.513 7.743 1.00 82.38 417 ASN A N 1
ATOM 3334 C CA . ASN A 1 417 ? -11.113 -19.141 9.016 1.00 82.38 417 ASN A CA 1
ATOM 3335 C C . ASN A 1 417 ? -11.712 -19.950 10.174 1.00 82.38 417 ASN A C 1
ATOM 3337 O O . ASN A 1 417 ? -10.987 -20.400 11.059 1.00 82.38 417 ASN A O 1
ATOM 3341 N N . VAL A 1 418 ? -13.023 -20.210 10.133 1.00 82.88 418 VAL A N 1
ATOM 3342 C CA . VAL A 1 418 ? -13.699 -21.092 11.094 1.00 82.88 418 VAL A CA 1
ATOM 3343 C C . VAL A 1 418 ? -13.157 -22.519 11.006 1.00 82.88 418 VAL A C 1
ATOM 3345 O O . VAL A 1 418 ? -12.779 -23.061 12.038 1.00 82.88 418 VAL A O 1
ATOM 3348 N N . ALA A 1 419 ? -13.057 -23.098 9.804 1.00 84.06 419 ALA A N 1
ATOM 3349 C CA . ALA A 1 419 ? -12.504 -24.444 9.601 1.00 84.06 419 ALA A CA 1
ATOM 3350 C C . ALA A 1 419 ? -11.034 -24.571 10.046 1.00 84.06 419 ALA A C 1
ATOM 3352 O O . ALA A 1 419 ? -10.578 -25.623 10.495 1.00 84.06 419 ALA A O 1
ATOM 3353 N N . GLU A 1 420 ? -10.250 -23.507 9.878 1.00 80.75 420 GLU A N 1
ATOM 3354 C CA . GLU A 1 420 ? -8.855 -23.475 10.316 1.00 80.75 420 GLU A CA 1
ATOM 3355 C C . GLU A 1 420 ? -8.750 -23.371 11.844 1.00 80.75 420 GLU A C 1
ATOM 3357 O O . GLU A 1 420 ? -7.890 -24.019 12.445 1.00 80.75 420 GLU A O 1
ATOM 3362 N N . ALA A 1 421 ? -9.655 -22.620 12.479 1.00 73.81 421 ALA A N 1
ATOM 3363 C CA . ALA A 1 421 ? -9.723 -22.470 13.930 1.00 73.81 421 ALA A CA 1
ATOM 3364 C C . ALA A 1 421 ? -10.307 -23.703 14.647 1.00 73.81 421 ALA A C 1
ATOM 3366 O O . ALA A 1 421 ? -9.894 -24.010 15.769 1.00 73.81 421 ALA A O 1
ATOM 3367 N N . SER A 1 422 ? -11.242 -24.423 14.018 1.00 66.62 422 SER A N 1
ATOM 3368 C CA . SER A 1 422 ? -11.873 -25.646 14.547 1.00 66.62 422 SER A CA 1
ATOM 3369 C C . SER A 1 422 ? -10.966 -26.879 14.470 1.00 66.62 422 SER A C 1
ATOM 3371 O O . SER A 1 422 ? -11.231 -27.877 15.146 1.00 66.62 422 SER A O 1
ATOM 3373 N N . GLY A 1 423 ? -9.872 -26.816 13.700 1.00 56.78 423 GLY A N 1
ATOM 3374 C CA . GLY A 1 423 ? -8.912 -27.894 13.454 1.00 56.78 423 GLY A CA 1
ATOM 3375 C C . GLY A 1 423 ? -8.189 -28.455 14.693 1.00 56.78 423 GLY A C 1
ATOM 3376 O O . GLY A 1 423 ? -6.978 -28.304 14.837 1.00 56.78 423 GLY A O 1
ATOM 3377 N N . GLY A 1 424 ? -8.913 -29.199 15.540 1.00 48.88 424 GLY A N 1
ATOM 3378 C CA . GLY A 1 424 ? -8.411 -30.282 16.390 1.00 48.88 424 GLY A CA 1
ATOM 3379 C C . GLY A 1 424 ? -8.331 -30.019 17.902 1.00 48.88 424 GLY A C 1
ATOM 3380 O O . GLY A 1 424 ? -7.412 -29.376 18.399 1.00 48.88 424 GLY A O 1
ATOM 3381 N N . PHE A 1 425 ? -9.204 -30.697 18.658 1.00 38.97 425 PHE A N 1
ATOM 3382 C CA . PHE A 1 425 ? -9.298 -30.837 20.127 1.00 38.97 425 PHE A CA 1
ATOM 3383 C C . PHE A 1 425 ? -8.046 -31.405 20.861 1.00 38.97 425 PHE A C 1
ATOM 3385 O O . PHE A 1 425 ? -8.166 -31.994 21.929 1.00 38.97 425 PHE A O 1
ATOM 3392 N N . LEU A 1 426 ? -6.824 -31.253 20.350 1.00 39.22 426 LEU A N 1
ATOM 3393 C CA . LEU A 1 426 ? -5.564 -31.451 21.087 1.00 39.22 426 LEU A CA 1
ATOM 3394 C C . LEU A 1 426 ? -4.440 -30.866 20.228 1.00 39.22 426 LEU A C 1
ATOM 3396 O O . LEU A 1 426 ? -4.123 -31.432 19.184 1.00 39.22 426 LEU A O 1
ATOM 3400 N N . GLY A 1 427 ? -3.818 -29.775 20.685 1.00 37.81 427 GLY A N 1
ATOM 3401 C CA . GLY A 1 427 ? -2.690 -29.074 20.051 1.00 37.81 427 GLY A CA 1
ATOM 3402 C C . GLY A 1 427 ? -1.389 -29.884 19.924 1.00 37.81 427 GLY A C 1
ATOM 3403 O O . GLY A 1 427 ? -0.313 -29.388 20.231 1.00 37.81 427 GLY A O 1
ATOM 3404 N N . PHE A 1 428 ? -1.481 -31.139 19.487 1.00 34.53 428 PHE A N 1
ATOM 3405 C CA . PHE A 1 428 ? -0.377 -32.065 19.263 1.00 34.53 428 PHE A CA 1
ATOM 3406 C C . PHE A 1 428 ? -0.322 -32.617 17.827 1.00 34.53 428 PHE A C 1
ATOM 3408 O O . PHE A 1 428 ? 0.721 -33.145 17.452 1.00 34.53 428 PHE A O 1
ATOM 3415 N N . PHE A 1 429 ? -1.373 -32.484 16.997 1.00 37.88 429 PHE A N 1
ATOM 3416 C CA . PHE A 1 429 ? -1.373 -33.022 15.624 1.00 37.88 429 PHE A CA 1
ATOM 3417 C C . PHE A 1 429 ? -2.108 -32.143 14.587 1.00 37.88 429 PHE A C 1
ATOM 3419 O O . PHE A 1 429 ? -3.144 -32.531 14.070 1.00 37.88 429 PHE A O 1
ATOM 3426 N N . GLY A 1 430 ? -1.487 -31.023 14.198 1.00 43.44 430 GLY A N 1
ATOM 3427 C CA . GLY A 1 430 ? -1.586 -30.436 12.848 1.00 43.44 430 GLY A CA 1
ATOM 3428 C C . GLY A 1 430 ? -2.815 -29.577 12.496 1.00 43.44 430 GLY A C 1
ATOM 3429 O O . GLY A 1 430 ? -3.953 -29.964 12.710 1.00 43.44 430 GLY A O 1
ATOM 3430 N N . SER A 1 431 ? -2.544 -28.447 11.835 1.00 50.31 431 SER A N 1
ATOM 3431 C CA . SER A 1 431 ? -3.474 -27.453 11.272 1.00 50.31 431 SER A CA 1
ATOM 3432 C C . SER A 1 431 ? -4.216 -27.947 10.016 1.00 50.31 431 SER A C 1
ATOM 3434 O O . SER A 1 431 ? -4.025 -27.415 8.920 1.00 50.31 431 SER A O 1
ATOM 3436 N N . LYS A 1 432 ? -4.980 -29.038 10.115 1.00 67.75 432 LYS A N 1
ATOM 3437 C CA . LYS A 1 432 ? -5.670 -29.619 8.953 1.00 67.75 432 LYS A CA 1
ATOM 3438 C C . LYS A 1 432 ? -7.183 -29.503 9.084 1.00 67.75 432 LYS A C 1
ATOM 3440 O O . LYS A 1 432 ? -7.764 -30.161 9.940 1.00 67.75 432 LYS A O 1
ATOM 3445 N N . ILE A 1 433 ? -7.773 -28.749 8.157 1.00 79.00 433 ILE A N 1
ATOM 3446 C CA . ILE A 1 433 ? -9.206 -28.757 7.842 1.00 79.00 433 ILE A CA 1
ATOM 3447 C C . ILE A 1 433 ? -9.650 -30.208 7.592 1.00 79.00 433 ILE A C 1
ATOM 3449 O O . ILE A 1 433 ? -8.964 -30.969 6.893 1.00 79.00 433 ILE A O 1
ATOM 3453 N N . SER A 1 434 ? -10.769 -30.615 8.188 1.00 83.62 434 SER A N 1
ATOM 3454 C CA . SER A 1 434 ? -11.337 -31.952 8.002 1.00 83.62 434 SER A CA 1
ATOM 3455 C C . SER A 1 434 ? -11.913 -32.134 6.591 1.00 83.62 434 SER A C 1
ATOM 3457 O O . SER A 1 434 ? -12.196 -31.180 5.869 1.00 83.62 434 SER A O 1
ATOM 3459 N N . LYS A 1 435 ? -12.124 -33.387 6.168 1.00 87.31 435 LYS A N 1
ATOM 3460 C CA . LYS A 1 435 ? -12.724 -33.665 4.848 1.00 87.31 435 LYS A CA 1
ATOM 3461 C C . LYS A 1 435 ? -14.171 -33.185 4.771 1.00 87.31 435 LYS A C 1
ATOM 3463 O O . LYS A 1 435 ? -14.676 -32.901 3.688 1.00 87.31 435 LYS A O 1
ATOM 3468 N N . GLU A 1 436 ? -14.857 -33.183 5.903 1.00 88.44 436 GLU A N 1
ATOM 3469 C CA . GLU A 1 436 ? -16.228 -32.732 6.065 1.00 88.44 436 GLU A CA 1
ATOM 3470 C C . GLU A 1 436 ? -16.310 -31.207 5.905 1.00 88.44 436 GLU A C 1
ATOM 3472 O O . GLU A 1 436 ? -17.106 -30.736 5.095 1.00 88.44 436 GLU A O 1
ATOM 3477 N N . GLU A 1 437 ? -15.422 -30.453 6.557 1.00 88.69 437 GLU A N 1
ATOM 3478 C CA . GLU A 1 437 ? -15.314 -28.994 6.400 1.00 88.69 437 GLU A CA 1
ATOM 3479 C C . GLU A 1 437 ? -14.866 -28.597 4.988 1.00 88.69 437 GLU A C 1
ATOM 3481 O O . GLU A 1 437 ? -15.431 -27.681 4.399 1.00 88.69 437 GLU A O 1
ATOM 3486 N N . GLU A 1 438 ? -13.921 -29.321 4.378 1.00 88.75 438 GLU A N 1
ATOM 3487 C CA . GLU A 1 438 ? -13.501 -29.081 2.988 1.00 88.75 438 GLU A CA 1
ATOM 3488 C C . GLU A 1 438 ? -14.675 -29.256 2.004 1.00 88.75 438 GLU A C 1
ATOM 3490 O O . GLU A 1 438 ? -14.857 -28.475 1.061 1.00 88.75 438 GLU A O 1
ATOM 3495 N N . ARG A 1 439 ? -15.533 -30.258 2.245 1.00 90.81 439 ARG A N 1
ATOM 3496 C CA . ARG A 1 439 ? -16.778 -30.448 1.485 1.00 90.81 439 ARG A CA 1
ATOM 3497 C C . ARG A 1 439 ? -17.789 -29.343 1.762 1.00 90.81 439 ARG A C 1
ATOM 3499 O O . ARG A 1 439 ? -18.457 -28.919 0.821 1.00 90.81 439 ARG A O 1
ATOM 3506 N N . ALA A 1 440 ? -17.909 -28.890 3.006 1.00 92.19 440 ALA A N 1
ATOM 3507 C CA . ALA A 1 440 ? -18.804 -27.800 3.374 1.00 92.19 440 ALA A CA 1
ATOM 3508 C C . ALA A 1 440 ? -18.390 -26.480 2.710 1.00 92.19 440 ALA A C 1
ATOM 3510 O O . ALA A 1 440 ? -19.227 -25.822 2.098 1.00 92.19 440 ALA A O 1
ATOM 3511 N N . LEU A 1 441 ? -17.095 -26.153 2.716 1.00 91.69 441 LEU A N 1
ATOM 3512 C CA . LEU A 1 441 ? -16.532 -25.008 1.995 1.00 91.69 441 LEU A CA 1
ATOM 3513 C C . LEU A 1 441 ? -16.788 -25.118 0.491 1.00 91.69 441 LEU A C 1
ATOM 3515 O O . LEU A 1 441 ? -17.258 -24.169 -0.130 1.00 91.69 441 LEU A O 1
ATOM 3519 N N . SER A 1 442 ? -16.569 -26.296 -0.096 1.00 91.31 442 SER A N 1
ATOM 3520 C CA . SER A 1 442 ? -16.873 -26.534 -1.514 1.00 91.31 442 SER A CA 1
ATOM 3521 C C . SER A 1 442 ? -18.363 -26.341 -1.823 1.00 91.31 442 SER A C 1
ATOM 3523 O O . SER A 1 442 ? -18.724 -25.757 -2.845 1.00 91.31 442 SER A O 1
ATOM 3525 N N . ALA A 1 443 ? -19.247 -26.808 -0.937 1.00 91.12 443 ALA A N 1
ATOM 3526 C CA . ALA A 1 443 ? -20.685 -26.611 -1.070 1.00 91.12 443 ALA A CA 1
ATOM 3527 C C . ALA A 1 443 ? -21.069 -25.131 -0.941 1.00 91.12 443 ALA A C 1
ATOM 3529 O O . ALA A 1 443 ? -21.917 -24.667 -1.700 1.00 91.12 443 ALA A O 1
ATOM 3530 N N . LEU A 1 444 ? -20.418 -24.388 -0.041 1.00 91.81 444 LEU A N 1
ATOM 3531 C CA . LEU A 1 444 ? -20.598 -22.948 0.123 1.00 91.81 444 LEU A CA 1
ATOM 3532 C C . LEU A 1 444 ? -20.175 -22.187 -1.144 1.00 91.81 444 LEU A C 1
ATOM 3534 O O . LEU A 1 444 ? -20.953 -21.377 -1.639 1.00 91.81 444 LEU A O 1
ATOM 3538 N N . VAL A 1 445 ? -19.021 -22.513 -1.740 1.00 92.25 445 VAL A N 1
ATOM 3539 C CA . VAL A 1 445 ? -18.568 -21.946 -3.030 1.00 92.25 445 VAL A CA 1
ATOM 3540 C C . VAL A 1 445 ? -19.618 -22.146 -4.123 1.00 92.25 445 VAL A C 1
ATOM 3542 O O . VAL A 1 445 ? -19.990 -21.198 -4.818 1.00 92.25 445 VAL A O 1
ATOM 3545 N N . ILE A 1 446 ? -20.122 -23.377 -4.261 1.00 91.69 446 ILE A N 1
ATOM 3546 C CA . ILE A 1 446 ? -21.139 -23.720 -5.264 1.00 91.69 446 ILE A CA 1
ATOM 3547 C C . ILE A 1 446 ? -22.442 -22.966 -4.990 1.00 91.69 446 ILE A C 1
ATOM 3549 O O . ILE A 1 446 ? -23.051 -22.437 -5.918 1.00 91.69 446 ILE A O 1
ATOM 3553 N N . ALA A 1 447 ? -22.875 -22.915 -3.730 1.00 91.50 447 ALA A N 1
ATOM 3554 C CA . ALA A 1 447 ? -24.126 -22.280 -3.347 1.00 91.50 447 ALA A CA 1
ATOM 3555 C C . ALA A 1 447 ? -24.090 -20.759 -3.532 1.00 91.50 447 ALA A C 1
ATOM 3557 O O . ALA A 1 447 ? -25.095 -20.176 -3.928 1.00 91.50 447 ALA A O 1
ATOM 3558 N N . LEU A 1 448 ? -22.947 -20.120 -3.282 1.00 90.06 448 LEU A N 1
ATOM 3559 C CA . LEU A 1 448 ? -22.743 -18.690 -3.513 1.00 90.06 448 LEU A CA 1
ATOM 3560 C C . LEU A 1 448 ? -22.513 -18.365 -4.998 1.00 90.06 448 LEU A C 1
ATOM 3562 O O . LEU A 1 448 ? -22.720 -17.228 -5.425 1.00 90.06 448 LEU A O 1
ATOM 3566 N N . GLY A 1 449 ? -22.104 -19.345 -5.808 1.00 90.38 449 GLY A N 1
ATOM 3567 C CA . GLY A 1 449 ? -21.757 -19.124 -7.210 1.00 90.38 449 GLY A CA 1
ATOM 3568 C C . GLY A 1 449 ? -20.590 -18.146 -7.342 1.00 90.38 449 GLY A C 1
ATOM 3569 O O . GLY A 1 449 ? -20.705 -17.156 -8.063 1.00 90.38 449 GLY A O 1
ATOM 3570 N N . ILE A 1 450 ? -19.521 -18.382 -6.575 1.00 86.50 450 ILE A N 1
ATOM 3571 C CA . ILE A 1 450 ? -18.289 -17.585 -6.631 1.00 86.50 450 ILE A CA 1
ATOM 3572 C C . ILE A 1 450 ? -17.590 -17.862 -7.963 1.00 86.50 450 ILE A C 1
ATOM 3574 O O . ILE A 1 450 ? -17.392 -19.020 -8.338 1.00 86.50 450 ILE A O 1
ATOM 3578 N N . GLU A 1 451 ? -17.216 -16.799 -8.671 1.00 76.56 451 GLU A N 1
ATOM 3579 C CA . GLU A 1 451 ? -16.311 -16.894 -9.814 1.00 76.56 451 GLU A CA 1
ATOM 3580 C C . GLU A 1 451 ? -14.877 -16.811 -9.270 1.00 76.56 451 GLU A C 1
ATOM 3582 O O . GLU A 1 451 ? -14.474 -15.762 -8.761 1.00 76.56 451 GLU A O 1
ATOM 3587 N N . LEU A 1 452 ? -14.166 -17.946 -9.306 1.00 61.78 452 LEU A N 1
ATOM 3588 C CA . LEU A 1 452 ? -12.760 -18.072 -8.902 1.00 61.78 452 LEU A CA 1
ATOM 3589 C C . LEU A 1 452 ? -11.798 -17.636 -10.008 1.00 61.78 452 LEU A C 1
ATOM 3591 O O . LEU A 1 452 ? -12.102 -17.920 -11.194 1.00 61.78 452 LEU A O 1
#

InterPro domains:
  IPR025387 Protein of unknown function DUF4299 [PF14132] (50-216)